Protein AF-A0A835G3R7-F1 (afdb_monomer_lite)

Sequence (628 aa):
VKTSIIYPATEKHIAKFSQQELHIVLETPELYQKLTLPHLEKEQFNLQWVYNILEGKSEQDRVVYDNKCEKDGFVLVPDLKWDGLTKETLYLLAIVRRRGIKSLRDLDDSHLPLLKRVRDEGKKKIFEKYNVPASQLRVYLHYQPSFYHLHIHFTYLRHEAPGIYAEKSHLLDTVIDNIEMKPDYYQKATLPFTIREMDNIFNIYETNGHVQRIKQDKKEKMLIENVFIELRSRLRSCNVFITTGVDFTKNCSLKISIQTNCIVLNYYKDKDDKPKRRDSLSSIESLSDWCSDEEGEVSTVIPVRQFCKIIPNSMSCLKIDKSTISFRLLTEPKNGGNFYKELLSTNNMENSTKRSILKLNVKAGEALQLTCANCCNVVSVDNVKFDRILELPTANLDILTFFVVNNTILSDKTNKFNATRPVYHCNRCLAWLGLKDKDTVKLFNSEIRISHNDTESVIFAHKNEEDIHTDDFIYTIESMTREFNLGFQYTVMCKLVLECTVSAVKKQYLLIWVMDKELQVLRNNMQTILLEDRIELHSTTVTKILFKVEFCMNEEVVSWVSDPGVVTTEISKGMFNNGLAHLEKMSQKVPECFRNTNGYCLMVAHKICSTSCAVELRSWAIPPTMME

Secondary structure (DSSP, 8-state):
------SSPPHHHHHHHS---EEEEEE-HHHIIIIIHHHHHHH----HHHHHHHTTSS-GGG-SEE---TTT-EEEEE-TT--SS-GGG-EEEEEESSSS--SGGG--GGGHHHHHHHHHHHHHHHHHHH---GGGEEEEEESS-SSSS-EEEEEETT---TT-STTTEEEHHHHHHHHHH-TTHHHHS-EEEEEETTSHHHHHHHHTTS-------TTS--SEEEEEEEEEGGGTEEEEEEEESS-TTSSEEEEEEE-SSEEEEEEEE--S---------S----TTS-------SEEEEEE-TTT-EEPTT--EEEEEETTEEEEEEEEE-TT-EETTEE---TT----------PEE---TT-EEEEEETTT--B-BSS-EE-S---PPPTTS---TTEEEEEGGGB-GGG-HHHHHSSEEE-TTT--EEEEEETTEEEEEGGGEEEEETTEEEESEE-SS-S-HHHHHHHHHHHHHHHHHHHH-TT---EEEEEEEE-SSS-EEEEEEEEEEEEEEEEEE-TTGGGS-SB--EEEEEEEEEEEEEESS--HHHHHHHT-TTEEEEE--HHHHHHHHHHHHHHHTTS-GGGTEETTEEEEEES-TT-TT----------------

Radius of gyration: 37.79 Å; chains: 1; bounding box: 88×66×104 Å

pLDDT: mean 77.46, std 19.26, range [23.86, 98.75]

Organism: Spodoptera exigua (NCBI:txid7107)

Structure (mmCIF, N/CA/C/O backbone):
data_AF-A0A835G3R7-F1
#
_entry.id   AF-A0A835G3R7-F1
#
loop_
_atom_site.group_PDB
_atom_site.id
_atom_site.type_symbol
_atom_site.label_atom_id
_atom_site.label_alt_id
_atom_site.label_comp_id
_atom_site.label_asym_id
_atom_site.label_entity_id
_atom_site.label_seq_id
_atom_site.pdbx_PDB_ins_code
_atom_site.Cartn_x
_atom_site.Cartn_y
_atom_site.Cartn_z
_atom_site.occupancy
_atom_site.B_iso_or_equiv
_atom_site.auth_seq_id
_atom_site.auth_comp_id
_atom_site.auth_asym_id
_atom_site.auth_atom_id
_atom_site.pdbx_PDB_model_num
ATOM 1 N N . VAL A 1 1 ? -17.700 -17.237 3.844 1.00 51.78 1 VAL A N 1
ATOM 2 C CA . VAL A 1 1 ? -17.232 -15.847 4.060 1.00 51.78 1 VAL A CA 1
ATOM 3 C C . VAL A 1 1 ? -18.466 -14.971 4.189 1.00 51.78 1 VAL A C 1
ATOM 5 O O . VAL A 1 1 ? -19.303 -15.036 3.299 1.00 51.78 1 VAL A O 1
ATOM 8 N N . LYS A 1 2 ? -18.639 -14.252 5.306 1.00 47.00 2 LYS A N 1
ATOM 9 C CA . LYS A 1 2 ? -19.736 -13.283 5.467 1.00 47.00 2 LYS A CA 1
ATOM 10 C C . LYS A 1 2 ? -19.342 -12.002 4.730 1.00 47.00 2 LYS A C 1
ATOM 12 O O . LYS A 1 2 ? -18.277 -11.462 5.011 1.00 47.00 2 LYS A O 1
ATOM 17 N N . THR A 1 3 ? -20.179 -11.542 3.803 1.00 53.19 3 THR A N 1
ATOM 18 C CA . THR A 1 3 ? -19.872 -10.401 2.928 1.00 53.19 3 THR A CA 1
ATOM 19 C C . THR A 1 3 ? -20.955 -9.337 3.067 1.00 53.19 3 THR A C 1
ATOM 21 O O . THR A 1 3 ? -22.121 -9.612 2.799 1.00 53.19 3 THR A O 1
ATOM 24 N N . SER A 1 4 ? -20.563 -8.126 3.465 1.00 62.62 4 SER A N 1
ATOM 25 C CA . SER A 1 4 ? -21.432 -6.944 3.515 1.00 62.62 4 SER A CA 1
ATOM 26 C C . SER A 1 4 ? -20.976 -5.946 2.453 1.00 62.62 4 SER A C 1
ATOM 28 O O . SER A 1 4 ? -19.794 -5.616 2.402 1.00 62.62 4 SER A O 1
ATOM 30 N N . ILE A 1 5 ? -21.895 -5.464 1.612 1.00 72.06 5 ILE A N 1
ATOM 31 C CA . ILE A 1 5 ? -21.599 -4.531 0.513 1.00 72.06 5 ILE A CA 1
ATOM 32 C C . ILE A 1 5 ? -22.306 -3.202 0.786 1.00 72.06 5 ILE A C 1
ATOM 34 O O . ILE A 1 5 ? -23.502 -3.185 1.067 1.00 72.06 5 ILE A O 1
ATOM 38 N N . ILE A 1 6 ? -21.570 -2.092 0.684 1.00 71.69 6 ILE A N 1
ATOM 39 C CA . ILE A 1 6 ? -22.108 -0.728 0.755 1.00 71.69 6 ILE A CA 1
ATOM 40 C C . ILE A 1 6 ? -21.884 -0.076 -0.609 1.00 71.69 6 ILE A C 1
ATOM 42 O O . ILE A 1 6 ? -20.742 0.148 -1.004 1.00 71.69 6 ILE A O 1
ATOM 46 N N . TYR A 1 7 ? -22.967 0.217 -1.329 1.00 68.62 7 TYR A N 1
ATOM 47 C CA . TYR A 1 7 ? -22.911 0.863 -2.638 1.00 68.62 7 TYR A CA 1
ATOM 48 C C . TYR A 1 7 ? -24.103 1.818 -2.840 1.00 68.62 7 TYR A C 1
ATOM 50 O O . TYR A 1 7 ? -25.241 1.386 -2.643 1.00 68.62 7 TYR A O 1
ATOM 58 N N . PRO A 1 8 ? -23.868 3.081 -3.254 1.00 73.56 8 PRO A N 1
ATOM 59 C CA . PRO A 1 8 ? -22.563 3.739 -3.385 1.00 73.56 8 PRO A CA 1
ATOM 60 C C . PRO A 1 8 ? -21.942 4.052 -2.012 1.00 73.56 8 PRO A C 1
ATOM 62 O O . PRO A 1 8 ? -22.615 4.539 -1.102 1.00 73.56 8 PRO A O 1
ATOM 65 N N . ALA A 1 9 ? -20.643 3.784 -1.854 1.00 72.00 9 ALA A N 1
ATOM 66 C CA . ALA A 1 9 ? -19.915 4.195 -0.657 1.00 72.00 9 ALA A CA 1
ATOM 67 C C . ALA A 1 9 ? -19.720 5.720 -0.674 1.00 72.00 9 ALA A C 1
ATOM 69 O O . ALA A 1 9 ? -19.240 6.285 -1.652 1.00 72.00 9 ALA A O 1
ATOM 70 N N . THR A 1 10 ? -20.100 6.385 0.416 1.00 73.31 10 THR A N 1
ATOM 71 C CA . THR A 1 10 ? -19.891 7.831 0.610 1.00 73.31 10 THR A CA 1
ATOM 72 C C . THR A 1 10 ? -18.615 8.062 1.419 1.00 73.31 10 THR A C 1
ATOM 74 O O . THR A 1 10 ? -18.146 7.143 2.091 1.00 73.31 10 THR A O 1
ATOM 77 N N . GLU A 1 11 ? -18.077 9.284 1.444 1.00 72.50 11 GLU A N 1
ATOM 78 C CA . GLU A 1 11 ? -16.913 9.613 2.290 1.00 72.50 11 GLU A CA 1
ATOM 79 C C . GLU A 1 11 ? -17.147 9.274 3.770 1.00 72.50 11 GLU A C 1
ATOM 81 O O . GLU A 1 11 ? -16.253 8.754 4.429 1.00 72.50 11 GLU A O 1
ATOM 86 N N . LYS A 1 12 ? -18.381 9.449 4.273 1.00 67.56 12 LYS A N 1
ATOM 87 C CA . LYS A 1 12 ? -18.767 9.027 5.631 1.00 67.56 12 LYS A CA 1
ATOM 88 C C . LYS A 1 12 ? -18.616 7.517 5.839 1.00 67.56 12 LYS A C 1
ATOM 90 O O . LYS A 1 12 ? -18.229 7.086 6.922 1.00 67.56 12 LYS A O 1
ATOM 95 N N . HIS A 1 13 ? -18.928 6.708 4.824 1.00 74.31 13 HIS A N 1
ATOM 96 C CA . HIS A 1 13 ? -18.729 5.260 4.889 1.00 74.31 13 HIS A CA 1
ATOM 97 C C . HIS A 1 13 ? -17.240 4.912 4.897 1.00 74.31 13 HIS A C 1
ATOM 99 O O . HIS A 1 13 ? -16.828 4.127 5.743 1.00 74.31 13 HIS A O 1
ATOM 105 N N . ILE A 1 14 ? -16.437 5.524 4.021 1.00 77.44 14 ILE A N 1
ATOM 106 C CA . ILE A 1 14 ? -14.984 5.297 3.970 1.00 77.44 14 ILE A CA 1
ATOM 107 C C . ILE A 1 14 ? -14.358 5.668 5.316 1.00 77.44 14 ILE A C 1
ATOM 109 O O . ILE A 1 14 ? -13.771 4.807 5.963 1.00 77.44 14 ILE A O 1
ATOM 113 N N . ALA A 1 15 ? -14.605 6.888 5.802 1.00 71.31 15 ALA A N 1
ATOM 114 C CA . ALA A 1 15 ? -14.136 7.350 7.103 1.00 71.31 15 ALA A CA 1
ATOM 115 C C . ALA A 1 15 ? -14.553 6.401 8.236 1.00 71.31 15 ALA A C 1
ATOM 117 O O . ALA A 1 15 ? -13.757 6.085 9.104 1.00 71.31 15 ALA A O 1
ATOM 118 N N . LYS A 1 16 ? -15.779 5.871 8.240 1.00 69.88 16 LYS A N 1
ATOM 119 C CA . LYS A 1 16 ? -16.214 4.955 9.304 1.00 69.88 16 LYS A CA 1
ATOM 120 C C . LYS A 1 16 ? -15.410 3.647 9.363 1.00 69.88 16 LYS A C 1
ATOM 122 O O . LYS A 1 16 ? -15.297 3.089 10.455 1.00 69.88 16 LYS A O 1
ATOM 127 N N . PHE A 1 17 ? -14.932 3.145 8.222 1.00 75.19 17 PHE A N 1
ATOM 128 C CA . PHE A 1 17 ? -14.238 1.855 8.113 1.00 75.19 17 PHE A CA 1
ATOM 129 C C . PHE A 1 17 ? -12.714 1.972 7.941 1.00 75.19 17 PHE A C 1
ATOM 131 O O . PHE A 1 17 ? -12.032 0.956 8.042 1.00 75.19 17 PHE A O 1
ATOM 138 N N . SER A 1 18 ? -12.170 3.170 7.712 1.00 75.25 18 SER A N 1
ATOM 139 C CA . SER A 1 18 ? -10.726 3.428 7.732 1.00 75.25 18 SER A CA 1
ATOM 140 C C . SER A 1 18 ? -10.140 3.258 9.140 1.00 75.25 18 SER A C 1
ATOM 142 O O . SER A 1 18 ? -10.787 3.592 10.134 1.00 75.25 18 SER A O 1
ATOM 144 N N . GLN A 1 19 ? -8.895 2.778 9.226 1.00 74.75 19 GLN A N 1
ATOM 145 C CA . GLN A 1 19 ? -8.122 2.783 10.472 1.00 74.75 19 GLN A CA 1
ATOM 146 C C . GLN A 1 19 ? -7.876 4.228 10.921 1.00 74.75 19 GLN A C 1
ATOM 148 O O . GLN A 1 19 ? -7.531 5.079 10.101 1.00 74.75 19 GLN A O 1
ATOM 153 N N . GLN A 1 20 ? -8.102 4.509 12.204 1.00 76.06 20 GLN A N 1
ATOM 154 C CA . GLN A 1 20 ? -8.065 5.858 12.769 1.00 76.06 20 GLN A CA 1
ATOM 155 C C . GLN A 1 20 ? -7.501 5.840 14.180 1.00 76.06 20 GLN A C 1
ATOM 157 O O . GLN A 1 20 ? -7.764 4.903 14.935 1.00 76.06 20 GLN A O 1
ATOM 162 N N . GLU A 1 21 ? -6.810 6.921 14.532 1.00 86.75 21 GLU A N 1
ATOM 163 C CA . GLU A 1 21 ? -6.426 7.195 15.910 1.00 86.75 21 GLU A CA 1
ATOM 164 C C . GLU A 1 21 ? -7.672 7.417 16.776 1.00 86.75 21 GLU A C 1
ATOM 166 O O . GLU A 1 21 ? -8.642 8.080 16.375 1.00 86.75 21 GLU A O 1
ATOM 171 N N . LEU A 1 22 ? -7.641 6.821 17.965 1.00 89.00 22 LEU A N 1
ATOM 172 C CA . LEU A 1 22 ? -8.717 6.840 18.947 1.00 89.00 22 LEU A CA 1
ATOM 173 C C . LEU A 1 22 ? -8.281 7.649 20.160 1.00 89.00 22 LEU A C 1
ATOM 175 O O . LEU A 1 22 ? -7.213 7.430 20.723 1.00 89.00 22 LEU A O 1
ATOM 179 N N . HIS A 1 23 ? -9.162 8.536 20.603 1.00 93.06 23 HIS A N 1
ATOM 180 C CA . HIS A 1 23 ? -8.957 9.364 21.783 1.00 93.06 23 HIS A CA 1
ATOM 181 C C . HIS A 1 23 ? -10.043 9.071 22.805 1.00 93.06 23 HIS A C 1
ATOM 183 O O . HIS A 1 23 ? -11.201 8.859 22.438 1.00 93.06 23 HIS A O 1
ATOM 189 N N . ILE A 1 24 ? -9.686 9.079 24.088 1.00 94.94 24 ILE A N 1
ATOM 190 C CA . ILE A 1 24 ? -10.659 8.995 25.177 1.00 94.94 24 ILE A CA 1
ATOM 191 C C . ILE A 1 24 ? -11.015 10.401 25.661 1.00 94.94 24 ILE A C 1
ATOM 193 O O . ILE A 1 24 ? -10.140 11.216 25.942 1.00 94.94 24 ILE A O 1
ATOM 197 N N . VAL A 1 25 ? -12.310 10.680 25.769 1.00 95.62 25 VAL A N 1
ATOM 198 C CA . VAL A 1 25 ? -12.843 11.933 26.308 1.00 95.62 25 VAL A CA 1
ATOM 199 C C . VAL A 1 25 ? -13.567 11.647 27.608 1.00 95.62 25 VAL A C 1
ATOM 201 O O . VAL A 1 25 ? -14.422 10.768 27.663 1.00 95.62 25 VAL A O 1
ATOM 204 N N . LEU A 1 26 ? -13.257 12.425 28.644 1.00 96.31 26 LEU A N 1
ATOM 205 C CA . LEU A 1 26 ? -13.976 12.426 29.916 1.00 96.31 26 LEU A CA 1
ATOM 206 C C . LEU A 1 26 ? -15.012 13.552 29.901 1.00 96.31 26 LEU A C 1
ATOM 208 O O . LEU A 1 26 ? -14.721 14.692 30.259 1.00 96.31 26 LEU A O 1
ATOM 212 N N . GLU A 1 27 ? -16.224 13.254 29.445 1.00 97.81 27 GLU A N 1
ATOM 213 C CA . GLU A 1 27 ? -17.247 14.281 29.265 1.00 97.81 27 GLU A CA 1
ATOM 214 C C . GLU A 1 27 ? -18.007 14.557 30.563 1.00 97.81 27 GLU A C 1
ATOM 216 O O . GLU A 1 27 ? -18.780 13.727 31.048 1.00 97.81 27 GLU A O 1
ATOM 221 N N . THR A 1 28 ? -17.818 15.755 31.114 1.00 98.06 28 THR A N 1
ATOM 222 C CA . THR A 1 28 ? -18.592 16.255 32.257 1.00 98.06 28 THR A CA 1
ATOM 223 C C . THR A 1 28 ? -19.999 16.700 31.822 1.00 98.06 28 THR A C 1
ATOM 225 O O . THR A 1 28 ? -20.239 16.911 30.627 1.00 98.06 28 THR A O 1
ATOM 228 N N . PRO A 1 29 ? -20.947 16.889 32.758 1.00 97.62 29 PRO A N 1
ATOM 229 C CA . PRO A 1 29 ? -22.264 17.456 32.451 1.00 97.62 29 PRO A CA 1
ATOM 230 C C . PRO A 1 29 ? -22.199 18.775 31.672 1.00 97.62 29 PRO A C 1
ATOM 232 O O . PRO A 1 29 ? -22.965 18.992 30.735 1.00 97.62 29 PRO A O 1
ATOM 235 N N . GLU A 1 30 ? -21.251 19.644 32.019 1.00 97.50 30 GLU A N 1
ATOM 236 C CA . GLU A 1 30 ? -21.056 20.937 31.365 1.00 97.50 30 GLU A CA 1
ATOM 237 C C . GLU A 1 30 ? -20.578 20.766 29.921 1.00 97.50 30 GLU A C 1
ATOM 239 O O . GLU A 1 30 ? -21.045 21.487 29.039 1.00 97.50 30 GLU A O 1
ATOM 244 N N . LEU A 1 31 ? -19.679 19.807 29.663 1.00 97.31 31 LEU A N 1
ATOM 245 C CA . LEU A 1 31 ? -19.213 19.499 28.308 1.00 97.31 31 LEU A CA 1
ATOM 246 C C . LEU A 1 31 ? -20.327 18.900 27.455 1.00 97.31 31 LEU A C 1
ATOM 248 O O . LEU A 1 31 ? -20.471 19.287 26.297 1.00 97.31 31 LEU A O 1
ATOM 252 N N . TYR A 1 32 ? -21.159 18.025 28.027 1.00 97.25 32 TYR A N 1
ATOM 253 C CA . TYR A 1 32 ? -22.328 17.505 27.324 1.00 97.25 32 TYR A CA 1
ATOM 254 C C . TYR A 1 32 ? -23.260 18.640 26.883 1.00 97.25 32 TYR A C 1
ATOM 256 O O . TYR A 1 32 ? -23.619 18.718 25.712 1.00 97.25 32 TYR A O 1
ATOM 264 N N . GLN A 1 33 ? -23.605 19.553 27.796 1.00 96.81 33 GLN A N 1
ATOM 265 C CA . GLN A 1 33 ? -24.512 20.670 27.511 1.00 96.81 33 GLN A CA 1
ATOM 266 C C . GLN A 1 33 ? -23.925 21.681 26.515 1.00 96.81 33 GLN A C 1
ATOM 268 O O . GLN A 1 33 ? -24.651 22.214 25.681 1.00 96.81 33 GLN A O 1
ATOM 273 N N . LYS A 1 34 ? -22.617 21.959 26.590 1.00 96.25 34 LYS A N 1
ATOM 274 C CA . LYS A 1 34 ? -21.966 22.981 25.752 1.00 96.25 34 LYS A CA 1
ATOM 275 C C . LYS A 1 34 ? -21.510 22.473 24.388 1.00 96.25 34 LYS A C 1
ATOM 277 O O . LYS A 1 34 ? -21.502 23.255 23.442 1.00 96.25 34 LYS A O 1
ATOM 282 N N . LEU A 1 35 ? -21.077 21.217 24.295 1.00 95.69 35 LEU A N 1
ATOM 283 C CA . LEU A 1 35 ? -20.392 20.684 23.114 1.00 95.69 35 LEU A CA 1
ATOM 284 C C . LEU A 1 35 ? -21.206 19.577 22.441 1.00 95.69 35 LEU A C 1
ATOM 286 O O . LEU A 1 35 ? -21.561 19.700 21.268 1.00 95.69 35 LEU A O 1
ATOM 290 N N . THR A 1 36 ? -21.532 18.517 23.180 1.00 94.81 36 THR A N 1
ATOM 291 C CA . THR A 1 36 ? -22.154 17.316 22.604 1.00 94.81 36 THR A CA 1
ATOM 292 C C . THR A 1 36 ? -23.603 17.547 22.219 1.00 94.81 36 THR A C 1
ATOM 294 O O . THR A 1 36 ? -23.949 17.355 21.060 1.00 94.81 36 THR A O 1
ATOM 297 N N . LEU A 1 37 ? -24.459 17.988 23.140 1.00 93.19 37 LEU A N 1
ATOM 298 C CA . LEU A 1 37 ? -25.886 18.172 22.879 1.00 93.19 37 LEU A CA 1
ATOM 299 C C . LEU A 1 37 ? -26.149 19.107 21.676 1.00 93.19 37 LEU A C 1
ATOM 301 O O . LEU A 1 37 ? -26.870 18.676 20.771 1.00 93.19 37 LEU A O 1
ATOM 305 N N . PRO A 1 38 ? -25.500 20.287 21.554 1.00 93.69 38 PRO A N 1
ATOM 306 C CA . PRO A 1 38 ? -25.648 21.135 20.368 1.00 93.69 38 PRO A CA 1
ATOM 307 C C . PRO A 1 38 ? -25.192 20.458 19.067 1.00 93.69 38 PRO A C 1
ATOM 309 O O . PRO A 1 38 ? -25.779 20.674 18.005 1.00 93.69 38 PRO A O 1
ATOM 312 N N . HIS A 1 39 ? -24.152 19.620 19.124 1.00 90.56 39 HIS A N 1
ATOM 313 C CA . HIS A 1 39 ? -23.708 18.837 17.971 1.00 90.56 39 HIS A CA 1
ATOM 314 C C . HIS A 1 39 ? -24.759 17.806 17.540 1.00 90.56 39 HIS A C 1
ATOM 316 O O . HIS A 1 39 ? -25.048 17.688 16.348 1.00 90.56 39 HIS A O 1
ATOM 322 N N . LEU A 1 40 ? -25.372 17.105 18.498 1.00 88.75 40 LEU A N 1
ATOM 323 C CA . LEU A 1 40 ? -26.407 16.102 18.234 1.00 88.75 40 LEU A CA 1
ATOM 324 C C . LEU A 1 40 ? -27.658 16.705 17.600 1.00 88.75 40 LEU A C 1
ATOM 326 O O . LEU A 1 40 ? -28.213 16.132 16.663 1.00 88.75 40 LEU A O 1
ATOM 330 N N . GLU A 1 41 ? -28.085 17.868 18.089 1.00 86.56 41 GLU A N 1
ATOM 331 C CA . GLU A 1 41 ? -29.232 18.599 17.543 1.00 86.56 41 GLU A CA 1
ATOM 332 C C . GLU A 1 41 ? -28.981 19.055 16.098 1.00 86.56 41 GLU A C 1
ATOM 334 O O . GLU A 1 41 ? -29.903 19.067 15.278 1.00 86.56 41 GLU A O 1
ATOM 339 N N . LYS A 1 42 ? -27.720 19.356 15.755 1.00 86.50 42 LYS A N 1
ATOM 340 C CA . LYS A 1 42 ? -27.305 19.742 14.401 1.00 86.50 42 LYS A CA 1
ATOM 341 C C . LYS A 1 42 ? -27.199 18.561 13.429 1.00 86.50 42 LYS A C 1
ATOM 343 O O . LYS A 1 42 ? -27.528 18.724 12.258 1.00 86.50 42 LYS A O 1
ATOM 348 N N . GLU A 1 43 ? -26.723 17.396 13.873 1.00 77.50 43 GLU A N 1
ATOM 349 C CA . GLU A 1 43 ? -26.449 16.239 12.997 1.00 77.50 43 GLU A CA 1
ATOM 350 C C . GLU A 1 43 ? -27.710 15.569 12.413 1.00 77.50 43 GLU A C 1
ATOM 352 O O . GLU A 1 43 ? -27.594 14.868 11.408 1.00 77.50 43 GLU A O 1
ATOM 357 N N . GLN A 1 44 ? -28.898 15.783 12.999 1.00 64.75 44 GLN A N 1
ATOM 358 C CA . GLN A 1 44 ? -30.200 15.261 12.535 1.00 64.75 44 GLN A CA 1
ATOM 359 C C . GLN A 1 44 ? -30.155 13.799 12.035 1.00 64.75 44 GLN A C 1
ATOM 361 O O . GLN A 1 44 ? -30.390 13.498 10.862 1.00 64.75 44 GLN A O 1
ATOM 366 N N . PHE A 1 45 ? -29.862 12.857 12.937 1.00 71.56 45 PHE A N 1
ATOM 367 C CA . PHE A 1 45 ? -29.804 11.428 12.609 1.00 71.56 45 PHE A CA 1
ATOM 368 C C . PHE A 1 45 ? -31.136 10.901 12.043 1.00 71.56 45 PHE A C 1
ATOM 370 O O . PHE A 1 45 ? -32.195 11.071 12.646 1.00 71.56 45 PHE A O 1
ATOM 377 N N . ASN A 1 46 ? -31.086 10.186 10.913 1.00 80.94 46 ASN A N 1
ATOM 378 C CA . ASN A 1 46 ? -32.267 9.528 10.352 1.00 80.94 46 ASN A CA 1
ATOM 379 C C . ASN A 1 46 ? -32.639 8.279 11.175 1.00 80.94 46 ASN A C 1
ATOM 381 O O . ASN A 1 46 ? -32.030 7.216 11.034 1.00 80.94 46 ASN A O 1
ATOM 385 N N . LEU A 1 47 ? -33.667 8.410 12.016 1.00 89.19 47 LEU A N 1
ATOM 386 C CA . LEU A 1 47 ? -34.213 7.338 12.858 1.00 89.19 47 LEU A CA 1
ATOM 387 C C . LEU A 1 47 ? -35.401 6.601 12.214 1.00 89.19 47 LEU A C 1
ATOM 389 O O . LEU A 1 47 ? -36.031 5.771 12.867 1.00 89.19 47 LEU A O 1
ATOM 393 N N . GLN A 1 48 ? -35.724 6.861 10.942 1.00 90.38 48 GLN A N 1
ATOM 394 C CA . GLN A 1 48 ? -36.921 6.298 10.308 1.00 90.38 48 GLN A CA 1
ATOM 395 C C . GLN A 1 48 ? -36.916 4.765 10.296 1.00 90.38 48 GLN A C 1
ATOM 397 O O . GLN A 1 48 ? -37.958 4.144 10.485 1.00 90.38 48 GLN A O 1
ATOM 402 N N . TRP A 1 49 ? -35.747 4.144 10.123 1.00 90.00 49 TRP A N 1
ATOM 403 C CA . TRP A 1 49 ? -35.614 2.686 10.168 1.00 90.00 49 TRP A CA 1
ATOM 404 C C . TRP A 1 49 ? -35.975 2.114 11.551 1.00 90.00 49 TRP A C 1
ATOM 406 O O . TRP A 1 49 ? -36.635 1.081 11.626 1.00 90.00 49 TRP A O 1
ATOM 416 N N . VAL A 1 50 ? -35.637 2.822 12.638 1.00 92.38 50 VAL A N 1
ATOM 417 C CA . VAL A 1 50 ? -36.013 2.455 14.013 1.00 92.38 50 VAL A CA 1
ATOM 418 C C . VAL A 1 50 ? -37.532 2.490 14.156 1.00 92.38 50 VAL A C 1
ATOM 420 O O . VAL A 1 50 ? -38.142 1.531 14.628 1.00 92.38 50 VAL A O 1
ATOM 423 N N . TYR A 1 51 ? -38.161 3.577 13.703 1.00 93.38 51 TYR A N 1
ATOM 424 C CA . TYR A 1 51 ? -39.614 3.726 13.780 1.00 93.38 51 TYR A CA 1
ATOM 425 C C . TYR A 1 51 ? -40.347 2.697 12.924 1.00 93.38 51 TYR A C 1
ATOM 427 O O . TYR A 1 51 ? -41.352 2.159 13.373 1.00 93.38 51 TYR A O 1
ATOM 435 N N . ASN A 1 52 ? -39.814 2.341 11.755 1.00 93.75 52 ASN A N 1
ATOM 436 C CA . ASN A 1 52 ? -40.394 1.295 10.919 1.00 93.75 52 ASN A CA 1
ATOM 437 C C . ASN A 1 52 ? -40.424 -0.069 11.633 1.00 93.75 52 ASN A C 1
ATOM 439 O O . ASN A 1 52 ? -41.425 -0.775 11.528 1.00 93.75 52 ASN A O 1
ATOM 443 N N . ILE A 1 53 ? -39.388 -0.424 12.404 1.00 93.38 53 ILE A N 1
ATOM 444 C CA . ILE A 1 53 ? -39.383 -1.656 13.214 1.00 93.38 53 ILE A CA 1
ATOM 445 C C . ILE A 1 53 ? -40.436 -1.570 14.328 1.00 93.38 53 ILE A C 1
ATOM 447 O O . ILE A 1 53 ? -41.248 -2.483 14.488 1.00 93.38 53 ILE A O 1
ATOM 451 N N . LEU A 1 54 ? -40.460 -0.460 15.077 1.00 93.81 54 LEU A N 1
ATOM 452 C CA . LEU A 1 54 ? -41.382 -0.265 16.205 1.00 93.81 54 LEU A CA 1
ATOM 453 C C . LEU A 1 54 ? -42.862 -0.230 15.778 1.00 93.81 54 LEU A C 1
ATOM 455 O O . LEU A 1 54 ? -43.727 -0.701 16.524 1.00 93.81 54 LEU A O 1
ATOM 459 N N . GLU A 1 55 ? -43.152 0.328 14.601 1.00 93.00 55 GLU A N 1
ATOM 460 C CA . GLU A 1 55 ? -44.495 0.486 14.020 1.00 93.00 55 GLU A CA 1
ATOM 461 C C . GLU A 1 55 ? -44.968 -0.741 13.230 1.00 93.00 55 GLU A C 1
ATOM 463 O O . GLU A 1 55 ? -46.084 -0.742 12.715 1.00 93.00 55 GLU A O 1
ATOM 468 N N . GLY A 1 56 ? -44.155 -1.793 13.124 1.00 91.44 56 GLY A N 1
ATOM 469 C CA . GLY A 1 56 ? -44.565 -3.017 12.438 1.00 91.44 56 GLY A CA 1
ATOM 470 C C . GLY A 1 56 ? -44.354 -3.016 10.919 1.00 91.44 56 GLY A C 1
ATOM 471 O O . GLY A 1 56 ? -44.890 -3.879 10.231 1.00 91.44 56 GLY A O 1
ATOM 472 N N . LYS A 1 57 ? -43.614 -2.045 10.373 1.00 91.31 57 LYS A N 1
ATOM 473 C CA . LYS A 1 57 ? -43.445 -1.832 8.923 1.00 91.31 57 LYS A CA 1
ATOM 474 C C . LYS A 1 57 ? -42.261 -2.594 8.320 1.00 91.31 57 LYS A C 1
ATOM 476 O O . LYS A 1 57 ? -42.276 -2.864 7.124 1.00 91.31 57 LYS A O 1
ATOM 481 N N . SER A 1 58 ? -41.233 -2.920 9.106 1.00 88.19 58 SER A N 1
ATOM 482 C CA . SER A 1 58 ? -40.021 -3.612 8.630 1.00 88.19 58 SER A CA 1
ATOM 483 C C . SER A 1 58 ? -39.493 -4.641 9.631 1.00 88.19 58 SER A C 1
ATOM 485 O O . SER A 1 58 ? -39.710 -4.494 10.830 1.00 88.19 58 SER A O 1
ATOM 487 N N . GLU A 1 59 ? -38.776 -5.659 9.141 1.00 86.50 59 GLU A N 1
ATOM 488 C CA . GLU A 1 59 ? -38.082 -6.702 9.933 1.00 86.50 59 GLU A CA 1
ATOM 489 C C . GLU A 1 59 ? -38.966 -7.513 10.900 1.00 86.50 59 GLU A C 1
ATOM 491 O O . GLU A 1 59 ? -38.481 -8.083 11.878 1.00 86.50 59 GLU A O 1
ATOM 496 N N . GLN A 1 60 ? -40.275 -7.580 10.640 1.00 91.31 60 GLN A N 1
ATOM 497 C CA . GLN A 1 60 ? -41.238 -8.240 11.531 1.00 91.31 60 GLN A CA 1
ATOM 498 C C . GLN A 1 60 ? -41.039 -9.755 11.624 1.00 91.31 60 GLN A C 1
ATOM 500 O O . GLN A 1 60 ? -41.282 -10.351 12.669 1.00 91.31 60 GLN A O 1
ATOM 505 N N . ASP A 1 61 ? -40.542 -10.367 10.555 1.00 91.06 61 ASP A N 1
ATOM 506 C CA . ASP A 1 61 ? -40.176 -11.779 10.475 1.00 91.06 61 ASP A CA 1
ATOM 507 C C . ASP A 1 61 ? -39.013 -12.148 11.412 1.00 91.06 61 ASP A C 1
ATOM 509 O O . ASP A 1 61 ? -38.903 -13.291 11.859 1.00 91.06 61 ASP A O 1
ATOM 513 N N . ARG A 1 62 ? -38.165 -11.172 11.759 1.00 91.12 62 ARG A N 1
ATOM 514 C CA . ARG A 1 62 ? -36.983 -11.376 12.607 1.00 91.12 62 ARG A CA 1
ATOM 515 C C . ARG A 1 62 ? -37.240 -11.102 14.086 1.00 91.12 62 ARG A C 1
ATOM 517 O O . ARG A 1 62 ? -36.404 -11.466 14.916 1.00 91.12 62 ARG A O 1
ATOM 524 N N . VAL A 1 63 ? -38.368 -10.488 14.441 1.00 95.38 63 VAL A N 1
ATOM 525 C CA . VAL A 1 63 ? -38.685 -10.105 15.824 1.00 95.38 63 VAL A CA 1
ATOM 526 C C . VAL A 1 63 ? -38.678 -11.331 16.747 1.00 95.38 63 VAL A C 1
ATOM 528 O O . VAL A 1 63 ? -39.291 -12.365 16.482 1.00 95.38 63 VAL A O 1
ATOM 531 N N . VAL A 1 64 ? -37.946 -11.230 17.858 1.00 95.56 64 VAL A N 1
ATOM 532 C CA . VAL A 1 64 ? -37.887 -12.267 18.901 1.00 95.56 64 VAL A CA 1
ATOM 533 C C . VAL A 1 64 ? -38.975 -12.052 19.937 1.00 95.56 64 VAL A C 1
ATOM 535 O O . VAL A 1 64 ? -39.597 -13.008 20.393 1.00 95.56 64 VAL A O 1
ATOM 538 N N . TYR A 1 65 ? -39.179 -10.799 20.324 1.00 97.38 65 TYR A N 1
ATOM 539 C CA . TYR A 1 65 ? -40.168 -10.417 21.311 1.00 97.38 65 TYR A CA 1
ATOM 540 C C . TYR A 1 65 ? -40.613 -8.980 21.071 1.00 97.38 65 TYR A C 1
ATOM 542 O O . TYR A 1 65 ? -39.802 -8.132 20.706 1.00 97.38 65 TYR A O 1
ATOM 550 N N . ASP A 1 66 ? -41.894 -8.711 21.290 1.00 96.25 66 ASP A N 1
ATOM 551 C CA . ASP A 1 66 ? -42.466 -7.381 21.144 1.00 96.25 66 ASP A CA 1
ATOM 552 C C . ASP A 1 66 ? -43.423 -7.091 22.301 1.00 96.25 66 ASP A C 1
ATOM 554 O O . ASP A 1 66 ? -44.546 -7.602 22.349 1.00 96.25 66 ASP A O 1
ATOM 558 N N . ASN A 1 67 ? -42.967 -6.261 23.237 1.00 96.06 67 ASN A N 1
ATOM 559 C CA . ASN A 1 67 ? -43.816 -5.703 24.274 1.00 96.06 67 ASN A CA 1
ATOM 560 C C . ASN A 1 67 ? -44.456 -4.411 23.751 1.00 96.06 67 ASN A C 1
ATOM 562 O O . ASN A 1 67 ? -43.775 -3.404 23.548 1.00 96.06 67 ASN A O 1
ATOM 566 N N . LYS A 1 68 ? -45.779 -4.436 23.563 1.00 93.69 68 LYS A N 1
ATOM 567 C CA . LYS A 1 68 ? -46.561 -3.346 22.956 1.00 93.69 68 LYS A CA 1
ATOM 568 C C . LYS A 1 68 ? -46.828 -2.148 23.879 1.00 93.69 68 LYS A C 1
ATOM 570 O O . LYS A 1 68 ? -47.459 -1.195 23.438 1.00 93.69 68 LYS A O 1
ATOM 575 N N . CYS A 1 69 ? -46.372 -2.161 25.134 1.00 94.31 69 CYS A N 1
ATOM 576 C CA . CYS A 1 69 ? -46.553 -1.029 26.048 1.00 94.31 69 CYS A CA 1
ATOM 577 C C . CYS A 1 69 ? -45.878 0.242 25.494 1.00 94.31 69 CYS A C 1
ATOM 579 O O . CYS A 1 69 ? -44.689 0.236 25.190 1.00 94.31 69 CYS A O 1
ATOM 581 N N . GLU A 1 70 ? -46.611 1.350 25.376 1.00 90.62 70 GLU A N 1
ATOM 582 C CA . GLU A 1 70 ? -46.064 2.585 24.788 1.00 90.62 70 GLU A CA 1
ATOM 583 C C . GLU A 1 70 ? -44.975 3.230 25.655 1.00 90.62 70 GLU A C 1
ATOM 585 O O . GLU A 1 70 ? -43.980 3.735 25.134 1.00 90.62 70 GLU A O 1
ATOM 590 N N . LYS A 1 71 ? -45.150 3.190 26.983 1.00 93.00 71 LYS A N 1
ATOM 591 C CA . LYS A 1 71 ? -44.251 3.844 27.943 1.00 93.00 71 LYS A CA 1
ATOM 592 C C . LYS A 1 71 ? -43.044 2.980 28.312 1.00 93.00 71 LYS A C 1
ATOM 594 O O . LYS A 1 71 ? -41.918 3.466 28.284 1.00 93.00 71 LYS A O 1
ATOM 599 N N . ASP A 1 72 ? -43.292 1.709 28.621 1.00 94.81 72 ASP A N 1
ATOM 600 C CA . ASP A 1 72 ? -42.293 0.792 29.188 1.00 94.81 72 ASP A CA 1
ATOM 601 C C . ASP A 1 72 ? -42.049 -0.445 28.302 1.00 94.81 72 ASP A C 1
ATOM 603 O O . ASP A 1 72 ? -41.485 -1.438 28.757 1.00 94.81 72 ASP A O 1
ATOM 607 N N . GLY A 1 73 ? -42.524 -0.438 27.053 1.00 96.25 73 GLY A N 1
ATOM 608 C CA . GLY A 1 73 ? -42.342 -1.538 26.103 1.00 96.25 73 GLY A CA 1
ATOM 609 C C . GLY A 1 73 ? -41.120 -1.373 25.201 1.00 96.25 73 GLY A C 1
ATOM 610 O O . GLY A 1 73 ? -40.515 -0.302 25.097 1.00 96.25 73 GLY A O 1
ATOM 611 N N . PHE A 1 74 ? -40.763 -2.460 24.522 1.00 98.25 74 PHE A N 1
ATOM 612 C CA . PHE A 1 74 ? -39.613 -2.553 23.628 1.00 98.25 74 PHE A CA 1
ATOM 613 C C . PHE A 1 74 ? -39.806 -3.686 22.613 1.00 98.25 74 PHE A C 1
ATOM 615 O O . PHE A 1 74 ? -40.605 -4.599 22.828 1.00 98.25 74 PHE A O 1
ATOM 622 N N . VAL A 1 75 ? -39.040 -3.637 21.526 1.00 98.06 75 VAL A N 1
ATOM 623 C CA . VAL A 1 75 ? -38.945 -4.711 20.531 1.00 98.06 75 VAL A CA 1
ATOM 624 C C . VAL A 1 75 ? -37.542 -5.305 20.592 1.00 98.06 75 VAL A C 1
ATOM 626 O O . VAL A 1 75 ? -36.557 -4.572 20.517 1.00 98.06 75 VAL A O 1
ATOM 629 N N . LEU A 1 76 ? -37.446 -6.624 20.742 1.00 98.00 76 LEU A N 1
ATOM 630 C CA . LEU A 1 76 ? -36.200 -7.384 20.718 1.00 98.00 76 LEU A CA 1
ATOM 631 C C . LEU A 1 76 ? -36.006 -8.005 19.333 1.00 98.00 76 LEU A C 1
ATOM 633 O O . LEU A 1 76 ? -36.791 -8.862 18.919 1.00 98.00 76 LEU A O 1
ATOM 637 N N . VAL A 1 77 ? -34.944 -7.604 18.640 1.00 96.44 77 VAL A N 1
ATOM 638 C CA . VAL A 1 77 ? -34.620 -8.049 17.276 1.00 96.44 77 VAL A CA 1
ATOM 639 C C . VAL A 1 77 ? -33.160 -8.500 17.169 1.00 96.44 77 VAL A C 1
ATOM 641 O O . VAL A 1 77 ? -32.313 -7.992 17.900 1.00 96.44 77 VAL A O 1
ATOM 644 N N . PRO A 1 78 ? -32.821 -9.453 16.286 1.00 94.50 78 PRO A N 1
ATOM 645 C CA . PRO A 1 78 ? -31.435 -9.781 15.959 1.00 94.50 78 PRO A CA 1
ATOM 646 C C . PRO A 1 78 ? -30.711 -8.582 15.337 1.00 94.50 78 PRO A C 1
ATOM 648 O O . PRO A 1 78 ? -31.243 -7.936 14.436 1.00 94.50 78 PRO A O 1
ATOM 651 N N . ASP A 1 79 ? -29.488 -8.303 15.789 1.00 91.94 79 ASP A N 1
ATOM 652 C CA . ASP A 1 79 ? -28.666 -7.234 15.213 1.00 91.94 79 ASP A CA 1
ATOM 653 C C . ASP A 1 79 ? -28.201 -7.612 13.796 1.00 91.94 79 ASP A C 1
ATOM 655 O O . ASP A 1 79 ? -28.040 -8.788 13.462 1.00 91.94 79 ASP A O 1
ATOM 659 N N . LEU A 1 80 ? -27.951 -6.614 12.947 1.00 85.44 80 LEU A N 1
ATOM 660 C CA . LEU A 1 80 ? -27.426 -6.805 11.587 1.00 85.44 80 LEU A CA 1
ATOM 661 C C . LEU A 1 80 ? -26.068 -7.540 11.568 1.00 85.44 80 LEU A C 1
ATOM 663 O O . LEU A 1 80 ? -25.707 -8.195 10.586 1.00 85.44 80 LEU A O 1
ATOM 667 N N . LYS A 1 81 ? -25.296 -7.452 12.655 1.00 83.81 81 LYS A N 1
ATOM 668 C CA . LYS A 1 81 ? -23.998 -8.119 12.809 1.00 83.81 81 LYS A CA 1
ATOM 669 C C . LYS A 1 81 ? -24.119 -9.619 13.047 1.00 83.81 81 LYS A C 1
ATOM 671 O O . LYS A 1 81 ? -23.142 -10.320 12.783 1.00 83.81 81 LYS A O 1
ATOM 676 N N . TRP A 1 82 ? -25.280 -10.134 13.443 1.00 88.25 82 TRP A N 1
ATOM 677 C CA . TRP A 1 82 ? -25.485 -11.563 13.671 1.00 88.25 82 TRP A CA 1
ATOM 678 C C . TRP A 1 82 ? -26.204 -12.226 12.494 1.00 88.25 82 TRP A C 1
ATOM 680 O O . TRP A 1 82 ? -27.130 -11.667 11.917 1.00 88.25 82 TRP A O 1
ATOM 690 N N . ASP A 1 83 ? -25.734 -13.409 12.097 1.00 80.62 83 ASP A N 1
ATOM 691 C CA . ASP A 1 83 ? -26.329 -14.200 11.012 1.00 80.62 83 ASP A CA 1
ATOM 692 C C . ASP A 1 83 ? -27.533 -15.043 11.464 1.00 80.62 83 ASP A C 1
ATOM 694 O O . ASP A 1 83 ? -28.234 -15.603 10.625 1.00 80.62 83 ASP A O 1
ATOM 698 N N . GLY A 1 84 ? -27.785 -15.126 12.775 1.00 82.44 84 GLY A N 1
ATOM 699 C CA . GLY A 1 84 ? -28.856 -15.942 13.345 1.00 82.44 84 GLY A CA 1
ATOM 700 C C . GLY A 1 84 ? -28.560 -17.444 13.365 1.00 82.44 84 GLY A C 1
ATOM 701 O O . GLY A 1 84 ? -29.438 -18.213 13.744 1.00 82.44 84 GLY A O 1
ATOM 702 N N . LEU A 1 85 ? -27.356 -17.873 12.964 1.00 81.62 85 LEU A N 1
ATOM 703 C CA . LEU A 1 85 ? -27.002 -19.287 12.817 1.00 81.62 85 LEU A CA 1
ATOM 704 C C . LEU A 1 85 ? -26.329 -19.840 14.070 1.00 81.62 85 LEU A C 1
ATOM 706 O O . LEU A 1 85 ? -26.726 -20.882 14.587 1.00 81.62 85 LEU A O 1
ATOM 710 N N . THR A 1 86 ? -25.290 -19.154 14.553 1.00 83.69 86 THR A N 1
ATOM 711 C CA . THR A 1 86 ? -24.452 -19.656 15.653 1.00 83.69 86 THR A CA 1
ATOM 712 C C . THR A 1 86 ? -24.779 -18.957 16.964 1.00 83.69 86 THR A C 1
ATOM 714 O O . THR A 1 86 ? -24.811 -17.727 17.047 1.00 83.69 86 THR A O 1
ATOM 717 N N . LYS A 1 87 ? -24.996 -19.747 18.020 1.00 84.44 87 LYS A N 1
ATOM 718 C CA . LYS A 1 87 ? -25.272 -19.239 19.371 1.00 84.44 87 LYS A CA 1
ATOM 719 C C . LYS A 1 87 ? -24.074 -18.474 19.939 1.00 84.44 87 LYS A C 1
ATOM 721 O O . LYS A 1 87 ? -24.250 -17.504 20.668 1.00 84.44 87 LYS A O 1
ATOM 726 N N . GLU A 1 88 ? -22.859 -18.875 19.576 1.00 86.06 88 GLU A N 1
ATOM 727 C CA . GLU A 1 88 ? -21.603 -18.290 20.052 1.00 86.06 88 GLU A CA 1
ATOM 728 C C . GLU A 1 88 ? -21.393 -16.849 19.574 1.00 86.06 88 GLU A C 1
ATOM 730 O O . GLU A 1 88 ? -20.606 -16.123 20.177 1.00 86.06 88 GLU A O 1
ATOM 735 N N . THR A 1 89 ? -22.100 -16.431 18.521 1.00 90.69 89 THR A N 1
ATOM 736 C CA . THR A 1 89 ? -22.069 -15.061 17.986 1.00 90.69 89 THR A CA 1
ATOM 737 C C . THR A 1 89 ? -23.385 -14.314 18.203 1.00 90.69 89 THR A C 1
ATOM 739 O O . THR A 1 89 ? -23.599 -13.264 17.598 1.00 90.69 89 THR A O 1
ATOM 742 N N . LEU A 1 90 ? -24.264 -14.835 19.074 1.00 94.81 90 LEU A N 1
ATOM 743 C CA . LEU A 1 90 ? -25.570 -14.245 19.357 1.00 94.81 90 LEU A CA 1
ATOM 744 C C . LEU A 1 90 ? -25.439 -12.765 19.716 1.00 94.81 90 LEU A C 1
ATOM 746 O O . LEU A 1 90 ? -24.718 -12.391 20.647 1.00 94.81 90 LEU A O 1
ATOM 750 N N . TYR A 1 91 ? -26.180 -11.950 18.967 1.00 96.56 91 TYR A N 1
ATOM 751 C CA . TYR A 1 91 ? -26.251 -10.505 19.115 1.00 96.56 91 TYR A CA 1
ATOM 752 C C . TYR A 1 91 ? -27.682 -10.049 18.823 1.00 96.56 91 TYR A C 1
ATOM 754 O O . TYR A 1 91 ? -28.182 -10.168 17.702 1.00 96.56 91 TYR A O 1
ATOM 762 N N . LEU A 1 92 ? -28.348 -9.519 19.842 1.00 97.25 92 LEU A N 1
ATOM 763 C CA . LEU A 1 92 ? -29.692 -8.960 19.757 1.00 97.25 92 LEU A CA 1
ATOM 764 C C . LEU A 1 92 ? -29.690 -7.515 20.252 1.00 97.25 92 LEU A C 1
ATOM 766 O O . LEU A 1 92 ? -28.838 -7.101 21.039 1.00 97.25 92 LEU A O 1
ATOM 770 N N . LEU A 1 93 ? -30.695 -6.775 19.812 1.00 97.31 93 LEU A N 1
ATOM 771 C CA . LEU A 1 93 ? -30.919 -5.381 20.128 1.00 97.31 93 LEU A CA 1
ATOM 772 C C . LEU A 1 93 ? -32.343 -5.214 20.661 1.00 97.31 93 LEU A C 1
ATOM 774 O O . LEU A 1 93 ? -33.308 -5.600 20.002 1.00 97.31 93 LEU A O 1
ATOM 778 N N . ALA A 1 94 ? -32.482 -4.644 21.854 1.00 98.25 94 ALA A N 1
ATOM 779 C CA . ALA A 1 94 ? -33.760 -4.197 22.390 1.00 98.25 94 ALA A CA 1
ATOM 780 C C . ALA A 1 94 ? -33.931 -2.704 22.095 1.00 98.25 94 ALA A C 1
ATOM 782 O O . ALA A 1 94 ? -33.187 -1.882 22.626 1.00 98.25 94 ALA A O 1
ATOM 783 N N . ILE A 1 95 ? -34.906 -2.359 21.256 1.00 97.81 95 ILE A N 1
ATOM 784 C CA . ILE A 1 95 ? -35.244 -0.982 20.882 1.00 97.81 95 ILE A CA 1
ATOM 785 C C . ILE A 1 95 ? -36.485 -0.568 21.673 1.00 97.81 95 ILE A C 1
ATOM 787 O O . ILE A 1 95 ? -37.542 -1.189 21.537 1.00 97.81 95 ILE A O 1
ATOM 791 N N . VAL A 1 96 ? -36.380 0.469 22.505 1.00 97.94 96 VAL A N 1
ATOM 792 C CA . VAL A 1 96 ? -37.506 0.896 23.355 1.00 97.94 96 VAL A CA 1
ATOM 793 C C . VAL A 1 96 ? -38.597 1.591 22.538 1.00 97.94 96 VAL A C 1
ATOM 795 O O . VAL A 1 96 ? -38.309 2.225 21.526 1.00 97.94 96 VAL A O 1
ATOM 798 N N . ARG A 1 97 ? -39.861 1.496 22.959 1.00 96.00 97 ARG A N 1
ATOM 799 C CA . ARG A 1 97 ? -40.984 2.158 22.265 1.00 96.00 97 ARG A CA 1
ATOM 800 C C . ARG A 1 97 ? -41.071 3.648 22.574 1.00 96.00 97 ARG A C 1
ATOM 802 O O . ARG A 1 97 ? -41.382 4.441 21.683 1.00 96.00 97 ARG A O 1
ATOM 809 N N . ARG A 1 98 ? -40.770 4.026 23.819 1.00 95.38 98 ARG A N 1
ATOM 810 C CA . ARG A 1 98 ? -40.790 5.418 24.277 1.00 95.38 98 ARG A CA 1
ATOM 811 C C . ARG A 1 98 ? -39.810 6.256 23.456 1.00 95.38 98 ARG A C 1
ATOM 813 O O . ARG A 1 98 ? -38.617 5.969 23.404 1.00 95.38 98 ARG A O 1
ATOM 820 N N . ARG A 1 99 ? -40.326 7.293 22.796 1.00 93.19 99 ARG A N 1
ATOM 821 C CA . ARG A 1 99 ? -39.527 8.228 21.992 1.00 93.19 99 ARG A CA 1
ATOM 822 C C . ARG A 1 99 ? -38.877 9.289 22.884 1.00 93.19 99 ARG A C 1
ATOM 824 O O . ARG A 1 99 ? -39.332 9.536 23.997 1.00 93.19 99 ARG A O 1
ATOM 831 N N . GLY A 1 100 ? -37.836 9.936 22.365 1.00 90.38 100 GLY A N 1
ATOM 832 C CA . GLY A 1 100 ? -37.193 11.090 23.004 1.00 90.38 100 GLY A CA 1
ATOM 833 C C . GLY A 1 100 ? -36.060 10.762 23.978 1.00 90.38 100 GLY A C 1
ATOM 834 O O . GLY A 1 100 ? -35.375 11.686 24.400 1.00 90.38 100 GLY A O 1
ATOM 835 N N . ILE A 1 101 ? -35.817 9.480 24.278 1.00 95.88 101 ILE A N 1
ATOM 836 C CA . ILE A 1 101 ? -34.667 9.045 25.080 1.00 95.88 101 ILE A CA 1
ATOM 837 C C . ILE A 1 101 ? -33.493 8.782 24.133 1.00 95.88 101 ILE A C 1
ATOM 839 O O . ILE A 1 101 ? -33.490 7.785 23.406 1.00 95.88 101 ILE A O 1
ATOM 843 N N . LYS A 1 102 ? -32.517 9.689 24.100 1.00 94.12 102 LYS A N 1
ATOM 844 C CA . LYS A 1 102 ? -31.438 9.682 23.101 1.00 94.12 102 LYS A CA 1
ATOM 845 C C . LYS A 1 102 ? -30.267 8.787 23.498 1.00 94.12 102 LYS A C 1
ATOM 847 O O . LYS A 1 102 ? -29.712 8.092 22.651 1.00 94.12 102 LYS A O 1
ATOM 852 N N . SER A 1 103 ? -29.865 8.831 24.766 1.00 96.25 103 SER A N 1
ATOM 853 C CA . SER A 1 103 ? -28.684 8.137 25.296 1.00 96.25 103 SER A CA 1
ATOM 854 C C . SER A 1 103 ? -28.776 7.985 26.822 1.00 96.25 103 SER A C 1
ATOM 856 O O . SER A 1 103 ? -29.806 8.303 27.416 1.00 96.25 103 SER A O 1
ATOM 858 N N . LEU A 1 104 ? -27.687 7.538 27.466 1.00 97.88 104 LEU A N 1
ATOM 859 C CA . LEU A 1 104 ? -27.578 7.480 28.929 1.00 97.88 104 LEU A CA 1
ATOM 860 C C . LEU A 1 104 ? -27.897 8.817 29.612 1.00 97.88 104 LEU A C 1
ATOM 862 O O . LEU A 1 104 ? -28.481 8.809 30.687 1.00 97.88 104 LEU A O 1
ATOM 866 N N . ARG A 1 105 ? -27.569 9.957 28.986 1.00 98.00 105 ARG A N 1
ATOM 867 C CA . ARG A 1 105 ? -27.782 11.304 29.552 1.00 98.00 105 ARG A CA 1
ATOM 868 C C . ARG A 1 105 ? -29.251 11.651 29.809 1.00 98.00 105 ARG A C 1
ATOM 870 O O . ARG A 1 105 ? -29.522 12.507 30.643 1.00 98.00 105 ARG A O 1
ATOM 877 N N . ASP A 1 106 ? -30.173 10.985 29.117 1.00 97.50 106 ASP A N 1
ATOM 878 C CA . ASP A 1 106 ? -31.616 11.197 29.263 1.00 97.50 106 ASP A CA 1
ATOM 879 C C . ASP A 1 106 ? -32.251 10.233 30.294 1.00 97.50 106 ASP A C 1
ATOM 881 O O . ASP A 1 106 ? -33.447 10.329 30.555 1.00 97.50 106 ASP A O 1
ATOM 885 N N . LEU A 1 107 ? -31.489 9.289 30.869 1.00 98.31 107 LEU A N 1
ATOM 886 C CA . LEU A 1 107 ? -32.012 8.309 31.828 1.00 98.31 107 LEU A CA 1
ATOM 887 C C . LEU A 1 107 ? -32.096 8.879 33.246 1.00 98.31 107 LEU A C 1
ATOM 889 O O . LEU A 1 107 ? -31.140 9.463 33.747 1.00 98.31 107 LEU A O 1
ATOM 893 N N . ASP A 1 108 ? -33.226 8.627 33.898 1.00 97.69 108 ASP A N 1
ATOM 894 C CA . ASP A 1 108 ? -33.540 9.000 35.280 1.00 97.69 108 ASP A CA 1
ATOM 895 C C . ASP A 1 108 ? -34.395 7.903 35.950 1.00 97.69 108 ASP A C 1
ATOM 897 O O . ASP A 1 108 ? -34.690 6.862 35.345 1.00 97.69 108 ASP A O 1
ATOM 901 N N . ASP A 1 109 ? -34.813 8.128 37.194 1.00 97.69 109 ASP A N 1
ATOM 902 C CA . ASP A 1 109 ? -35.650 7.208 37.974 1.00 97.69 109 ASP A CA 1
ATOM 903 C C . ASP A 1 109 ? -36.986 6.853 37.298 1.00 97.69 109 ASP A C 1
ATOM 905 O O . ASP A 1 109 ? -37.451 5.712 37.403 1.00 97.69 109 ASP A O 1
ATOM 909 N N . SER A 1 110 ? -37.567 7.769 36.519 1.00 97.50 110 SER A N 1
ATOM 910 C CA . SER A 1 110 ? -38.802 7.534 35.762 1.00 97.50 110 SER A CA 1
ATOM 911 C C . SER A 1 110 ? -38.658 6.433 34.703 1.00 97.50 110 SER A C 1
ATOM 913 O O . SER A 1 110 ? -39.664 5.886 34.238 1.00 97.50 110 SER A O 1
ATOM 915 N N . HIS A 1 111 ? -37.422 6.093 34.322 1.00 98.06 111 HIS A N 1
ATOM 916 C CA . HIS A 1 111 ? -37.099 5.067 33.332 1.00 98.06 111 HIS A CA 1
ATOM 917 C C . HIS A 1 111 ? -36.785 3.695 33.950 1.00 98.06 111 HIS A C 1
ATOM 919 O O . HIS A 1 111 ? -36.701 2.709 33.213 1.00 98.06 111 HIS A O 1
ATOM 925 N N . LEU A 1 112 ? -36.661 3.579 35.278 1.00 98.06 112 LEU A N 1
ATOM 926 C CA . LEU A 1 112 ? -36.365 2.305 35.949 1.00 98.06 112 LEU A CA 1
ATOM 927 C C . LEU A 1 112 ? -37.340 1.166 35.589 1.00 98.06 112 LEU A C 1
ATOM 929 O O . LEU A 1 112 ? -36.857 0.058 35.333 1.00 98.06 112 LEU A O 1
ATOM 933 N N . PRO A 1 113 ? -38.675 1.378 35.509 1.00 98.12 113 PRO A N 1
ATOM 934 C CA . PRO A 1 113 ? -39.602 0.318 35.108 1.00 98.12 113 PRO A CA 1
ATOM 935 C C . PRO A 1 113 ? -39.308 -0.237 33.709 1.00 98.12 113 PRO A C 1
ATOM 937 O O . PRO A 1 113 ? -39.309 -1.453 33.523 1.00 98.12 113 PRO A O 1
ATOM 940 N N . LEU A 1 114 ? -39.000 0.639 32.747 1.00 98.31 114 LEU A N 1
ATOM 941 C CA . LEU A 1 114 ? -38.604 0.268 31.387 1.00 98.31 114 LEU A CA 1
ATOM 942 C C . LEU A 1 114 ? -37.289 -0.527 31.389 1.00 98.31 114 LEU A C 1
ATOM 944 O O . LEU A 1 114 ? -37.227 -1.602 30.796 1.00 98.31 114 LEU A O 1
ATOM 948 N N . LEU A 1 115 ? -36.250 -0.038 32.076 1.00 98.62 115 LEU A N 1
ATOM 949 C CA . LEU A 1 115 ? -34.926 -0.677 32.104 1.00 98.62 115 LEU A CA 1
ATOM 950 C C . LEU A 1 115 ? -34.967 -2.073 32.744 1.00 98.62 115 LEU A C 1
ATOM 952 O O . LEU A 1 115 ? -34.441 -3.032 32.172 1.00 98.62 115 LEU A O 1
ATOM 956 N N . LYS A 1 116 ? -35.645 -2.211 33.892 1.00 98.50 116 LYS A N 1
ATOM 957 C CA . LYS A 1 116 ? -35.850 -3.506 34.562 1.00 98.50 116 LYS A CA 1
ATOM 958 C C . LYS A 1 116 ? -36.647 -4.465 33.685 1.00 98.50 116 LYS A C 1
ATOM 960 O O . LYS A 1 116 ? -36.287 -5.633 33.568 1.00 98.50 116 LYS A O 1
ATOM 965 N N . ARG A 1 117 ? -37.683 -3.969 33.001 1.00 98.12 117 ARG A N 1
ATOM 966 C CA . ARG A 1 117 ? -38.482 -4.792 32.089 1.00 98.12 117 ARG A CA 1
ATOM 967 C C . ARG A 1 117 ? -37.662 -5.300 30.908 1.00 98.12 117 ARG A C 1
ATOM 969 O O . ARG A 1 117 ? -37.699 -6.494 30.633 1.00 98.12 117 ARG A O 1
ATOM 976 N N . VAL A 1 118 ? -36.879 -4.434 30.258 1.00 98.44 118 VAL A N 1
ATOM 977 C CA . VAL A 1 118 ? -35.962 -4.839 29.179 1.00 98.44 118 VAL A CA 1
ATOM 978 C C . VAL A 1 118 ? -34.995 -5.915 29.671 1.00 98.44 118 VAL A C 1
ATOM 980 O O . VAL A 1 118 ? -34.820 -6.929 28.996 1.00 98.44 118 VAL A O 1
ATOM 983 N N . ARG A 1 119 ? -34.400 -5.732 30.857 1.00 98.44 119 ARG A N 1
ATOM 984 C CA . ARG A 1 119 ? -33.497 -6.716 31.466 1.00 98.44 119 ARG A CA 1
ATOM 985 C C . ARG A 1 119 ? -34.183 -8.069 31.659 1.00 98.44 119 ARG A C 1
ATOM 987 O O . ARG A 1 119 ? -33.660 -9.084 31.201 1.00 98.44 119 ARG A O 1
ATOM 994 N N . ASP A 1 120 ? -35.321 -8.079 32.345 1.00 98.19 120 ASP A N 1
ATOM 995 C CA . ASP A 1 120 ? -35.952 -9.302 32.843 1.00 98.19 120 ASP A CA 1
ATOM 996 C C . ASP A 1 120 ? -36.694 -10.047 31.725 1.00 98.19 120 ASP A C 1
ATOM 998 O O . ASP A 1 120 ? -36.465 -11.240 31.506 1.00 98.19 120 ASP A O 1
ATOM 1002 N N . GLU A 1 121 ? -37.520 -9.341 30.947 1.00 98.38 121 GLU A N 1
ATOM 1003 C CA . GLU A 1 121 ? -38.231 -9.928 29.806 1.00 98.38 121 GLU A CA 1
ATOM 1004 C C . GLU A 1 121 ? -37.265 -10.291 28.675 1.00 98.38 121 GLU A C 1
ATOM 1006 O O . GLU A 1 121 ? -37.407 -11.356 28.073 1.00 98.38 121 GLU A O 1
ATOM 1011 N N . GLY A 1 122 ? -36.246 -9.463 28.419 1.00 98.12 122 GLY A N 1
ATOM 1012 C CA . GLY A 1 122 ? -35.220 -9.738 27.414 1.00 98.12 122 GLY A CA 1
ATOM 1013 C C . GLY A 1 122 ? -34.442 -11.018 27.723 1.00 98.12 122 GLY A C 1
ATOM 1014 O O . GLY A 1 122 ? -34.425 -11.934 26.901 1.00 98.12 122 GLY A O 1
ATOM 1015 N N . LYS A 1 123 ? -33.870 -11.138 28.934 1.00 98.25 123 LYS A N 1
ATOM 1016 C CA . LYS A 1 123 ? -33.151 -12.352 29.375 1.00 98.25 123 LYS A CA 1
ATOM 1017 C C . LYS A 1 123 ? -34.054 -13.593 29.293 1.00 98.25 123 LYS A C 1
ATOM 1019 O O . LYS A 1 123 ? -33.629 -14.622 28.766 1.00 98.25 123 LYS A O 1
ATOM 1024 N N . LYS A 1 124 ? -35.313 -13.488 29.739 1.00 98.31 124 LYS A N 1
ATOM 1025 C CA . LYS A 1 124 ? -36.295 -14.584 29.672 1.00 98.31 124 LYS A CA 1
ATOM 1026 C C . LYS A 1 124 ? -36.569 -15.034 28.234 1.00 98.31 124 LYS A C 1
ATOM 1028 O O . LYS A 1 124 ? -36.496 -16.224 27.942 1.00 98.31 124 LYS A O 1
ATOM 1033 N N . LYS A 1 125 ? -36.852 -14.100 27.324 1.00 98.06 125 LYS A N 1
ATOM 1034 C CA . LYS A 1 125 ? -37.202 -14.415 25.927 1.00 98.06 125 LYS A CA 1
ATOM 1035 C C . LYS A 1 125 ? -36.025 -14.979 25.138 1.00 98.06 125 LYS A C 1
ATOM 1037 O O . LYS A 1 125 ? -36.213 -15.848 24.289 1.00 98.06 125 LYS A O 1
ATOM 1042 N N . ILE A 1 126 ? -34.810 -14.538 25.454 1.00 97.44 126 ILE A N 1
ATOM 1043 C CA . ILE A 1 126 ? -33.582 -15.098 24.882 1.00 97.44 126 ILE A CA 1
ATOM 1044 C C . ILE A 1 126 ? -33.371 -16.539 25.346 1.00 97.44 126 ILE A C 1
ATOM 1046 O O . ILE A 1 126 ? -33.039 -17.397 24.527 1.00 97.44 126 ILE A O 1
ATOM 1050 N N . PHE A 1 127 ? -33.606 -16.822 26.628 1.00 97.50 127 PHE A N 1
ATOM 1051 C CA . PHE A 1 127 ? -33.544 -18.184 27.148 1.00 97.50 127 PHE A CA 1
ATOM 1052 C C . PHE A 1 127 ? -34.586 -19.092 26.478 1.00 97.50 127 PHE A C 1
ATOM 1054 O O . PHE A 1 127 ? -34.224 -20.151 25.976 1.00 97.50 127 PHE A O 1
ATOM 1061 N N . GLU A 1 128 ? -35.844 -18.650 26.383 1.00 97.50 128 GLU A N 1
ATOM 1062 C CA . GLU A 1 128 ? -36.927 -19.411 25.740 1.00 97.50 128 GLU A CA 1
ATOM 1063 C C . GLU A 1 128 ? -36.633 -19.741 24.265 1.00 97.50 128 GLU A C 1
ATOM 1065 O O . GLU A 1 128 ? -36.898 -20.858 23.827 1.00 97.50 128 GLU A O 1
ATOM 1070 N N . LYS A 1 129 ? -36.081 -18.792 23.492 1.00 95.12 129 LYS A N 1
ATOM 1071 C CA . LYS A 1 129 ? -35.860 -18.971 22.044 1.00 95.12 129 LYS A CA 1
ATOM 1072 C C . LYS A 1 129 ? -34.536 -19.654 21.695 1.00 95.12 129 LYS A C 1
ATOM 1074 O O . LYS A 1 129 ? -34.490 -20.434 20.749 1.00 95.12 129 LYS A O 1
ATOM 1079 N N . TYR A 1 130 ? -33.460 -19.346 22.418 1.00 94.88 130 TYR A N 1
ATOM 1080 C CA . TYR A 1 130 ? -32.093 -19.747 22.050 1.00 94.88 130 TYR A CA 1
ATOM 1081 C C . TYR A 1 130 ? -31.400 -20.620 23.104 1.00 94.88 130 TYR A C 1
ATOM 1083 O O . TYR A 1 130 ? -30.237 -20.992 22.928 1.00 94.88 130 TYR A O 1
ATOM 1091 N N . ASN A 1 131 ? -32.081 -20.941 24.209 1.00 95.31 131 ASN A N 1
ATOM 1092 C CA . ASN A 1 131 ? -31.540 -21.718 25.323 1.00 95.31 131 ASN A CA 1
ATOM 1093 C C . ASN A 1 131 ? -30.202 -21.148 25.841 1.00 95.31 131 ASN A C 1
ATOM 1095 O O . ASN A 1 131 ? -29.225 -21.874 26.047 1.00 95.31 131 ASN A O 1
ATOM 1099 N N . VAL A 1 132 ? -30.111 -19.817 25.962 1.00 95.69 132 VAL A N 1
ATOM 1100 C CA . VAL A 1 132 ? -28.942 -19.110 26.513 1.00 95.69 132 VAL A CA 1
ATOM 1101 C C . VAL A 1 132 ? -29.288 -18.600 27.912 1.00 95.69 132 VAL A C 1
ATOM 1103 O O . VAL A 1 132 ? -30.141 -17.719 28.032 1.00 95.69 132 VAL A O 1
ATOM 1106 N N . PRO A 1 133 ? -28.668 -19.139 28.977 1.00 96.69 133 PRO A N 1
ATOM 1107 C CA . PRO A 1 133 ? -28.873 -18.663 30.339 1.00 96.69 133 PRO A CA 1
ATOM 1108 C C . PRO A 1 133 ? -28.491 -17.191 30.506 1.00 96.69 133 PRO A C 1
ATOM 1110 O O . PRO A 1 133 ? -27.530 -16.715 29.904 1.00 96.69 133 PRO A O 1
ATOM 1113 N N . ALA A 1 134 ? -29.187 -16.495 31.405 1.00 96.50 134 ALA A N 1
ATOM 1114 C CA . ALA A 1 134 ? -28.922 -15.091 31.722 1.00 96.50 134 ALA A CA 1
ATOM 1115 C C . ALA A 1 134 ? -27.466 -14.816 32.145 1.00 96.50 134 ALA A C 1
ATOM 1117 O O . ALA A 1 134 ? -26.921 -13.774 31.797 1.00 96.50 134 ALA A O 1
ATOM 1118 N N . SER A 1 135 ? -26.822 -15.754 32.849 1.00 96.81 135 SER A N 1
ATOM 1119 C CA . SER A 1 135 ? -25.415 -15.661 33.273 1.00 96.81 135 SER A CA 1
ATOM 1120 C C . SER A 1 135 ? -24.409 -15.738 32.119 1.00 96.81 135 SER A C 1
ATOM 1122 O O . SER A 1 135 ? -23.241 -15.411 32.302 1.00 96.81 135 SER A O 1
ATOM 1124 N N . GLN A 1 136 ? -24.848 -16.156 30.929 1.00 97.06 136 GLN A N 1
ATOM 1125 C CA . GLN A 1 136 ? -24.041 -16.192 29.710 1.00 97.06 136 GLN A CA 1
ATOM 1126 C C . GLN A 1 136 ? -24.343 -15.017 28.768 1.00 97.06 136 GLN A C 1
ATOM 1128 O O . GLN A 1 136 ? -23.914 -15.039 27.614 1.00 97.06 136 GLN A O 1
ATOM 1133 N N . LEU A 1 137 ? -25.077 -14.000 29.230 1.00 97.25 137 LEU A N 1
ATOM 1134 C CA . LEU A 1 137 ? -25.394 -12.806 28.452 1.00 97.25 137 LEU A CA 1
ATOM 1135 C C . LEU A 1 137 ? -24.665 -11.584 29.006 1.00 97.25 137 LEU A C 1
ATOM 1137 O O . LEU A 1 137 ? -24.741 -11.280 30.195 1.00 97.25 137 LEU A O 1
ATOM 1141 N N . ARG A 1 138 ? -24.022 -10.834 28.112 1.00 97.75 138 ARG A N 1
ATOM 1142 C CA . ARG A 1 138 ? -23.572 -9.465 28.362 1.00 97.75 138 ARG A CA 1
ATOM 1143 C C . ARG A 1 138 ? -24.680 -8.523 27.887 1.00 97.75 138 ARG A C 1
ATOM 1145 O O . ARG A 1 138 ? -24.997 -8.500 26.698 1.00 97.75 138 ARG A O 1
ATOM 1152 N N . VAL A 1 139 ? -25.279 -7.770 28.811 1.00 98.38 139 VAL A N 1
ATOM 1153 C CA . VAL A 1 139 ? -26.384 -6.836 28.525 1.00 98.38 139 VAL A CA 1
ATOM 1154 C C . VAL A 1 139 ? -25.944 -5.412 28.836 1.00 98.38 139 VAL A C 1
ATOM 1156 O O . VAL A 1 139 ? -25.588 -5.123 29.978 1.00 98.38 139 VAL A O 1
ATOM 1159 N N . TYR A 1 140 ? -25.921 -4.533 27.834 1.00 98.44 140 TYR A N 1
ATOM 1160 C CA . TYR A 1 140 ? -25.242 -3.239 27.951 1.00 98.44 140 TYR A CA 1
ATOM 1161 C C . TYR A 1 140 ? -25.773 -2.165 26.996 1.00 98.44 140 TYR A C 1
ATOM 1163 O O . TYR A 1 140 ? -26.451 -2.452 26.012 1.00 98.44 140 TYR A O 1
ATOM 1171 N N . LEU A 1 141 ? -25.438 -0.910 27.287 1.00 98.38 141 LEU A N 1
ATOM 1172 C CA . LEU A 1 141 ? -25.710 0.268 26.465 1.00 98.38 141 LEU A CA 1
ATOM 1173 C C . LEU A 1 141 ? -24.396 0.869 25.966 1.00 98.38 141 LEU A C 1
ATOM 1175 O O . LEU A 1 141 ? -23.366 0.722 26.618 1.00 98.38 141 LEU A O 1
ATOM 1179 N N . HIS A 1 142 ? -24.429 1.560 24.828 1.00 97.50 142 HIS A N 1
ATOM 1180 C CA . HIS A 1 142 ? -23.272 2.302 24.323 1.00 97.50 142 HIS A CA 1
ATOM 1181 C C . HIS A 1 142 ? -23.322 3.779 24.728 1.00 97.50 142 HIS A C 1
ATOM 1183 O O . HIS A 1 142 ? -24.376 4.411 24.634 1.00 97.50 142 HIS A O 1
ATOM 1189 N N . TYR A 1 143 ? -22.158 4.344 25.048 1.00 96.56 143 TYR A N 1
ATOM 1190 C CA . TYR A 1 143 ? -21.923 5.782 25.127 1.00 96.56 143 TYR A CA 1
ATOM 1191 C C . TYR A 1 143 ? -20.621 6.146 24.387 1.00 96.56 143 TYR A C 1
ATOM 1193 O O . TYR A 1 143 ? -19.562 5.639 24.725 1.00 96.56 143 TYR A O 1
ATOM 1201 N N . GLN A 1 144 ? -20.627 6.960 23.329 1.00 93.19 144 GLN A N 1
ATOM 1202 C CA . GLN A 1 144 ? -21.794 7.445 22.582 1.00 93.19 144 GLN A CA 1
ATOM 1203 C C . GLN A 1 144 ? -22.488 6.305 21.794 1.00 93.19 144 GLN A C 1
ATOM 1205 O O . GLN A 1 144 ? -21.819 5.380 21.308 1.00 93.19 144 GLN A O 1
ATOM 1210 N N . PRO A 1 145 ? -23.827 6.335 21.647 1.00 93.31 145 PRO A N 1
ATOM 1211 C CA . PRO A 1 145 ? -24.558 5.347 20.859 1.00 93.31 145 PRO A CA 1
ATOM 1212 C C . PRO A 1 145 ? -24.351 5.548 19.349 1.00 93.31 145 PRO A C 1
ATOM 1214 O O . PRO A 1 145 ? -24.000 6.625 18.884 1.00 93.31 145 PRO A O 1
ATOM 1217 N N . SER A 1 146 ? -24.596 4.504 18.546 1.00 87.06 146 SER A N 1
ATOM 1218 C CA . SER A 1 146 ? -24.505 4.612 17.074 1.00 87.06 146 SER A CA 1
ATOM 1219 C C . SER A 1 146 ? -25.693 5.338 16.431 1.00 87.06 146 SER A C 1
ATOM 1221 O O . SER A 1 146 ? -25.602 5.757 15.282 1.00 87.06 146 SER A O 1
ATOM 1223 N N . PHE A 1 147 ? -26.806 5.449 17.152 1.00 90.62 147 PHE A N 1
ATOM 1224 C CA . PHE A 1 147 ? -27.983 6.232 16.791 1.00 90.62 147 PHE A CA 1
ATOM 1225 C C . PHE A 1 147 ? -28.689 6.667 18.079 1.00 90.62 147 PHE A C 1
ATOM 1227 O O . PHE A 1 147 ? -28.706 5.921 19.060 1.00 90.62 147 PHE A O 1
ATOM 1234 N N . TYR A 1 148 ? -29.268 7.866 18.079 1.00 93.50 148 TYR A N 1
ATOM 1235 C CA . TYR A 1 148 ? -29.789 8.522 19.284 1.00 93.50 148 TYR A CA 1
ATOM 1236 C C . TYR A 1 148 ? -31.263 8.197 19.550 1.00 93.50 148 TYR A C 1
ATOM 1238 O O . TYR A 1 148 ? -32.127 9.069 19.611 1.00 93.50 148 TYR A O 1
ATOM 1246 N N . HIS A 1 149 ? -31.532 6.905 19.706 1.00 95.25 149 HIS A N 1
ATOM 1247 C CA . HIS A 1 149 ? -32.768 6.354 20.256 1.00 95.25 149 HIS A CA 1
ATOM 1248 C C . HIS A 1 149 ? -32.371 5.192 21.161 1.00 95.25 149 HIS A C 1
ATOM 1250 O O . HIS A 1 149 ? -31.645 4.303 20.709 1.00 95.25 149 HIS A O 1
ATOM 1256 N N . LEU A 1 150 ? -32.801 5.211 22.424 1.00 97.62 150 LEU A N 1
ATOM 1257 C CA . LEU A 1 150 ? -32.338 4.272 23.442 1.00 97.62 150 LEU A CA 1
ATOM 1258 C C . LEU A 1 150 ? -32.491 2.818 22.977 1.00 97.62 150 LEU A C 1
ATOM 1260 O O . LEU A 1 150 ? -33.571 2.356 22.598 1.00 97.62 150 LEU A O 1
ATOM 1264 N N . HIS A 1 151 ? -31.382 2.094 23.036 1.00 97.88 151 HIS A N 1
ATOM 1265 C CA . HIS A 1 151 ? -31.321 0.691 22.682 1.00 97.88 151 HIS A CA 1
ATOM 1266 C C . HIS A 1 151 ? -30.330 -0.042 23.585 1.00 97.88 151 HIS A C 1
ATOM 1268 O O . HIS A 1 151 ? -29.316 0.520 24.006 1.00 97.88 151 HIS A O 1
ATOM 1274 N N . ILE A 1 152 ? -30.640 -1.300 23.881 1.00 98.50 152 ILE A N 1
ATOM 1275 C CA . ILE A 1 152 ? -29.849 -2.162 24.757 1.00 98.50 152 ILE A CA 1
ATOM 1276 C C . ILE A 1 152 ? -29.352 -3.355 23.942 1.00 98.50 152 ILE A C 1
ATOM 1278 O O . ILE A 1 152 ? -30.129 -4.027 23.265 1.00 98.50 152 ILE A O 1
ATOM 1282 N N . HIS A 1 153 ? -28.056 -3.630 24.029 1.00 98.31 153 HIS A N 1
ATOM 1283 C CA . HIS A 1 153 ? -27.394 -4.753 23.377 1.00 98.31 153 HIS A CA 1
ATOM 1284 C C . HIS A 1 153 ? -27.449 -5.986 24.274 1.00 98.31 153 HIS A C 1
ATOM 1286 O O . HIS A 1 153 ? -27.170 -5.899 25.469 1.00 98.31 153 HIS A O 1
ATOM 1292 N N . PHE A 1 154 ? -27.767 -7.135 23.686 1.00 98.25 154 PHE A N 1
ATOM 1293 C CA . PHE A 1 154 ? -27.689 -8.449 24.317 1.00 98.25 154 PHE A CA 1
ATOM 1294 C C . PHE A 1 154 ? -26.739 -9.312 23.495 1.00 98.25 154 PHE A C 1
ATOM 1296 O O . PHE A 1 154 ? -27.070 -9.702 22.375 1.00 98.25 154 PHE A O 1
ATOM 1303 N N . THR A 1 155 ? -25.567 -9.624 24.041 1.00 97.38 155 THR A N 1
ATOM 1304 C CA . THR A 1 155 ? -24.581 -10.472 23.363 1.00 97.38 155 THR A CA 1
ATOM 1305 C C . THR A 1 155 ? -24.242 -11.698 24.190 1.00 97.38 155 THR A C 1
ATOM 1307 O O . THR A 1 155 ? -24.297 -11.675 25.421 1.00 97.38 155 THR A O 1
ATOM 1310 N N . TYR A 1 156 ? -23.894 -12.795 23.519 1.00 96.00 156 TYR A N 1
ATOM 1311 C CA . TYR A 1 156 ? -23.322 -13.945 24.212 1.00 96.00 156 TYR A CA 1
ATOM 1312 C C . TYR A 1 156 ? -21.997 -13.546 24.873 1.00 96.00 156 TYR A C 1
ATOM 1314 O O . TYR A 1 156 ? -21.173 -12.873 24.260 1.00 96.00 156 TYR A O 1
ATOM 1322 N N . LEU A 1 157 ? -21.763 -13.964 26.117 1.00 94.44 157 LEU A N 1
ATOM 1323 C CA . LEU A 1 157 ? -20.632 -13.483 26.916 1.00 94.44 157 LEU A CA 1
ATOM 1324 C C . LEU A 1 157 ? -19.268 -13.779 26.267 1.00 94.44 157 LEU A C 1
ATOM 1326 O O . LEU A 1 157 ? -18.357 -12.953 26.336 1.00 94.44 157 LEU A O 1
ATOM 1330 N N . ARG A 1 158 ? -19.146 -14.934 25.596 1.00 90.25 158 ARG A N 1
ATOM 1331 C CA . ARG A 1 158 ? -17.935 -15.343 24.862 1.00 90.25 158 ARG A CA 1
ATOM 1332 C C . ARG A 1 158 ? -17.747 -14.581 23.545 1.00 90.25 158 ARG A C 1
ATOM 1334 O O . ARG A 1 158 ? -16.661 -14.614 22.981 1.00 90.25 158 ARG A O 1
ATOM 1341 N N . HIS A 1 159 ? -18.788 -13.928 23.034 1.00 90.44 159 HIS A N 1
ATOM 1342 C CA . HIS A 1 159 ? -18.688 -13.169 21.799 1.00 90.44 159 HIS A CA 1
ATOM 1343 C C . HIS A 1 159 ? -17.899 -11.874 22.039 1.00 90.44 159 HIS A C 1
ATOM 1345 O O . HIS A 1 159 ? -18.302 -11.014 22.831 1.00 90.44 159 HIS A O 1
ATOM 1351 N N . GLU A 1 160 ? -16.788 -11.723 21.320 1.00 87.94 160 GLU A N 1
ATOM 1352 C CA . GLU A 1 160 ? -16.002 -10.487 21.247 1.00 87.94 160 GLU A CA 1
ATOM 1353 C C . GLU A 1 160 ? -16.651 -9.506 20.260 1.00 87.94 160 GLU A C 1
ATOM 1355 O O . GLU A 1 160 ? -16.141 -9.202 19.184 1.00 87.94 160 GLU A O 1
ATOM 1360 N N . ALA A 1 161 ? -17.856 -9.059 20.608 1.00 87.31 161 ALA A N 1
ATOM 1361 C CA . ALA A 1 161 ? -18.609 -8.097 19.818 1.00 87.31 161 ALA A CA 1
ATOM 1362 C C . ALA A 1 161 ? -17.892 -6.730 19.765 1.00 87.31 161 ALA A C 1
ATOM 1364 O O . ALA A 1 161 ? -17.421 -6.244 20.793 1.00 87.31 161 ALA A O 1
ATOM 1365 N N . PRO A 1 162 ? -17.895 -6.020 18.622 1.00 86.19 162 PRO A N 1
ATOM 1366 C CA . PRO A 1 162 ? -17.393 -4.650 18.572 1.00 86.19 162 PRO A CA 1
ATOM 1367 C C . PRO A 1 162 ? -18.172 -3.731 19.524 1.00 86.19 162 PRO A C 1
ATOM 1369 O O . PRO A 1 162 ? -19.403 -3.650 19.438 1.00 86.19 162 PRO A O 1
ATOM 1372 N N . GLY A 1 163 ? -17.450 -3.005 20.384 1.00 88.06 163 GLY A N 1
ATOM 1373 C CA . GLY A 1 163 ? -18.015 -2.029 21.324 1.00 88.06 163 GLY A CA 1
ATOM 1374 C C . GLY A 1 163 ? -18.342 -2.555 22.726 1.00 88.06 163 GLY A C 1
ATOM 1375 O O . GLY A 1 163 ? -19.015 -1.852 23.469 1.00 88.06 163 GLY A O 1
ATOM 1376 N N . ILE A 1 164 ? -17.876 -3.754 23.098 1.00 93.00 164 ILE A N 1
ATOM 1377 C CA . ILE A 1 164 ? -18.056 -4.343 24.446 1.00 93.00 164 ILE A CA 1
ATOM 1378 C C . ILE A 1 164 ? -17.063 -3.838 25.502 1.00 93.00 164 ILE A C 1
ATOM 1380 O O . ILE A 1 164 ? -17.087 -4.306 26.638 1.00 93.00 164 ILE A O 1
ATOM 1384 N N . TYR A 1 165 ? -16.135 -2.971 25.117 1.00 93.75 165 TYR A N 1
ATOM 1385 C CA . TYR A 1 165 ? -15.062 -2.515 25.990 1.00 93.75 165 TYR A CA 1
ATOM 1386 C C . TYR A 1 165 ? -15.557 -1.451 26.984 1.00 93.75 165 TYR A C 1
ATOM 1388 O O . TYR A 1 165 ? -16.637 -0.872 26.811 1.00 93.75 165 TYR A O 1
ATOM 1396 N N . ALA A 1 166 ? -14.798 -1.227 28.057 1.00 94.00 166 ALA A N 1
ATOM 1397 C CA . ALA A 1 166 ? -15.215 -0.404 29.195 1.00 94.00 166 ALA A CA 1
ATOM 1398 C C . ALA A 1 166 ? -15.377 1.085 28.841 1.00 94.00 166 ALA A C 1
ATOM 1400 O O . ALA A 1 166 ? -16.199 1.780 29.426 1.00 94.00 166 ALA A O 1
ATOM 1401 N N . GLU A 1 167 ? -14.636 1.565 27.846 1.00 92.81 167 GLU A N 1
ATOM 1402 C CA . GLU A 1 167 ? -14.663 2.939 27.344 1.00 92.81 167 GLU A CA 1
ATOM 1403 C C . GLU A 1 167 ? -15.855 3.245 26.424 1.00 92.81 167 GLU A C 1
ATOM 1405 O O . GLU A 1 167 ? -15.916 4.316 25.822 1.00 92.81 167 GLU A O 1
ATOM 1410 N N . LYS A 1 168 ? -16.788 2.298 26.273 1.00 94.88 168 LYS A N 1
ATOM 1411 C CA . LYS A 1 168 ? -17.991 2.467 25.450 1.00 94.88 168 LYS A CA 1
ATOM 1412 C C . LYS A 1 168 ? -19.224 1.782 26.022 1.00 94.88 168 LYS A C 1
ATOM 1414 O O . LYS A 1 168 ? -20.328 2.306 25.883 1.00 94.88 168 LYS A O 1
ATOM 1419 N N . SER A 1 169 ? -19.067 0.587 26.584 1.00 96.69 169 SER A N 1
ATOM 1420 C CA . SER A 1 169 ? -20.181 -0.214 27.083 1.00 96.69 169 SER A CA 1
ATOM 1421 C C . SER A 1 169 ? -20.463 0.043 28.561 1.00 96.69 169 SER A C 1
ATOM 1423 O O . SER A 1 169 ? -19.567 0.032 29.400 1.00 96.69 169 SER A O 1
ATOM 1425 N N . HIS A 1 170 ? -21.741 0.212 28.887 1.00 98.12 170 HIS A N 1
ATOM 1426 C CA . HIS A 1 170 ? -22.235 0.332 30.255 1.00 98.12 170 HIS A CA 1
ATOM 1427 C C . HIS A 1 170 ? -23.218 -0.803 30.526 1.00 98.12 170 HIS A C 1
ATOM 1429 O O . HIS A 1 170 ? -24.251 -0.894 29.859 1.00 98.12 170 HIS A O 1
ATOM 1435 N N . LEU A 1 171 ? -22.897 -1.685 31.475 1.00 98.38 171 LEU A N 1
ATOM 1436 C CA . LEU A 1 171 ? -23.763 -2.812 31.828 1.00 98.38 171 LEU A CA 1
ATOM 1437 C C . LEU A 1 171 ? -25.129 -2.310 32.308 1.00 98.38 171 LEU A C 1
ATOM 1439 O O . LEU A 1 171 ? -25.203 -1.412 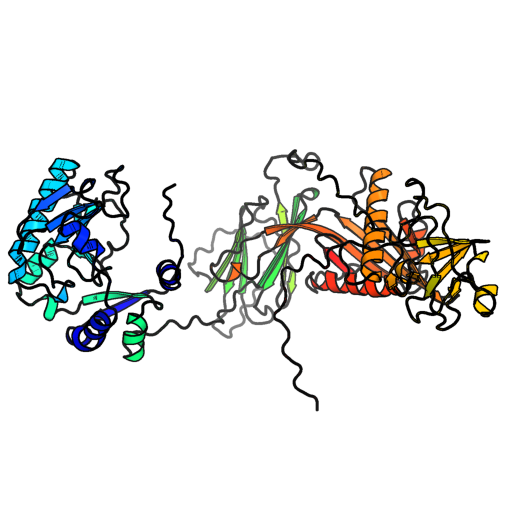33.144 1.00 98.38 171 LEU A O 1
ATOM 1443 N N . LEU A 1 172 ? -26.209 -2.910 31.796 1.00 98.62 172 LEU A N 1
ATOM 1444 C CA . LEU A 1 172 ? -27.577 -2.490 32.117 1.00 98.62 172 LEU A CA 1
ATOM 1445 C C . LEU A 1 172 ? -27.874 -2.601 33.618 1.00 98.62 172 LEU A C 1
ATOM 1447 O O . LEU A 1 172 ? -28.522 -1.721 34.171 1.00 98.62 172 LEU A O 1
ATOM 1451 N N . ASP A 1 173 ? -27.387 -3.659 34.268 1.00 98.19 173 ASP A N 1
ATOM 1452 C CA . ASP A 1 173 ? -27.557 -3.853 35.710 1.00 98.19 173 ASP A CA 1
ATOM 1453 C C . ASP A 1 173 ? -26.892 -2.706 36.500 1.00 98.19 173 ASP A C 1
ATOM 1455 O O . ASP A 1 173 ? -27.552 -2.053 37.299 1.00 98.19 173 ASP A O 1
ATOM 1459 N N . THR A 1 174 ? -25.654 -2.330 36.161 1.00 98.31 174 THR A N 1
ATOM 1460 C CA . THR A 1 174 ? -24.974 -1.169 36.768 1.00 98.31 174 THR A CA 1
ATOM 1461 C C . THR A 1 174 ? -25.686 0.154 36.476 1.00 98.31 174 THR A C 1
ATOM 1463 O O . THR A 1 174 ? -25.706 1.046 37.318 1.00 98.31 174 THR A O 1
ATOM 1466 N N . VAL A 1 175 ? -26.280 0.306 35.289 1.00 98.62 175 VAL A N 1
ATOM 1467 C CA . VAL A 1 175 ? -27.052 1.506 34.929 1.00 98.62 175 VAL A CA 1
ATOM 1468 C C . VAL A 1 175 ? -28.298 1.646 35.796 1.00 98.62 175 VAL A C 1
ATOM 1470 O O . VAL A 1 175 ? -28.591 2.745 36.261 1.00 98.62 175 VAL A O 1
ATOM 1473 N N . ILE A 1 176 ? -29.004 0.540 36.039 1.00 98.75 176 ILE A N 1
ATOM 1474 C CA . ILE A 1 176 ? -30.154 0.493 36.946 1.00 98.75 176 ILE A CA 1
ATOM 1475 C C . ILE A 1 176 ? -29.706 0.854 38.366 1.00 98.75 176 ILE A C 1
ATOM 1477 O O . ILE A 1 176 ? -30.270 1.778 38.948 1.00 98.75 176 ILE A O 1
ATOM 1481 N N . ASP A 1 177 ? -28.659 0.201 38.875 1.00 98.62 177 ASP A N 1
ATOM 1482 C CA . ASP A 1 177 ? -28.143 0.428 40.230 1.00 98.62 177 ASP A CA 1
ATOM 1483 C C . ASP A 1 177 ? -27.735 1.896 40.447 1.00 98.62 177 ASP A C 1
ATOM 1485 O O . ASP A 1 177 ? -28.082 2.507 41.457 1.00 98.62 177 ASP A O 1
ATOM 1489 N N . ASN A 1 178 ? -27.054 2.503 39.469 1.00 98.56 178 ASN A N 1
ATOM 1490 C CA . ASN A 1 178 ? -26.649 3.908 39.528 1.00 98.56 178 ASN A CA 1
ATOM 1491 C C . ASN A 1 178 ? -27.847 4.859 39.683 1.00 98.56 178 ASN A C 1
ATOM 1493 O O . ASN A 1 178 ? -27.779 5.805 40.468 1.00 98.56 178 ASN A O 1
ATOM 1497 N N . ILE A 1 179 ? -28.935 4.613 38.946 1.00 98.62 179 ILE A N 1
ATOM 1498 C CA . ILE A 1 179 ? -30.149 5.441 38.987 1.00 98.62 179 ILE A CA 1
ATOM 1499 C C . ILE A 1 179 ? -30.918 5.216 40.295 1.00 98.62 179 ILE A C 1
ATOM 1501 O O . ILE A 1 179 ? -31.437 6.169 40.873 1.00 98.62 179 ILE A O 1
ATOM 1505 N N . GLU A 1 180 ? -30.965 3.980 40.799 1.00 98.38 180 GLU A N 1
ATOM 1506 C CA . GLU A 1 180 ? -31.573 3.674 42.100 1.00 98.38 180 GLU A CA 1
ATOM 1507 C C . GLU A 1 180 ? -30.841 4.360 43.257 1.00 98.38 180 GLU A C 1
ATOM 1509 O O . GLU A 1 180 ? -31.479 4.860 44.182 1.00 98.38 180 GLU A O 1
ATOM 1514 N N . MET A 1 181 ? -29.507 4.424 43.194 1.00 98.12 181 MET A N 1
ATOM 1515 C CA . MET A 1 181 ? -28.701 5.149 44.178 1.00 98.12 181 MET A CA 1
ATOM 1516 C C . MET A 1 181 ? -28.850 6.667 44.042 1.00 98.12 181 MET A C 1
ATOM 1518 O O . MET A 1 181 ? -28.804 7.388 45.041 1.00 98.12 181 MET A O 1
ATOM 1522 N N . LYS A 1 182 ? -28.991 7.169 42.811 1.00 97.81 182 LYS A N 1
ATOM 1523 C CA . LYS A 1 182 ? -29.108 8.596 42.521 1.00 97.81 182 LYS A CA 1
ATOM 1524 C C . LYS A 1 182 ? -29.996 8.826 41.287 1.00 97.81 182 LYS A C 1
ATOM 1526 O O . LYS A 1 182 ? -29.525 8.614 40.170 1.00 97.81 182 LYS A O 1
ATOM 1531 N N . PRO A 1 183 ? -31.226 9.351 41.462 1.00 97.81 183 PRO A N 1
ATOM 1532 C CA . PRO A 1 183 ? -32.200 9.512 40.377 1.00 97.81 183 PRO A CA 1
ATOM 1533 C C . PRO A 1 183 ? -31.692 10.267 39.145 1.00 97.81 183 PRO A C 1
ATOM 1535 O O . PRO A 1 183 ? -32.096 9.955 38.033 1.00 97.81 183 PRO A O 1
ATOM 1538 N N . ASP A 1 184 ? -30.788 11.231 39.336 1.00 97.25 184 ASP A N 1
ATOM 1539 C CA . ASP A 1 184 ? -30.199 12.061 38.281 1.00 97.25 184 ASP A CA 1
ATOM 1540 C C . ASP A 1 184 ? -28.709 11.756 38.025 1.00 97.25 184 ASP A C 1
ATOM 1542 O O . ASP A 1 184 ? -27.912 12.639 37.677 1.00 97.25 184 ASP A O 1
ATOM 1546 N N . TYR A 1 185 ? -28.295 10.504 38.258 1.00 98.44 185 TYR A N 1
ATOM 1547 C CA . TYR A 1 185 ? -26.898 10.081 38.158 1.00 98.44 185 TYR A CA 1
ATOM 1548 C C . TYR A 1 185 ? -26.276 10.464 36.813 1.00 98.44 185 TYR A C 1
ATOM 1550 O O . TYR A 1 185 ? -25.225 11.104 36.781 1.00 98.44 185 TYR A O 1
ATOM 1558 N N . TYR A 1 186 ? -26.924 10.113 35.701 1.00 98.31 186 TYR A N 1
ATOM 1559 C CA . TYR A 1 186 ? -26.349 10.276 34.364 1.00 98.31 186 TYR A CA 1
ATOM 1560 C C . TYR A 1 186 ? -26.337 11.724 33.870 1.00 98.31 186 TYR A C 1
ATOM 1562 O O . TYR A 1 186 ? -25.519 12.076 33.019 1.00 98.31 186 TYR A O 1
ATOM 1570 N N . GLN A 1 187 ? -27.158 12.591 34.453 1.00 98.19 187 GLN A N 1
ATOM 1571 C CA . GLN A 1 187 ? -27.115 14.031 34.223 1.00 98.19 187 GLN A CA 1
ATOM 1572 C C . GLN A 1 187 ? -25.923 14.676 34.939 1.00 98.19 187 GLN A C 1
ATOM 1574 O O . GLN A 1 187 ? -25.467 15.730 34.512 1.00 98.19 187 GLN A O 1
ATOM 1579 N N . LYS A 1 188 ? -25.400 14.050 36.004 1.00 97.69 188 LYS A N 1
ATOM 1580 C CA . LYS A 1 188 ? -24.317 14.594 36.844 1.00 97.69 188 LYS A CA 1
ATOM 1581 C C . LYS A 1 188 ? -22.974 13.872 36.707 1.00 97.69 188 LYS A C 1
ATOM 1583 O O . LYS A 1 188 ? -21.950 14.438 37.074 1.00 97.69 188 LYS A O 1
ATOM 1588 N N . ALA A 1 189 ? -22.958 12.636 36.222 1.00 97.25 189 ALA A N 1
ATOM 1589 C CA . ALA A 1 189 ? -21.741 11.845 36.098 1.00 97.25 189 ALA A CA 1
ATOM 1590 C C . ALA A 1 189 ? -20.837 12.353 34.963 1.00 97.25 189 ALA A C 1
ATOM 1592 O O . ALA A 1 189 ? -21.317 12.807 33.923 1.00 97.25 189 ALA A O 1
ATOM 1593 N N . THR A 1 190 ? -19.524 12.213 35.132 1.00 97.94 190 THR A N 1
ATOM 1594 C CA . THR A 1 190 ? -18.573 12.319 34.019 1.00 97.94 190 THR A CA 1
ATOM 1595 C C . THR A 1 190 ? -18.545 10.982 33.291 1.00 97.94 190 THR A C 1
ATOM 1597 O O . THR A 1 190 ? -18.298 9.953 33.918 1.00 97.94 190 THR A O 1
ATOM 1600 N N . LEU A 1 191 ? -18.820 10.983 31.987 1.00 97.44 191 LEU A N 1
ATOM 1601 C CA . LEU A 1 191 ? -18.920 9.763 31.190 1.00 97.44 191 LEU A CA 1
ATOM 1602 C C . LEU A 1 191 ? -17.731 9.666 30.224 1.00 97.44 191 LEU A C 1
ATOM 1604 O O . LEU A 1 191 ? -17.579 10.548 29.374 1.00 97.44 191 LEU A O 1
ATOM 1608 N N . PRO A 1 192 ? -16.882 8.626 30.341 1.00 95.38 192 PRO A N 1
ATOM 1609 C CA . PRO A 1 192 ? -15.844 8.373 29.359 1.00 95.38 192 PRO A CA 1
ATOM 1610 C C . PRO A 1 192 ? -16.466 7.870 28.053 1.00 95.38 192 PRO A C 1
ATOM 1612 O O . PRO A 1 192 ? -17.382 7.049 28.079 1.00 95.38 192 PRO A O 1
ATOM 1615 N N . PHE A 1 193 ? -15.954 8.329 26.915 1.00 95.06 193 PHE A N 1
ATOM 1616 C CA . PHE A 1 193 ? -16.210 7.689 25.627 1.00 95.06 193 PHE A CA 1
ATOM 1617 C C . PHE A 1 193 ? -15.032 7.845 24.671 1.00 95.06 193 PHE A C 1
ATOM 1619 O O . PHE A 1 193 ? -14.183 8.721 24.842 1.00 95.06 193 PHE A O 1
ATOM 1626 N N . THR A 1 194 ? -14.992 6.995 23.649 1.00 93.50 194 THR A N 1
ATOM 1627 C CA . THR A 1 194 ? -14.006 7.085 22.568 1.00 93.50 194 THR A CA 1
ATOM 1628 C C . THR A 1 194 ? -14.504 7.923 21.401 1.00 93.50 194 THR A C 1
ATOM 1630 O O . THR A 1 194 ? -15.655 7.799 20.973 1.00 93.50 194 THR A O 1
ATOM 1633 N N . ILE A 1 195 ? -13.610 8.741 20.849 1.00 91.44 195 ILE A N 1
ATOM 1634 C CA . ILE A 1 195 ? -13.816 9.499 19.612 1.00 91.44 195 ILE A CA 1
ATOM 1635 C C . ILE A 1 195 ? -12.687 9.222 18.629 1.00 91.44 195 ILE A C 1
ATOM 1637 O O . ILE A 1 195 ? -11.541 9.030 19.032 1.00 91.44 195 ILE A O 1
ATOM 1641 N N . ARG A 1 196 ? -13.007 9.207 17.335 1.00 89.88 196 ARG A N 1
ATOM 1642 C CA . ARG A 1 196 ? -12.010 9.074 16.265 1.00 89.88 196 ARG A CA 1
ATOM 1643 C C . ARG A 1 196 ? -11.751 10.419 15.611 1.00 89.88 196 ARG A C 1
ATOM 1645 O O . ARG A 1 196 ? -12.664 11.231 15.508 1.00 89.88 196 ARG A O 1
ATOM 1652 N N . GLU A 1 197 ? -10.548 10.630 15.088 1.00 89.25 197 GLU A N 1
ATOM 1653 C CA . GLU A 1 197 ? -10.147 11.928 14.514 1.00 89.25 197 GLU A CA 1
ATOM 1654 C C . GLU A 1 197 ? -10.956 12.386 13.286 1.00 89.25 197 GLU A C 1
ATOM 1656 O O . GLU A 1 197 ? -10.969 13.575 12.959 1.00 89.25 197 GLU A O 1
ATOM 1661 N N . MET A 1 198 ? -11.625 11.459 12.591 1.00 83.31 198 MET A N 1
ATOM 1662 C CA . MET A 1 198 ? -12.516 11.781 11.467 1.00 83.31 198 MET A CA 1
ATOM 1663 C C . MET A 1 198 ? -13.989 11.912 11.877 1.00 83.31 198 MET A C 1
ATOM 1665 O O . MET A 1 198 ? -14.820 12.255 11.035 1.00 83.31 198 MET A O 1
ATOM 1669 N N . ASP A 1 199 ? -14.342 11.631 13.135 1.00 83.88 199 ASP A N 1
ATOM 1670 C CA . ASP A 1 199 ? -15.703 11.855 13.617 1.00 83.88 199 ASP A CA 1
ATOM 1671 C C . ASP A 1 199 ? -15.954 13.369 13.733 1.00 83.88 199 ASP A C 1
ATOM 1673 O O . ASP A 1 199 ? -15.123 14.117 14.243 1.00 83.88 199 ASP A O 1
ATOM 1677 N N . ASN A 1 200 ? -17.123 13.849 13.301 1.00 84.50 200 ASN A N 1
ATOM 1678 C CA . ASN A 1 200 ? -17.423 15.289 13.287 1.00 84.50 200 ASN A CA 1
ATOM 1679 C C . ASN A 1 200 ? -17.331 15.939 14.679 1.00 84.50 200 ASN A C 1
ATOM 1681 O O . ASN A 1 200 ? -16.945 17.104 14.800 1.00 84.50 200 ASN A O 1
ATOM 1685 N N . ILE A 1 201 ? -17.656 15.177 15.727 1.00 89.38 201 ILE A N 1
ATOM 1686 C CA . ILE A 1 201 ? -17.573 15.620 17.119 1.00 89.38 201 ILE A CA 1
ATOM 1687 C C . ILE A 1 201 ? -16.121 15.840 17.579 1.00 89.38 201 ILE A C 1
ATOM 1689 O O . ILE A 1 201 ? -15.888 16.644 18.478 1.00 89.38 201 ILE A O 1
ATOM 1693 N N . PHE A 1 202 ? -15.133 15.195 16.944 1.00 92.38 202 PHE A N 1
ATOM 1694 C CA . PHE A 1 202 ? -13.723 15.334 17.311 1.00 92.38 202 PHE A CA 1
ATOM 1695 C C . PHE A 1 202 ? -13.245 16.775 17.193 1.00 92.38 202 PHE A C 1
ATOM 1697 O O . PHE A 1 202 ? -12.691 17.314 18.146 1.00 92.38 202 PHE A O 1
ATOM 1704 N N . ASN A 1 203 ? -13.551 17.438 16.075 1.00 90.88 203 ASN A N 1
ATOM 1705 C CA . ASN A 1 203 ? -13.161 18.831 15.847 1.00 90.88 203 ASN A CA 1
ATOM 1706 C C . ASN A 1 203 ? -13.730 19.779 16.918 1.00 90.88 203 ASN A C 1
ATOM 1708 O O . ASN A 1 203 ? -13.114 20.795 17.237 1.00 90.88 203 ASN A O 1
ATOM 1712 N N . ILE A 1 204 ? -14.896 19.455 17.489 1.00 92.06 204 ILE A N 1
ATOM 1713 C CA . ILE A 1 204 ? -15.523 20.251 18.553 1.00 92.06 204 ILE A CA 1
ATOM 1714 C C . ILE A 1 204 ? -14.696 20.144 19.833 1.00 92.06 204 ILE A C 1
ATOM 1716 O O . ILE A 1 204 ? -14.355 21.168 20.424 1.00 92.06 204 ILE A O 1
ATOM 1720 N N . TYR A 1 205 ? -14.329 18.929 20.239 1.00 94.38 205 TYR A N 1
ATOM 1721 C CA . TYR A 1 205 ? -13.475 18.721 21.409 1.00 94.38 205 TYR A CA 1
ATOM 1722 C C . TYR A 1 205 ? -12.039 19.213 21.184 1.00 94.38 205 TYR A C 1
ATOM 1724 O O . TYR A 1 205 ? -11.439 19.747 22.114 1.00 94.38 205 TYR A O 1
ATOM 1732 N N . GLU A 1 206 ? -11.515 19.104 19.960 1.00 94.0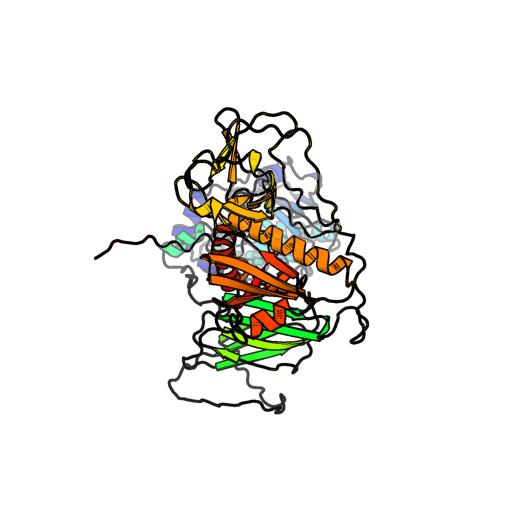6 206 GLU A N 1
ATOM 1733 C CA . GLU A 1 206 ? -10.192 19.611 19.579 1.00 94.06 206 GLU A CA 1
ATOM 1734 C C . GLU A 1 206 ? -10.131 21.138 19.697 1.00 94.06 206 GLU A C 1
ATOM 1736 O O . GLU A 1 206 ? -9.270 21.683 20.383 1.00 94.06 206 GLU A O 1
ATOM 1741 N N . THR A 1 207 ? -11.098 21.845 19.105 1.00 91.44 207 THR A N 1
ATOM 1742 C CA . THR A 1 207 ? -11.136 23.319 19.122 1.00 91.44 207 THR A CA 1
ATOM 1743 C C . THR A 1 207 ? -11.339 23.881 20.535 1.00 91.44 207 THR A C 1
ATOM 1745 O O . THR A 1 207 ? -10.927 25.003 20.818 1.00 91.44 207 THR A O 1
ATOM 1748 N N . ASN A 1 208 ? -11.943 23.101 21.438 1.00 91.88 208 ASN A N 1
ATOM 1749 C CA . ASN A 1 208 ? -12.119 23.463 22.847 1.00 91.88 208 ASN A CA 1
ATOM 1750 C C . ASN A 1 208 ? -10.985 22.943 23.757 1.00 91.88 208 ASN A C 1
ATOM 1752 O O . ASN A 1 208 ? -11.072 23.084 24.974 1.00 91.88 208 ASN A O 1
ATOM 1756 N N . GLY A 1 209 ? -9.916 22.364 23.194 1.00 90.88 209 GLY A N 1
ATOM 1757 C CA . GLY A 1 209 ? -8.710 21.976 23.933 1.00 90.88 209 GLY A CA 1
ATOM 1758 C C . GLY A 1 209 ? -8.844 20.720 24.800 1.00 90.88 209 GLY A C 1
ATOM 1759 O O . GLY A 1 209 ? -8.048 20.526 25.714 1.00 90.88 209 GLY A O 1
ATOM 1760 N N . HIS A 1 210 ? -9.843 19.870 24.545 1.00 91.19 210 HIS A N 1
ATOM 1761 C CA . HIS A 1 210 ? -10.070 18.632 25.303 1.00 91.19 210 HIS A CA 1
ATOM 1762 C C . HIS A 1 210 ? -9.392 17.406 24.695 1.00 91.19 210 HIS A C 1
ATOM 1764 O O . HIS A 1 210 ? -9.140 16.435 25.403 1.00 91.19 210 HIS A O 1
ATOM 1770 N N . VAL A 1 211 ? -9.109 17.450 23.396 1.00 91.81 211 VAL A N 1
ATOM 1771 C CA . VAL A 1 211 ? -8.302 16.455 22.688 1.00 91.81 211 VAL A CA 1
ATOM 1772 C C . VAL A 1 211 ? -7.350 17.169 21.748 1.00 91.81 211 VAL A C 1
ATOM 1774 O O . VAL A 1 211 ? -7.585 18.311 21.359 1.00 91.81 211 VAL A O 1
ATOM 1777 N N . GLN A 1 212 ? -6.278 16.492 21.370 1.00 89.00 212 GLN A N 1
ATOM 1778 C CA . GLN A 1 212 ? -5.324 17.004 20.405 1.00 89.00 212 GLN A CA 1
ATOM 1779 C C . GLN A 1 212 ? -5.172 15.963 19.313 1.00 89.00 212 GLN A C 1
ATOM 1781 O O . GLN A 1 212 ? -4.868 14.810 19.609 1.00 89.00 212 GLN A O 1
ATOM 1786 N N . ARG A 1 213 ? -5.359 16.365 18.054 1.00 86.94 213 ARG A N 1
ATOM 1787 C CA . ARG A 1 213 ? -5.057 15.478 16.936 1.00 86.94 213 ARG A CA 1
ATOM 1788 C C . ARG A 1 213 ? -3.604 15.069 17.006 1.00 86.94 213 ARG A C 1
ATOM 1790 O O . ARG A 1 213 ? -2.716 15.925 17.123 1.00 86.94 213 ARG A O 1
ATOM 1797 N N . ILE A 1 214 ? -3.374 13.768 16.913 1.00 80.62 214 ILE A N 1
ATOM 1798 C CA . ILE A 1 214 ? -2.032 13.250 16.756 1.00 80.62 214 ILE A CA 1
ATOM 1799 C C . ILE A 1 214 ? -1.615 13.705 15.370 1.00 80.62 214 ILE A C 1
ATOM 1801 O O . ILE A 1 214 ? -2.064 13.197 14.342 1.00 80.62 214 ILE A O 1
ATOM 1805 N N . LYS A 1 215 ? -0.784 14.749 15.329 1.00 60.19 215 LYS A N 1
ATOM 1806 C CA . LYS A 1 215 ? -0.057 15.063 14.111 1.00 60.19 215 LYS A CA 1
ATOM 1807 C C . LYS A 1 215 ? 0.769 13.821 13.849 1.00 60.19 215 LYS A C 1
ATOM 1809 O O . LYS A 1 215 ? 1.737 13.581 14.560 1.00 60.19 215 LYS A O 1
ATOM 1814 N N . GLN A 1 216 ? 0.369 13.031 12.856 1.00 48.62 216 GLN A N 1
ATOM 1815 C CA . GLN A 1 216 ? 1.308 12.130 12.223 1.00 48.62 216 GLN A CA 1
ATOM 1816 C C . GLN A 1 216 ? 2.474 13.021 11.831 1.00 48.62 216 GLN A C 1
ATOM 1818 O O . GLN A 1 216 ? 2.339 13.878 10.947 1.00 48.62 216 GLN A O 1
ATOM 1823 N N . ASP A 1 217 ? 3.593 12.883 12.535 1.00 40.09 217 ASP A N 1
ATOM 1824 C CA . ASP A 1 217 ? 4.845 13.368 12.016 1.00 40.09 217 ASP A CA 1
ATOM 1825 C C . ASP A 1 217 ? 4.961 12.702 10.654 1.00 40.09 217 ASP A C 1
ATOM 1827 O O . ASP A 1 217 ? 5.268 11.518 10.532 1.00 40.09 217 ASP A O 1
ATOM 1831 N N . LYS A 1 218 ? 4.710 13.469 9.591 1.00 38.69 218 LYS A N 1
ATOM 1832 C CA . LYS A 1 218 ? 4.977 13.086 8.199 1.00 38.69 218 LYS A CA 1
ATOM 1833 C C . LYS A 1 218 ? 6.491 12.894 7.962 1.00 38.69 218 LYS A C 1
ATOM 1835 O O . LYS A 1 218 ? 6.990 13.156 6.871 1.00 38.69 218 LYS A O 1
ATOM 1840 N N . LYS A 1 219 ? 7.248 12.525 9.003 1.00 39.53 219 LYS A N 1
ATOM 1841 C CA . LYS A 1 219 ? 8.701 12.514 9.081 1.00 39.53 219 LYS A CA 1
ATOM 1842 C C . LYS A 1 219 ? 9.297 11.731 10.264 1.00 39.53 219 LYS A C 1
ATOM 1844 O O . LYS A 1 219 ? 10.464 11.969 10.564 1.00 39.53 219 LYS A O 1
ATOM 1849 N N . GLU A 1 220 ? 8.638 10.718 10.829 1.00 43.09 220 GLU A N 1
ATOM 1850 C CA . GLU A 1 220 ? 9.433 9.527 11.178 1.00 43.09 220 GLU A CA 1
ATOM 1851 C C . GLU A 1 220 ? 9.685 8.772 9.880 1.00 43.09 220 GLU A C 1
ATOM 1853 O O . GLU A 1 220 ? 8.908 7.959 9.394 1.00 43.09 220 GLU A O 1
ATOM 1858 N N . LYS A 1 221 ? 10.750 9.234 9.223 1.00 45.59 221 LYS A N 1
ATOM 1859 C CA . LYS A 1 221 ? 11.248 8.765 7.942 1.00 45.59 221 LYS A CA 1
ATOM 1860 C C . LYS A 1 221 ? 11.336 7.245 8.011 1.00 45.59 221 LYS A C 1
ATOM 1862 O O . LYS A 1 221 ? 12.179 6.720 8.737 1.00 45.59 221 LYS A O 1
ATOM 1867 N N . MET A 1 222 ? 10.454 6.566 7.282 1.00 52.53 222 MET A N 1
ATOM 1868 C CA . MET A 1 222 ? 10.520 5.121 7.149 1.00 52.53 222 MET A CA 1
ATOM 1869 C C . MET A 1 222 ? 11.947 4.712 6.826 1.00 52.53 222 MET A C 1
ATOM 1871 O O . MET A 1 222 ? 12.587 5.289 5.941 1.00 52.53 222 MET A O 1
ATOM 1875 N N . LEU A 1 223 ? 12.454 3.753 7.603 1.00 63.25 223 LEU A N 1
ATOM 1876 C CA . LEU A 1 223 ? 13.849 3.347 7.534 1.00 63.25 223 LEU A CA 1
ATOM 1877 C C . LEU A 1 223 ? 14.208 2.916 6.114 1.00 63.25 223 LEU A C 1
ATOM 1879 O O . LEU A 1 223 ? 15.292 3.228 5.644 1.00 63.25 223 LEU A O 1
ATOM 1883 N N . ILE A 1 224 ? 13.294 2.229 5.431 1.00 72.44 224 ILE A N 1
ATOM 1884 C CA . ILE A 1 224 ? 13.522 1.615 4.129 1.00 72.44 224 ILE A CA 1
ATOM 1885 C C . ILE A 1 224 ? 12.670 2.314 3.077 1.00 72.44 224 ILE A C 1
ATOM 1887 O O . ILE A 1 224 ? 11.444 2.287 3.129 1.00 72.44 224 ILE A O 1
ATOM 1891 N N . GLU A 1 225 ? 13.340 2.909 2.097 1.00 75.62 225 GLU A N 1
ATOM 1892 C CA . GLU A 1 225 ? 12.707 3.531 0.939 1.00 75.62 225 GLU A CA 1
ATOM 1893 C C . GLU A 1 225 ? 12.467 2.475 -0.147 1.00 75.62 225 GLU A C 1
ATOM 1895 O O . GLU A 1 225 ? 11.369 2.350 -0.680 1.00 75.62 225 GLU A O 1
ATOM 1900 N N . ASN A 1 226 ? 13.472 1.651 -0.454 1.00 79.31 226 ASN A N 1
ATOM 1901 C CA . ASN A 1 226 ? 13.392 0.688 -1.550 1.00 79.31 226 ASN A CA 1
ATOM 1902 C C . ASN A 1 226 ? 14.048 -0.643 -1.180 1.00 79.31 226 ASN A C 1
ATOM 1904 O O . ASN A 1 226 ? 15.114 -0.674 -0.566 1.00 79.31 226 ASN A O 1
ATOM 1908 N N . VAL A 1 227 ? 13.434 -1.744 -1.600 1.00 84.00 227 VAL A N 1
ATOM 1909 C CA . VAL A 1 227 ? 13.970 -3.100 -1.489 1.00 84.00 227 VAL A CA 1
ATOM 1910 C C . VAL A 1 227 ? 13.984 -3.719 -2.876 1.00 84.00 227 VAL A C 1
ATOM 1912 O O . VAL A 1 227 ? 12.955 -3.831 -3.538 1.00 84.00 227 VAL A O 1
ATOM 1915 N N . PHE A 1 228 ? 15.156 -4.179 -3.296 1.00 85.25 228 PHE A N 1
ATOM 1916 C CA . PHE A 1 228 ? 15.355 -4.909 -4.536 1.00 85.25 228 PHE A CA 1
ATOM 1917 C C . PHE A 1 228 ? 16.064 -6.228 -4.230 1.00 85.25 228 PHE A C 1
ATOM 1919 O O . PHE A 1 228 ? 17.169 -6.237 -3.693 1.00 85.25 228 PHE A O 1
ATOM 1926 N N . ILE A 1 229 ? 15.436 -7.357 -4.559 1.00 86.50 229 ILE A N 1
ATOM 1927 C CA . ILE A 1 229 ? 16.025 -8.687 -4.362 1.00 86.50 229 ILE A CA 1
ATOM 1928 C C . ILE A 1 229 ? 16.161 -9.376 -5.713 1.00 86.50 229 ILE A C 1
ATOM 1930 O O . ILE A 1 229 ? 15.177 -9.577 -6.414 1.00 86.50 229 ILE A O 1
ATOM 1934 N N . GLU A 1 230 ? 17.379 -9.768 -6.061 1.00 85.88 230 GLU A N 1
ATOM 1935 C CA . GLU A 1 230 ? 17.699 -10.599 -7.218 1.00 85.88 230 GLU A CA 1
ATOM 1936 C C . GLU A 1 230 ? 17.666 -12.072 -6.798 1.00 85.88 230 GLU A C 1
ATOM 1938 O O . GLU A 1 230 ? 18.567 -12.522 -6.085 1.00 85.88 230 GLU A O 1
ATOM 1943 N N . LEU A 1 231 ? 16.662 -12.836 -7.236 1.00 83.81 231 LEU A N 1
ATOM 1944 C CA . LEU A 1 231 ? 16.581 -14.273 -6.972 1.00 83.81 231 LEU A CA 1
ATOM 1945 C C . LEU A 1 231 ? 17.354 -15.047 -8.043 1.00 83.81 231 LEU A C 1
ATOM 1947 O O . LEU A 1 231 ? 17.083 -14.930 -9.234 1.00 83.81 231 LEU A O 1
ATOM 1951 N N . ARG A 1 232 ? 18.315 -15.873 -7.616 1.00 78.69 232 ARG A N 1
ATOM 1952 C CA . ARG A 1 232 ? 19.130 -16.717 -8.496 1.00 78.69 232 ARG A CA 1
ATOM 1953 C C . ARG A 1 232 ? 18.897 -18.186 -8.177 1.00 78.69 232 ARG A C 1
ATOM 1955 O O . ARG A 1 232 ? 19.746 -18.832 -7.561 1.00 78.69 232 ARG A O 1
ATOM 1962 N N . SER A 1 233 ? 17.760 -18.719 -8.619 1.00 72.50 233 SER A N 1
ATOM 1963 C CA . SER A 1 233 ? 17.328 -20.094 -8.320 1.00 72.50 233 SER A CA 1
ATOM 1964 C C . SER A 1 233 ? 18.403 -21.137 -8.650 1.00 72.50 233 SER A C 1
ATOM 1966 O O . SER A 1 233 ? 18.735 -21.969 -7.806 1.00 72.50 233 SER A O 1
ATOM 1968 N N . ARG A 1 234 ? 19.062 -21.009 -9.813 1.00 71.25 234 ARG A N 1
ATOM 1969 C CA . ARG A 1 234 ? 20.162 -21.898 -10.239 1.00 71.25 234 ARG A CA 1
ATOM 1970 C C . ARG A 1 234 ? 21.378 -21.867 -9.312 1.00 71.25 234 ARG A C 1
ATOM 1972 O O . ARG A 1 234 ? 21.996 -22.896 -9.080 1.00 71.25 234 ARG A O 1
ATOM 1979 N N . LEU A 1 235 ? 21.722 -20.693 -8.779 1.00 75.94 235 LEU A N 1
ATOM 1980 C CA . LEU A 1 235 ? 22.854 -20.524 -7.860 1.00 75.94 235 LEU A CA 1
ATOM 1981 C C . LEU A 1 235 ? 22.452 -20.689 -6.392 1.00 75.94 235 LEU A C 1
ATOM 1983 O O . LEU A 1 235 ? 23.287 -20.434 -5.524 1.00 75.94 235 LEU A O 1
ATOM 1987 N N . ARG A 1 236 ? 21.189 -21.044 -6.106 1.00 82.00 236 ARG A N 1
ATOM 1988 C CA . ARG A 1 236 ? 20.646 -21.173 -4.743 1.00 82.00 236 ARG A CA 1
ATOM 1989 C C . ARG A 1 236 ? 21.005 -19.989 -3.858 1.00 82.00 236 ARG A C 1
ATOM 1991 O O . ARG A 1 236 ? 21.437 -20.138 -2.717 1.00 82.00 236 ARG A O 1
ATOM 1998 N N . SER A 1 237 ? 20.905 -18.799 -4.431 1.00 86.81 237 SER A N 1
ATOM 1999 C CA . SER A 1 237 ? 21.232 -17.569 -3.733 1.00 86.81 237 SER A CA 1
ATOM 2000 C C . SER A 1 237 ? 20.304 -16.448 -4.149 1.00 86.81 237 SER A C 1
ATOM 2002 O O . SER A 1 237 ? 19.663 -16.491 -5.199 1.00 86.81 237 SER A O 1
ATOM 2004 N N . CYS A 1 238 ? 20.239 -15.423 -3.315 1.00 87.88 238 CYS A N 1
ATOM 2005 C CA . CYS A 1 238 ? 19.666 -14.149 -3.686 1.00 87.88 238 CYS A CA 1
ATOM 2006 C C . CYS A 1 238 ? 20.614 -13.019 -3.296 1.00 87.88 238 CYS A C 1
ATOM 2008 O O . CYS A 1 238 ? 21.310 -13.102 -2.283 1.00 87.88 238 CYS A O 1
ATOM 2010 N N . ASN A 1 239 ? 20.668 -11.976 -4.121 1.00 87.69 239 ASN A N 1
ATOM 2011 C CA . ASN A 1 239 ? 21.319 -10.728 -3.734 1.00 87.69 239 ASN A CA 1
ATOM 2012 C C . ASN A 1 239 ? 20.236 -9.765 -3.273 1.00 87.69 239 ASN A C 1
ATOM 2014 O O . ASN A 1 239 ? 19.247 -9.562 -3.974 1.00 87.69 239 ASN A O 1
ATOM 2018 N N . VAL A 1 240 ? 20.427 -9.195 -2.097 1.00 87.38 240 VAL A N 1
ATOM 2019 C CA . VAL A 1 240 ? 19.496 -8.273 -1.462 1.00 87.38 240 VAL A CA 1
ATOM 2020 C C . VAL A 1 240 ? 20.117 -6.888 -1.502 1.00 87.38 240 VAL A C 1
ATOM 2022 O O . VAL A 1 240 ? 21.284 -6.726 -1.149 1.00 87.38 240 VAL A O 1
ATOM 2025 N N . PHE A 1 241 ? 19.332 -5.907 -1.927 1.00 86.31 241 PHE A N 1
ATOM 2026 C CA . PHE A 1 241 ? 19.702 -4.503 -2.011 1.00 86.31 241 PHE A CA 1
ATOM 2027 C C . PHE A 1 241 ? 18.614 -3.675 -1.333 1.00 86.31 241 PHE A C 1
ATOM 2029 O O . PHE A 1 241 ? 17.432 -3.824 -1.643 1.00 86.31 241 PHE A O 1
ATOM 2036 N N . ILE A 1 242 ? 19.006 -2.825 -0.392 1.00 84.69 242 ILE A N 1
ATOM 2037 C CA . ILE A 1 242 ? 18.087 -2.054 0.443 1.00 84.69 242 ILE A CA 1
ATOM 2038 C C . ILE A 1 242 ? 18.563 -0.610 0.440 1.00 84.69 242 ILE A C 1
ATOM 2040 O O . ILE A 1 242 ? 19.706 -0.335 0.798 1.00 84.69 242 ILE A O 1
ATOM 2044 N N . THR A 1 243 ? 17.693 0.302 0.028 1.00 81.94 243 THR A N 1
ATOM 2045 C CA . THR A 1 243 ? 17.907 1.746 0.124 1.00 81.94 243 THR A CA 1
ATOM 2046 C C . THR A 1 243 ? 17.130 2.263 1.317 1.00 81.94 243 THR A C 1
ATOM 2048 O O . THR A 1 243 ? 15.937 1.984 1.453 1.00 81.94 243 THR A O 1
ATOM 2051 N N . THR A 1 244 ? 17.809 3.003 2.182 1.00 77.56 244 THR A N 1
ATOM 2052 C CA . THR A 1 244 ? 17.258 3.522 3.426 1.00 77.56 244 THR A CA 1
ATOM 2053 C C . THR A 1 244 ? 17.176 5.040 3.405 1.00 77.56 244 THR A C 1
ATOM 2055 O O . THR A 1 244 ? 17.960 5.718 2.747 1.00 77.56 244 THR A O 1
ATOM 2058 N N . GLY A 1 245 ? 16.252 5.598 4.187 1.00 73.25 245 GLY A N 1
ATOM 2059 C CA . GLY A 1 245 ? 16.206 7.039 4.441 1.00 73.25 245 GLY A CA 1
ATOM 2060 C C . GLY A 1 245 ? 17.276 7.511 5.434 1.00 73.25 245 GLY A C 1
ATOM 2061 O O . GLY A 1 245 ? 17.350 8.704 5.745 1.00 73.25 245 GLY A O 1
ATOM 2062 N N . VAL A 1 246 ? 18.085 6.592 5.960 1.00 71.56 246 VAL A N 1
ATOM 2063 C CA . VAL A 1 246 ? 19.079 6.834 7.008 1.00 71.56 246 VAL A CA 1
ATOM 2064 C C . VAL A 1 246 ? 20.461 7.011 6.394 1.00 71.56 246 VAL A C 1
ATOM 2066 O O . VAL A 1 246 ? 20.841 6.285 5.482 1.00 71.56 246 VAL A O 1
ATOM 2069 N N . ASP A 1 247 ? 21.213 7.971 6.927 1.00 73.00 247 ASP A N 1
ATOM 2070 C CA . ASP A 1 247 ? 22.617 8.172 6.587 1.00 73.00 247 ASP A CA 1
ATOM 2071 C C . ASP A 1 247 ? 23.513 7.394 7.564 1.00 73.00 247 ASP A C 1
ATOM 2073 O O . ASP A 1 247 ? 23.719 7.823 8.702 1.00 73.00 247 ASP A O 1
ATOM 2077 N N . PHE A 1 248 ? 24.041 6.255 7.116 1.00 71.75 248 PHE A N 1
ATOM 2078 C CA . PHE A 1 248 ? 24.928 5.375 7.879 1.00 71.75 248 PHE A CA 1
ATOM 2079 C C . PHE A 1 248 ? 26.324 5.966 8.124 1.00 71.75 248 PHE A C 1
ATOM 2081 O O . PHE A 1 248 ? 27.119 5.365 8.841 1.00 71.75 248 PHE A O 1
ATOM 2088 N N . THR A 1 249 ? 26.648 7.138 7.562 1.00 68.88 249 THR A N 1
ATOM 2089 C CA . THR A 1 249 ? 27.897 7.852 7.891 1.00 68.88 249 THR A CA 1
ATOM 2090 C C . THR A 1 249 ? 27.823 8.605 9.225 1.00 68.88 249 THR A C 1
ATOM 2092 O O . THR A 1 249 ? 28.843 9.091 9.712 1.00 68.88 249 THR A O 1
ATOM 2095 N N . LYS A 1 250 ? 26.635 8.695 9.838 1.00 69.62 250 LYS A N 1
ATOM 2096 C CA . LYS A 1 250 ? 26.411 9.276 11.172 1.00 69.62 250 LYS A CA 1
ATOM 2097 C C . LYS A 1 250 ? 26.405 8.185 12.253 1.00 69.62 250 LYS A C 1
ATOM 2099 O O . LYS A 1 250 ? 26.207 7.016 11.935 1.00 69.62 250 LYS A O 1
ATOM 2104 N N . ASN A 1 251 ? 26.573 8.568 13.525 1.00 60.66 251 ASN A N 1
ATOM 2105 C CA . ASN A 1 251 ? 26.498 7.648 14.672 1.00 60.66 251 ASN A CA 1
ATOM 2106 C C . ASN A 1 251 ? 25.143 6.928 14.698 1.00 60.66 251 ASN A C 1
ATOM 2108 O O . ASN A 1 251 ? 24.120 7.506 15.066 1.00 60.66 251 ASN A O 1
ATOM 2112 N N . CYS A 1 252 ? 25.132 5.674 14.259 1.00 65.25 252 CYS A N 1
ATOM 2113 C CA . CYS A 1 252 ? 23.961 4.823 14.291 1.00 65.25 252 CYS A CA 1
ATOM 2114 C C . CYS A 1 252 ? 24.364 3.353 14.367 1.00 65.25 252 CYS A C 1
ATOM 2116 O O . CYS A 1 252 ? 25.409 2.956 13.847 1.00 65.25 252 CYS A O 1
ATOM 2118 N N . SER A 1 253 ? 23.510 2.546 14.994 1.00 72.12 253 SER A N 1
ATOM 2119 C CA . SER A 1 253 ? 23.705 1.103 15.097 1.00 72.12 253 SER A CA 1
ATOM 2120 C C . SER A 1 253 ? 22.617 0.378 14.303 1.00 72.12 253 SER A C 1
ATOM 2122 O O . SER A 1 253 ? 21.423 0.604 14.501 1.00 72.12 253 SER A O 1
ATOM 2124 N N . LEU A 1 254 ? 23.033 -0.492 13.379 1.00 77.19 254 LEU A N 1
ATOM 2125 C CA . LEU A 1 254 ? 22.153 -1.306 12.538 1.00 77.19 254 LEU A CA 1
ATOM 2126 C C . LEU A 1 254 ? 22.375 -2.789 12.842 1.00 77.19 254 LEU A C 1
ATOM 2128 O O . LEU A 1 254 ? 23.484 -3.298 12.687 1.00 77.19 254 LEU A O 1
ATOM 2132 N N . LYS A 1 255 ? 21.305 -3.505 13.192 1.00 81.50 255 LYS A N 1
ATOM 2133 C CA . LYS A 1 255 ? 21.315 -4.963 13.360 1.00 81.50 255 LYS A CA 1
ATOM 2134 C C . LYS A 1 255 ? 20.471 -5.619 12.269 1.00 81.50 255 LYS A C 1
ATOM 2136 O O . LYS A 1 255 ? 19.264 -5.402 12.193 1.00 81.50 255 LYS A O 1
ATOM 2141 N N . ILE A 1 256 ? 21.107 -6.454 11.447 1.00 84.19 256 ILE A N 1
ATOM 2142 C CA . ILE A 1 256 ? 20.452 -7.243 10.394 1.00 84.19 256 ILE A CA 1
ATOM 2143 C C . ILE A 1 256 ? 20.268 -8.673 10.905 1.00 84.19 256 ILE A C 1
ATOM 2145 O O . ILE A 1 256 ? 21.247 -9.370 11.160 1.00 84.19 256 ILE A O 1
ATOM 2149 N N . SER A 1 257 ? 19.023 -9.124 11.045 1.00 82.44 257 SER A N 1
ATOM 2150 C CA . SER A 1 257 ? 18.700 -10.491 11.467 1.00 82.44 257 SER A CA 1
ATOM 2151 C C . SER A 1 257 ? 18.089 -11.270 10.305 1.00 82.44 257 SER A C 1
ATOM 2153 O O . SER A 1 257 ? 17.030 -10.913 9.786 1.00 82.44 257 SER A O 1
ATOM 2155 N N . ILE A 1 258 ? 18.758 -12.349 9.893 1.00 84.19 258 ILE A N 1
ATOM 2156 C CA . ILE A 1 258 ? 18.305 -13.212 8.798 1.00 84.19 258 ILE A CA 1
ATOM 2157 C C . ILE A 1 258 ? 17.557 -14.407 9.374 1.00 84.19 258 ILE A C 1
ATOM 2159 O O . ILE A 1 258 ? 18.150 -15.269 10.023 1.00 84.19 258 ILE A O 1
ATOM 2163 N N . GLN A 1 259 ? 16.259 -14.478 9.102 1.00 82.12 259 GLN A N 1
ATOM 2164 C CA . GLN A 1 259 ? 15.413 -15.597 9.492 1.00 82.12 259 GLN A CA 1
ATOM 2165 C C . GLN A 1 259 ? 15.009 -16.408 8.258 1.00 82.12 259 GLN A C 1
ATOM 2167 O O . GLN A 1 259 ? 15.073 -15.941 7.122 1.00 82.12 259 GLN A O 1
ATOM 2172 N N . THR A 1 260 ? 14.526 -17.631 8.472 1.00 74.81 260 THR A N 1
ATOM 2173 C CA . THR A 1 260 ? 14.166 -18.567 7.391 1.00 74.81 260 THR A CA 1
ATOM 2174 C C . THR A 1 260 ? 13.111 -18.011 6.418 1.00 74.81 260 THR A C 1
ATOM 2176 O O . THR A 1 260 ? 13.035 -18.431 5.263 1.00 74.81 260 THR A O 1
ATOM 2179 N N . ASN A 1 261 ? 12.290 -17.062 6.883 1.00 79.31 261 ASN A N 1
ATOM 2180 C CA . ASN A 1 261 ? 11.105 -16.555 6.186 1.00 79.31 261 ASN A CA 1
ATOM 2181 C C . ASN A 1 261 ? 11.104 -15.035 5.946 1.00 79.31 261 ASN A C 1
ATOM 2183 O O . ASN A 1 261 ? 10.260 -14.545 5.187 1.00 79.31 261 ASN A O 1
ATOM 2187 N N . CYS A 1 262 ? 11.997 -14.293 6.599 1.00 84.06 262 CYS A N 1
ATOM 2188 C CA . CYS A 1 262 ? 12.049 -12.837 6.545 1.00 84.06 262 CYS A CA 1
ATOM 2189 C C . CYS A 1 262 ? 13.454 -12.307 6.842 1.00 84.06 262 CYS A C 1
ATOM 2191 O O . CYS A 1 262 ? 14.285 -12.976 7.459 1.00 84.06 262 CYS A O 1
ATOM 2193 N N . ILE A 1 263 ? 13.693 -11.080 6.397 1.00 85.19 263 ILE A N 1
ATOM 2194 C CA . ILE A 1 263 ? 14.855 -10.276 6.769 1.00 85.19 263 ILE A CA 1
ATOM 2195 C C . ILE A 1 263 ? 14.344 -9.205 7.729 1.00 85.19 263 ILE A C 1
ATOM 2197 O O . ILE A 1 263 ? 13.379 -8.518 7.405 1.00 85.19 263 ILE A O 1
ATOM 2201 N N . VAL A 1 264 ? 14.960 -9.084 8.903 1.00 82.19 264 VAL A N 1
ATOM 2202 C CA . VAL A 1 264 ? 14.578 -8.100 9.923 1.00 82.19 264 VAL A CA 1
ATOM 2203 C C . VAL A 1 264 ? 15.710 -7.098 10.097 1.00 82.19 264 VAL A C 1
ATOM 2205 O O . VAL A 1 264 ? 16.866 -7.487 10.277 1.00 82.19 264 VAL A O 1
ATOM 2208 N N . LEU A 1 265 ? 15.377 -5.814 10.034 1.00 80.62 265 LEU A N 1
ATOM 2209 C CA . LEU A 1 265 ? 16.304 -4.702 10.209 1.00 80.62 265 LEU A CA 1
ATOM 2210 C C . LEU A 1 265 ? 15.906 -3.932 11.460 1.00 80.62 265 LEU A C 1
ATOM 2212 O O . LEU A 1 265 ? 14.817 -3.370 11.504 1.00 80.62 265 LEU A O 1
ATOM 2216 N N . ASN A 1 266 ? 16.792 -3.913 12.453 1.00 75.94 266 ASN A N 1
ATOM 2217 C CA . ASN A 1 266 ? 16.607 -3.143 13.678 1.00 75.94 266 ASN A CA 1
ATOM 2218 C C . ASN A 1 266 ? 17.585 -1.976 13.690 1.00 75.94 266 ASN A C 1
ATOM 2220 O O . ASN A 1 266 ? 18.791 -2.164 13.488 1.00 75.94 266 ASN A O 1
ATOM 2224 N N . TYR A 1 267 ? 17.053 -0.788 13.935 1.00 71.81 267 TYR A N 1
ATOM 2225 C CA . TYR A 1 267 ? 17.815 0.446 13.981 1.00 71.81 267 TYR A CA 1
ATOM 2226 C C . TYR A 1 267 ? 17.796 1.047 15.382 1.00 71.81 267 TYR A C 1
ATOM 2228 O O . TYR A 1 267 ? 16.749 1.111 16.025 1.00 71.81 267 TYR A O 1
ATOM 2236 N N . TYR A 1 268 ? 18.961 1.517 15.822 1.00 69.56 268 TYR A N 1
ATOM 2237 C CA . TYR A 1 268 ? 19.152 2.163 17.113 1.00 69.56 268 TYR A CA 1
ATOM 2238 C C . TYR A 1 268 ? 19.808 3.532 16.885 1.00 69.56 268 TYR A C 1
ATOM 2240 O O . TYR A 1 268 ? 20.908 3.614 16.319 1.00 69.56 268 TYR A O 1
ATOM 2248 N N . LYS A 1 269 ? 19.136 4.612 17.304 1.00 59.34 269 LYS A N 1
ATOM 2249 C CA . LYS A 1 269 ? 19.755 5.940 17.404 1.00 59.34 269 LYS A CA 1
ATOM 2250 C C . LYS A 1 269 ? 20.513 6.000 18.722 1.00 59.34 269 LYS A C 1
ATOM 2252 O O . LYS A 1 269 ? 19.906 5.874 19.783 1.00 59.34 269 LYS A O 1
ATOM 2257 N N . ASP A 1 270 ? 21.823 6.217 18.667 1.00 57.38 270 ASP A N 1
ATOM 2258 C CA . ASP A 1 270 ? 22.574 6.519 19.884 1.00 57.38 270 ASP A CA 1
ATOM 2259 C C . ASP A 1 270 ? 22.101 7.880 20.416 1.00 57.38 270 ASP A C 1
ATOM 2261 O O . ASP A 1 270 ? 22.274 8.911 19.765 1.00 57.38 270 ASP A O 1
ATOM 2265 N N . LYS A 1 271 ? 21.461 7.875 21.591 1.00 49.12 271 LYS A N 1
ATOM 2266 C CA . LYS A 1 271 ? 21.008 9.095 22.284 1.00 49.12 271 LYS A CA 1
ATOM 2267 C C . LYS A 1 271 ? 22.142 9.849 22.982 1.00 49.12 271 LYS A C 1
ATOM 2269 O O . LYS A 1 271 ? 21.923 10.976 23.413 1.00 49.12 271 LYS A O 1
ATOM 2274 N N . ASP A 1 272 ? 23.344 9.276 23.032 1.00 44.72 272 ASP A N 1
ATOM 2275 C CA . ASP A 1 272 ? 24.506 9.863 23.691 1.00 44.72 272 ASP A CA 1
ATOM 2276 C C . ASP A 1 272 ? 25.705 9.963 22.744 1.00 44.72 272 ASP A C 1
ATOM 2278 O O . ASP A 1 272 ? 26.087 9.003 22.077 1.00 44.72 272 ASP A O 1
ATOM 2282 N N . ASP A 1 273 ? 26.353 11.127 22.759 1.00 41.91 273 ASP A N 1
ATOM 2283 C CA . ASP A 1 273 ? 27.532 11.511 21.971 1.00 41.91 273 ASP A CA 1
ATOM 2284 C C . ASP A 1 273 ? 28.828 10.797 22.439 1.00 41.91 273 ASP A C 1
ATOM 2286 O O . ASP A 1 273 ? 29.905 11.386 22.555 1.00 41.91 273 ASP A O 1
ATOM 2290 N N . LYS A 1 274 ? 28.736 9.503 22.778 1.00 34.81 274 LYS A N 1
ATOM 2291 C CA . LYS A 1 274 ? 29.876 8.660 23.158 1.00 34.81 274 LYS A CA 1
ATOM 2292 C C . LYS A 1 274 ? 30.153 7.631 22.064 1.00 34.81 274 LYS A C 1
ATOM 2294 O O . LYS A 1 274 ? 29.292 6.806 21.769 1.00 34.81 274 LYS A O 1
ATOM 2299 N N . PRO A 1 275 ? 31.374 7.589 21.503 1.00 33.41 275 PRO A N 1
ATOM 2300 C CA . PRO A 1 275 ? 31.700 6.649 20.448 1.00 33.41 275 PRO A CA 1
ATOM 2301 C C . PRO A 1 275 ? 31.833 5.245 21.046 1.00 33.41 275 PRO A C 1
ATOM 2303 O O . PRO A 1 275 ? 32.856 4.902 21.636 1.00 33.41 275 PRO A O 1
ATOM 2306 N N . LYS A 1 276 ? 30.822 4.392 20.867 1.00 38.50 276 LYS A N 1
ATOM 2307 C CA . LYS A 1 276 ? 30.997 2.934 20.948 1.00 38.50 276 LYS A CA 1
ATOM 2308 C C . LYS A 1 276 ? 31.012 2.353 19.542 1.00 38.50 276 LYS A C 1
ATOM 2310 O O . LYS A 1 276 ? 30.166 1.556 19.157 1.00 38.50 276 LYS A O 1
ATOM 2315 N N . ARG A 1 277 ? 32.037 2.720 18.775 1.00 35.41 277 ARG A N 1
ATOM 2316 C CA . ARG A 1 277 ? 32.372 2.004 17.547 1.00 35.41 277 ARG A CA 1
ATOM 2317 C C . ARG A 1 277 ? 32.943 0.638 17.940 1.00 35.41 277 ARG A C 1
ATOM 2319 O O . ARG A 1 277 ? 34.125 0.524 18.250 1.00 35.41 277 ARG A O 1
ATOM 2326 N N . ARG A 1 278 ? 32.106 -0.400 17.986 1.00 35.97 278 ARG A N 1
ATOM 2327 C CA . ARG A 1 278 ? 32.592 -1.781 17.882 1.00 35.97 278 ARG A CA 1
ATOM 2328 C C . ARG A 1 278 ? 32.575 -2.147 16.409 1.00 35.97 278 ARG A C 1
ATOM 2330 O O . ARG A 1 278 ? 31.560 -2.608 15.894 1.00 35.97 278 ARG A O 1
ATOM 2337 N N . ASP A 1 279 ? 33.714 -1.951 15.751 1.00 35.22 279 ASP A N 1
ATOM 2338 C CA . ASP A 1 279 ? 34.019 -2.610 14.483 1.00 35.22 279 ASP A CA 1
ATOM 2339 C C . ASP A 1 279 ? 34.102 -4.127 14.752 1.00 35.22 279 ASP A C 1
ATOM 2341 O O . ASP A 1 279 ? 35.176 -4.696 14.916 1.00 35.22 279 ASP A O 1
ATOM 2345 N N . SER A 1 280 ? 32.952 -4.795 14.872 1.00 34.06 280 SER A N 1
ATOM 2346 C CA . SER A 1 280 ? 32.877 -6.258 14.852 1.00 34.06 280 SER A CA 1
ATOM 2347 C C . SER A 1 280 ? 32.657 -6.692 13.410 1.00 34.06 280 SER A C 1
ATOM 2349 O O . SER A 1 280 ? 31.559 -6.981 12.942 1.00 34.06 280 SER A O 1
ATOM 2351 N N . LEU A 1 281 ? 33.770 -6.662 12.681 1.00 35.59 281 LEU A N 1
ATOM 2352 C CA . LEU A 1 281 ? 33.966 -7.447 11.477 1.00 35.59 281 LEU A CA 1
ATOM 2353 C C . LEU A 1 281 ? 33.752 -8.920 11.837 1.00 35.59 281 LEU A C 1
ATOM 2355 O O . LEU A 1 281 ? 34.462 -9.443 12.685 1.00 35.59 281 LEU A O 1
ATOM 2359 N N . SER A 1 282 ? 32.788 -9.563 11.179 1.00 38.72 282 SER A N 1
ATOM 2360 C CA . SER A 1 282 ? 32.730 -11.016 10.973 1.00 38.72 282 SER A CA 1
ATOM 2361 C C . SER A 1 282 ? 33.244 -11.892 12.127 1.00 38.72 282 SER A C 1
ATOM 2363 O O . SER A 1 282 ? 34.377 -12.372 12.093 1.00 38.72 282 SER A O 1
ATOM 2365 N N . SER A 1 283 ? 32.382 -12.230 13.075 1.00 28.33 283 SER A N 1
ATOM 2366 C CA . SER A 1 283 ? 32.595 -13.427 13.884 1.00 28.33 283 SER A CA 1
ATOM 2367 C C . SER A 1 283 ? 31.270 -14.135 14.117 1.00 28.33 283 SER A C 1
ATOM 2369 O O . SER A 1 283 ? 30.313 -13.588 14.658 1.00 28.33 283 SER A O 1
ATOM 2371 N N . ILE A 1 284 ? 31.236 -15.384 13.651 1.00 37.50 284 ILE A N 1
ATOM 2372 C CA . ILE A 1 284 ? 30.465 -16.466 14.252 1.00 37.50 284 ILE A CA 1
ATOM 2373 C C . ILE A 1 284 ? 30.829 -16.464 15.741 1.00 37.50 284 ILE A C 1
ATOM 2375 O O . ILE A 1 284 ? 31.832 -17.044 16.135 1.00 37.50 284 ILE A O 1
ATOM 2379 N N . GLU A 1 285 ? 30.063 -15.759 16.560 1.00 28.12 285 GLU A N 1
ATOM 2380 C CA . GLU A 1 285 ? 30.079 -15.923 18.008 1.00 28.12 285 GLU A CA 1
ATOM 2381 C C . GLU A 1 285 ? 28.637 -16.079 18.481 1.00 28.12 285 GLU A C 1
ATOM 2383 O O . GLU A 1 285 ? 27.725 -15.373 18.053 1.00 28.12 285 GLU A O 1
ATOM 2388 N N . SER A 1 286 ? 28.460 -17.121 19.286 1.00 29.00 286 SER A N 1
ATOM 2389 C CA . SER A 1 286 ? 27.219 -17.668 19.820 1.00 29.00 286 SER A CA 1
ATOM 2390 C C . SER A 1 286 ? 26.117 -16.633 20.077 1.00 29.00 286 SER A C 1
ATOM 2392 O O . SER A 1 286 ? 26.188 -15.837 21.012 1.00 29.00 286 SER A O 1
ATOM 2394 N N . LEU A 1 287 ? 25.038 -16.709 19.294 1.00 32.47 287 LEU A N 1
ATOM 2395 C CA . LEU A 1 287 ? 23.754 -16.048 19.561 1.00 32.47 287 LEU A CA 1
ATOM 2396 C C . LEU A 1 287 ? 22.994 -16.756 20.703 1.00 32.47 287 LEU A C 1
ATOM 2398 O O . LEU A 1 287 ? 21.853 -17.175 20.516 1.00 32.47 287 LEU A O 1
ATOM 2402 N N . SER A 1 288 ? 23.617 -16.923 21.872 1.00 30.34 288 SER A N 1
ATOM 2403 C CA . SER A 1 288 ? 22.941 -17.463 23.063 1.00 30.34 288 SER A CA 1
ATOM 2404 C C . SER A 1 288 ? 22.867 -16.499 24.249 1.00 30.34 288 SER A C 1
ATOM 2406 O O . SER A 1 288 ? 21.990 -16.681 25.084 1.00 30.34 288 SER A O 1
ATOM 2408 N N . ASP A 1 289 ? 23.687 -15.443 24.319 1.00 28.69 289 ASP A N 1
ATOM 2409 C CA . ASP A 1 289 ? 23.924 -14.772 25.614 1.00 28.69 289 ASP A CA 1
ATOM 2410 C C . ASP A 1 289 ? 23.659 -13.254 25.623 1.00 28.69 289 ASP A C 1
ATOM 2412 O O . ASP A 1 289 ? 24.287 -12.514 26.373 1.00 28.69 289 ASP A O 1
ATOM 2416 N N . TRP A 1 290 ? 22.721 -12.757 24.810 1.00 28.88 290 TRP A N 1
ATOM 2417 C CA . TRP A 1 290 ? 22.234 -11.370 24.925 1.00 28.88 290 TRP A CA 1
ATOM 2418 C C . TRP A 1 290 ? 20.705 -11.352 25.012 1.00 28.88 290 TRP A C 1
ATOM 2420 O O . TRP A 1 290 ? 20.010 -10.863 24.123 1.00 28.88 290 TRP A O 1
ATOM 2430 N N . CYS A 1 291 ? 20.190 -11.920 26.106 1.00 30.19 291 CYS A N 1
ATOM 2431 C CA . CYS A 1 291 ? 18.907 -11.517 26.675 1.00 30.19 291 CYS A CA 1
ATOM 2432 C C . CYS A 1 291 ? 19.116 -10.192 27.415 1.00 30.19 291 CYS A C 1
ATOM 2434 O O . CYS A 1 291 ? 19.439 -10.172 28.601 1.00 30.19 291 CYS A O 1
ATOM 2436 N N . SER A 1 292 ? 18.946 -9.087 26.704 1.00 34.16 292 SER A N 1
ATOM 2437 C CA . SER A 1 292 ? 18.552 -7.825 27.316 1.00 34.16 292 SER A CA 1
ATOM 2438 C C . SER A 1 292 ? 17.520 -7.187 26.402 1.00 34.16 292 SER A C 1
ATOM 2440 O O . SER A 1 292 ? 17.785 -6.982 25.215 1.00 34.16 292 SER A O 1
ATOM 2442 N N . ASP A 1 293 ? 16.349 -6.941 26.974 1.00 33.94 293 ASP A N 1
ATOM 2443 C CA . ASP A 1 293 ? 15.137 -6.375 26.388 1.00 33.94 293 ASP A CA 1
ATOM 2444 C C . ASP A 1 293 ? 15.324 -4.918 25.914 1.00 33.94 293 ASP A C 1
ATOM 2446 O O . ASP A 1 293 ? 14.639 -4.007 26.366 1.00 33.94 293 ASP A O 1
ATOM 2450 N N . GLU A 1 294 ? 16.272 -4.666 25.010 1.00 40.50 294 GLU A N 1
ATOM 2451 C CA . GLU A 1 294 ? 16.360 -3.395 24.287 1.00 40.50 294 GLU A CA 1
ATOM 2452 C C . GLU A 1 294 ? 15.646 -3.552 22.939 1.00 40.50 294 GLU A C 1
ATOM 2454 O O . GLU A 1 294 ? 16.241 -3.895 21.909 1.00 40.50 294 GLU A O 1
ATOM 2459 N N . GLU A 1 295 ? 14.325 -3.352 22.972 1.00 42.16 295 GLU A N 1
ATOM 2460 C CA . GLU A 1 295 ? 13.508 -3.130 21.779 1.00 42.16 295 GLU A CA 1
ATOM 2461 C C . GLU A 1 295 ? 14.156 -2.008 20.953 1.00 42.16 295 GLU A C 1
ATOM 2463 O O . GLU A 1 295 ? 14.349 -0.891 21.433 1.00 42.16 295 GLU A O 1
ATOM 2468 N N . GLY A 1 296 ? 14.574 -2.315 19.721 1.00 43.34 296 GLY A N 1
ATOM 2469 C CA . GLY A 1 296 ? 15.094 -1.288 18.819 1.00 43.34 296 GLY A CA 1
ATOM 2470 C C . GLY A 1 296 ? 14.021 -0.241 18.547 1.00 43.34 296 GLY A C 1
ATOM 2471 O O . GLY A 1 296 ? 12.860 -0.601 18.376 1.00 43.34 296 GLY A O 1
ATOM 2472 N N . GLU A 1 297 ? 14.406 1.038 18.482 1.00 53.09 297 GLU A N 1
ATOM 2473 C CA . GLU A 1 297 ? 13.451 2.144 18.294 1.00 53.09 297 GLU A CA 1
ATOM 2474 C C . GLU A 1 297 ? 12.603 1.973 17.025 1.00 53.09 297 GLU A C 1
ATOM 2476 O O . GLU A 1 297 ? 11.455 2.400 16.998 1.00 53.09 297 GLU A O 1
ATOM 2481 N N . VAL A 1 298 ? 13.160 1.344 15.981 1.00 60.88 298 VAL A N 1
ATOM 2482 C CA . VAL A 1 298 ? 12.437 0.999 14.750 1.00 60.88 298 VAL A CA 1
ATOM 2483 C C . VAL A 1 298 ? 12.865 -0.391 14.271 1.00 60.88 298 VAL A C 1
ATOM 2485 O O . VAL A 1 298 ? 14.056 -0.641 14.048 1.00 60.88 298 VAL A O 1
ATOM 2488 N N . SER A 1 299 ? 11.894 -1.288 14.074 1.00 69.50 299 SER A N 1
ATOM 2489 C CA . SER A 1 299 ? 12.088 -2.621 13.491 1.00 69.50 299 SER A CA 1
ATOM 2490 C C . SER A 1 299 ? 11.308 -2.736 12.186 1.00 69.50 299 SER A C 1
ATOM 2492 O O . SER A 1 299 ? 10.113 -2.473 12.157 1.00 69.50 299 SER A O 1
ATOM 2494 N N . THR A 1 300 ? 11.961 -3.142 11.096 1.00 76.88 300 THR A N 1
ATOM 2495 C CA . THR A 1 300 ? 11.292 -3.370 9.806 1.00 76.88 300 THR A CA 1
ATOM 2496 C C . THR A 1 300 ? 11.475 -4.809 9.348 1.00 76.88 300 THR A C 1
ATOM 2498 O O . THR A 1 300 ? 12.588 -5.344 9.350 1.00 76.88 300 THR A O 1
ATOM 2501 N N . VAL A 1 301 ? 10.382 -5.438 8.909 1.00 81.25 301 VAL A N 1
ATOM 2502 C CA . VAL A 1 301 ? 10.356 -6.838 8.473 1.00 81.25 301 VAL A CA 1
ATOM 2503 C C . VAL A 1 301 ? 10.097 -6.929 6.970 1.00 81.25 301 VAL A C 1
ATOM 2505 O O . VAL A 1 301 ? 9.084 -6.455 6.462 1.00 81.25 301 VAL A O 1
ATOM 2508 N N . ILE A 1 302 ? 10.987 -7.615 6.254 1.00 85.44 302 ILE A N 1
ATOM 2509 C CA . ILE A 1 302 ? 10.855 -7.925 4.826 1.00 85.44 302 ILE A CA 1
ATOM 2510 C C . ILE A 1 302 ? 10.494 -9.415 4.680 1.00 85.44 302 ILE A C 1
ATOM 2512 O O . ILE A 1 302 ? 11.385 -10.275 4.700 1.00 85.44 302 ILE A O 1
ATOM 2516 N N . PRO A 1 303 ? 9.201 -9.771 4.577 1.00 83.56 303 PRO A N 1
ATOM 2517 C CA . PRO A 1 303 ? 8.764 -11.138 4.317 1.00 83.56 303 PRO A CA 1
ATOM 2518 C C . PRO A 1 303 ? 9.143 -11.609 2.907 1.00 83.56 303 PRO A C 1
ATOM 2520 O O . PRO A 1 303 ? 8.830 -10.982 1.902 1.00 83.56 303 PRO A O 1
ATOM 2523 N N . VAL A 1 304 ? 9.761 -12.786 2.827 1.00 81.50 304 VAL A N 1
ATOM 2524 C CA . VAL A 1 304 ? 10.244 -13.400 1.570 1.00 81.50 304 VAL A CA 1
ATOM 2525 C C . VAL A 1 304 ? 9.774 -14.843 1.393 1.00 81.50 304 VAL A C 1
ATOM 2527 O O . VAL A 1 304 ? 9.911 -15.413 0.311 1.00 81.50 304 VAL A O 1
ATOM 2530 N N . ARG A 1 305 ? 9.108 -15.406 2.414 1.00 79.50 305 ARG A N 1
ATOM 2531 C CA . ARG A 1 305 ? 8.526 -16.762 2.427 1.00 79.50 305 ARG A CA 1
ATOM 2532 C C . ARG A 1 305 ? 7.642 -17.074 1.220 1.00 79.50 305 ARG A C 1
ATOM 2534 O O . ARG A 1 305 ? 7.510 -18.236 0.837 1.00 79.50 305 ARG A O 1
ATOM 2541 N N . GLN A 1 306 ? 6.987 -16.076 0.631 1.00 76.56 306 GLN A N 1
ATOM 2542 C CA . GLN A 1 306 ? 6.145 -16.287 -0.546 1.00 76.56 306 GLN A CA 1
ATOM 2543 C C . GLN A 1 306 ? 6.964 -16.700 -1.781 1.00 76.56 306 GLN A C 1
ATOM 2545 O O . GLN A 1 306 ? 6.463 -17.481 -2.588 1.00 76.56 306 GLN A O 1
ATOM 2550 N N . PHE A 1 307 ? 8.240 -16.316 -1.862 1.00 80.06 307 PHE A N 1
ATOM 2551 C CA . PHE A 1 307 ? 9.079 -16.503 -3.048 1.00 80.06 307 PHE A CA 1
ATOM 2552 C C . PHE A 1 307 ? 10.127 -17.603 -2.870 1.00 80.06 307 PHE A C 1
ATOM 2554 O O . PHE A 1 307 ? 10.216 -18.506 -3.696 1.00 80.06 307 PHE A O 1
ATOM 2561 N N . CYS A 1 308 ? 10.876 -17.588 -1.768 1.00 78.56 308 CYS A N 1
ATOM 2562 C CA . CYS A 1 308 ? 11.919 -18.575 -1.491 1.00 78.56 308 CYS A CA 1
ATOM 2563 C C . CYS A 1 308 ? 12.077 -18.819 0.012 1.00 78.56 308 CYS A C 1
ATOM 2565 O O . CYS A 1 308 ? 11.631 -18.018 0.835 1.00 78.56 308 CYS A O 1
ATOM 2567 N N . LYS A 1 309 ? 12.739 -19.921 0.373 1.00 83.31 309 LYS A N 1
ATOM 2568 C CA . LYS A 1 309 ? 13.171 -20.171 1.749 1.00 83.31 309 LYS A CA 1
ATOM 2569 C C . LYS A 1 309 ? 14.619 -19.712 1.889 1.00 83.31 309 LYS A C 1
ATOM 2571 O O . LYS A 1 309 ? 15.463 -20.125 1.100 1.00 83.31 309 LYS A O 1
ATOM 2576 N N . ILE A 1 310 ? 14.901 -18.841 2.851 1.00 85.25 310 ILE A N 1
ATOM 2577 C CA . ILE A 1 310 ? 16.261 -18.359 3.111 1.00 85.25 310 ILE A CA 1
ATOM 2578 C C . ILE A 1 310 ? 16.934 -19.298 4.103 1.00 85.25 310 ILE A C 1
ATOM 2580 O O . ILE A 1 310 ? 16.295 -19.766 5.044 1.00 85.25 310 ILE A O 1
ATOM 2584 N N . ILE A 1 311 ? 18.224 -19.559 3.910 1.00 83.69 311 ILE A N 1
ATOM 2585 C CA . ILE A 1 311 ? 19.041 -20.267 4.894 1.00 83.69 311 ILE A CA 1
ATOM 2586 C C . ILE A 1 311 ? 19.517 -19.242 5.937 1.00 83.69 311 ILE A C 1
ATOM 2588 O O . ILE A 1 311 ? 20.232 -18.302 5.569 1.00 83.69 311 ILE A O 1
ATOM 2592 N N . PRO A 1 312 ? 19.143 -19.365 7.224 1.00 83.12 312 PRO A N 1
ATOM 2593 C CA . PRO A 1 312 ? 19.663 -18.492 8.276 1.00 83.12 312 PRO A CA 1
ATOM 2594 C C . PRO A 1 312 ? 21.195 -18.539 8.339 1.00 83.12 312 PRO A C 1
ATOM 2596 O O . PRO A 1 312 ? 21.800 -19.547 7.981 1.00 83.12 312 PRO A O 1
ATOM 2599 N N . ASN A 1 313 ? 21.829 -17.456 8.794 1.00 80.25 313 ASN A N 1
ATOM 2600 C CA . ASN A 1 313 ? 23.294 -17.344 8.917 1.00 80.25 313 ASN A CA 1
ATOM 2601 C C . ASN A 1 313 ? 24.085 -17.542 7.605 1.00 80.25 313 ASN A C 1
ATOM 2603 O O . ASN A 1 313 ? 25.289 -17.770 7.638 1.00 80.25 313 ASN A O 1
ATOM 2607 N N . SER A 1 314 ? 23.434 -17.426 6.444 1.00 83.19 314 SER A N 1
ATOM 2608 C CA . SER A 1 314 ? 24.076 -17.560 5.126 1.00 83.19 314 SER A CA 1
ATOM 2609 C C . SER A 1 314 ? 24.539 -16.233 4.512 1.00 83.19 314 SER A C 1
ATOM 2611 O O . SER A 1 314 ? 24.855 -16.174 3.323 1.00 83.19 314 SER A O 1
ATOM 2613 N N . MET A 1 315 ? 24.539 -15.156 5.302 1.00 86.19 315 MET A N 1
ATOM 2614 C CA . MET A 1 315 ? 24.860 -13.819 4.821 1.00 86.19 315 MET A CA 1
ATOM 2615 C C . MET A 1 315 ? 26.330 -13.702 4.429 1.00 86.19 315 MET A C 1
ATOM 2617 O O . MET A 1 315 ? 27.225 -13.937 5.236 1.00 86.19 315 MET A O 1
ATOM 2621 N N . SER A 1 316 ? 26.573 -13.273 3.195 1.00 84.62 316 SER A N 1
ATOM 2622 C CA . SER A 1 316 ? 27.908 -13.010 2.666 1.00 84.62 316 SER A CA 1
ATOM 2623 C C . SER A 1 316 ? 27.945 -11.692 1.895 1.00 84.62 316 SER A C 1
ATOM 2625 O O . SER A 1 316 ? 26.911 -11.169 1.482 1.00 84.62 316 SER A O 1
ATOM 2627 N N . CYS A 1 317 ? 29.148 -11.174 1.633 1.00 82.25 317 CYS A N 1
ATOM 2628 C CA . CYS A 1 317 ? 29.358 -9.975 0.809 1.00 82.25 317 CYS A CA 1
ATOM 2629 C C . CYS A 1 317 ? 28.585 -8.732 1.295 1.00 82.25 317 CYS A C 1
ATOM 2631 O O . CYS A 1 317 ? 28.129 -7.947 0.465 1.00 82.25 317 CYS A O 1
ATOM 2633 N N . LEU A 1 318 ? 28.424 -8.567 2.614 1.00 85.38 318 LEU A N 1
ATOM 2634 C CA . LEU A 1 318 ? 27.782 -7.386 3.186 1.00 85.38 318 LEU A CA 1
ATOM 2635 C C . LEU A 1 318 ? 28.573 -6.126 2.812 1.00 85.38 318 LEU A C 1
ATOM 2637 O O . LEU A 1 318 ? 29.764 -6.024 3.101 1.00 85.38 318 LEU A O 1
ATOM 2641 N N . LYS A 1 319 ? 27.898 -5.172 2.178 1.00 81.31 319 LYS A N 1
ATOM 2642 C CA . LYS A 1 319 ? 28.391 -3.821 1.916 1.00 81.31 319 LYS A CA 1
ATOM 2643 C C . LYS A 1 319 ? 27.358 -2.823 2.406 1.00 81.31 319 LYS A C 1
ATOM 2645 O O . LYS A 1 319 ? 26.183 -2.943 2.061 1.00 81.31 319 LYS A O 1
ATOM 2650 N N . ILE A 1 320 ? 27.817 -1.851 3.181 1.00 80.00 320 ILE A N 1
ATOM 2651 C CA . ILE A 1 320 ? 27.020 -0.728 3.661 1.00 80.00 320 ILE A CA 1
ATOM 2652 C C . ILE A 1 320 ? 27.692 0.536 3.132 1.00 80.00 320 ILE A C 1
ATOM 2654 O O . ILE A 1 320 ? 28.895 0.720 3.307 1.00 80.00 320 ILE A O 1
ATOM 2658 N N . ASP A 1 321 ? 26.913 1.359 2.451 1.00 77.94 321 ASP A N 1
ATOM 2659 C CA . ASP A 1 321 ? 27.280 2.684 1.958 1.00 77.94 321 ASP A CA 1
ATOM 2660 C C . ASP A 1 321 ? 26.289 3.709 2.534 1.00 77.94 321 ASP A C 1
ATOM 2662 O O . ASP A 1 321 ? 25.329 3.313 3.193 1.00 77.94 321 ASP A O 1
ATOM 2666 N N . LYS A 1 322 ? 26.485 5.009 2.284 1.00 79.00 322 LYS A N 1
ATOM 2667 C CA . LYS A 1 322 ? 25.766 6.139 2.902 1.00 79.00 322 LYS A CA 1
ATOM 2668 C C . LYS A 1 322 ? 24.296 5.866 3.230 1.00 79.00 322 LYS A C 1
ATOM 2670 O O . LYS A 1 322 ? 23.889 6.074 4.362 1.00 79.00 322 LYS A O 1
ATOM 2675 N N . SER A 1 323 ? 23.513 5.386 2.270 1.00 79.44 323 SER A N 1
ATOM 2676 C CA . SER A 1 323 ? 22.094 5.050 2.456 1.00 79.44 323 SER A CA 1
ATOM 2677 C C . SER A 1 323 ? 21.709 3.704 1.843 1.00 79.44 323 SER A C 1
ATOM 2679 O O . SER A 1 323 ? 20.537 3.444 1.574 1.00 79.44 323 SER A O 1
ATOM 2681 N N . THR A 1 324 ? 22.687 2.843 1.549 1.00 81.88 324 THR A N 1
ATOM 2682 C CA . THR A 1 324 ? 22.413 1.562 0.888 1.00 81.88 324 THR A CA 1
ATOM 2683 C C . THR A 1 324 ? 23.088 0.406 1.595 1.00 81.88 324 THR A C 1
ATOM 2685 O O . THR A 1 324 ? 24.225 0.497 2.048 1.00 81.88 324 THR A O 1
ATOM 2688 N N . ILE A 1 325 ? 22.369 -0.706 1.677 1.00 84.94 325 ILE A N 1
ATOM 2689 C CA . ILE A 1 325 ? 22.844 -1.964 2.233 1.00 84.94 325 ILE A CA 1
ATOM 2690 C C . ILE A 1 325 ? 22.709 -3.018 1.144 1.00 84.94 325 ILE A C 1
ATOM 2692 O O . ILE A 1 325 ? 21.675 -3.114 0.479 1.00 84.94 325 ILE A O 1
ATOM 2696 N N . SER A 1 326 ? 23.732 -3.847 0.981 1.00 85.00 326 SER A N 1
ATOM 2697 C CA . SER A 1 326 ? 23.645 -5.030 0.134 1.00 85.00 326 SER A CA 1
ATOM 2698 C C . SER A 1 326 ? 24.343 -6.218 0.743 1.00 85.00 326 SER A C 1
ATOM 2700 O O . SER A 1 326 ? 25.357 -6.072 1.414 1.00 85.00 326 SER A O 1
ATOM 2702 N N . PHE A 1 327 ? 23.804 -7.399 0.495 1.00 87.25 327 PHE A N 1
ATOM 2703 C CA . PHE A 1 327 ? 24.400 -8.660 0.904 1.00 87.25 327 PHE A CA 1
ATOM 2704 C C . PHE A 1 327 ? 23.814 -9.789 0.062 1.00 87.25 327 PHE A C 1
ATOM 2706 O O . PHE A 1 327 ? 22.803 -9.638 -0.625 1.00 87.25 327 PHE A O 1
ATOM 2713 N N . ARG A 1 328 ? 24.460 -10.947 0.112 1.00 87.75 328 ARG A N 1
ATOM 2714 C CA . ARG A 1 328 ? 23.984 -12.179 -0.505 1.00 87.75 328 ARG A CA 1
ATOM 2715 C C . ARG A 1 328 ? 23.510 -13.140 0.570 1.00 87.75 328 ARG A C 1
ATOM 2717 O O . ARG A 1 328 ? 24.149 -13.248 1.609 1.00 87.75 328 ARG A O 1
ATOM 2724 N N . LEU A 1 329 ? 22.428 -13.854 0.282 1.00 88.50 329 LEU A N 1
ATOM 2725 C CA . LEU A 1 329 ? 21.924 -14.959 1.091 1.00 88.50 329 LEU A CA 1
ATOM 2726 C C . LEU A 1 329 ? 21.857 -16.233 0.251 1.00 88.50 329 LEU A C 1
ATOM 2728 O O . LEU A 1 329 ? 21.694 -16.171 -0.970 1.00 88.50 329 LEU A O 1
ATOM 2732 N N . LEU A 1 330 ? 21.940 -17.386 0.906 1.00 87.69 330 LEU A N 1
ATOM 2733 C CA . LEU A 1 330 ? 21.644 -18.676 0.291 1.00 87.69 330 LEU A CA 1
ATOM 2734 C C . LEU A 1 330 ? 20.151 -18.997 0.416 1.00 87.69 330 LEU A C 1
ATOM 2736 O O . LEU A 1 330 ? 19.505 -18.672 1.416 1.00 87.69 330 LEU A O 1
ATOM 2740 N N . THR A 1 331 ? 19.604 -19.646 -0.608 1.00 85.75 331 THR A N 1
ATOM 2741 C CA . THR A 1 331 ? 18.184 -19.989 -0.712 1.00 85.75 331 THR A CA 1
ATOM 2742 C C . THR A 1 331 ? 17.977 -21.483 -0.948 1.00 85.75 331 THR A C 1
ATOM 2744 O O . THR A 1 331 ? 18.772 -22.154 -1.605 1.00 85.75 331 THR A O 1
ATOM 2747 N N . GLU A 1 332 ? 16.875 -22.013 -0.425 1.00 78.06 332 GLU A N 1
ATOM 2748 C CA . GLU A 1 332 ? 16.391 -23.363 -0.711 1.00 78.06 332 GLU A CA 1
ATOM 2749 C C . GLU A 1 332 ? 15.155 -23.305 -1.626 1.00 78.06 332 GLU A C 1
ATOM 2751 O O . GLU A 1 332 ? 14.268 -22.463 -1.418 1.00 78.06 332 GLU A O 1
ATOM 2756 N N . PRO A 1 333 ? 15.057 -24.197 -2.632 1.00 65.44 333 PRO A N 1
ATOM 2757 C CA . PRO A 1 333 ? 13.886 -24.275 -3.496 1.00 65.44 333 PRO A CA 1
ATOM 2758 C C . PRO A 1 333 ? 12.663 -24.762 -2.709 1.00 65.44 333 PRO A C 1
ATOM 2760 O O . PRO A 1 333 ? 12.752 -25.700 -1.918 1.00 65.44 333 PRO A O 1
ATOM 2763 N N . LYS A 1 334 ? 11.492 -24.166 -2.967 1.00 60.16 334 LYS A N 1
ATOM 2764 C CA . LYS A 1 334 ? 10.231 -24.543 -2.300 1.00 60.16 334 LYS A CA 1
ATOM 2765 C C . LYS A 1 334 ? 9.765 -25.967 -2.610 1.00 60.16 334 LYS A C 1
ATOM 2767 O O . LYS A 1 334 ? 9.228 -26.625 -1.728 1.00 60.16 334 LYS A O 1
ATOM 2772 N N . ASN A 1 335 ? 9.967 -26.428 -3.844 1.00 58.25 335 ASN A N 1
ATOM 2773 C CA . ASN A 1 335 ? 9.381 -27.676 -4.352 1.00 58.25 335 ASN A CA 1
ATOM 2774 C C . ASN A 1 335 ? 10.349 -28.872 -4.322 1.00 58.25 335 ASN A C 1
ATOM 2776 O O . ASN A 1 335 ? 10.071 -29.903 -4.929 1.00 58.25 335 ASN A O 1
ATOM 2780 N N . GLY A 1 336 ? 11.485 -28.748 -3.626 1.00 51.50 336 GLY A N 1
ATOM 2781 C CA . GLY A 1 336 ? 12.539 -29.761 -3.654 1.00 51.50 336 GLY A CA 1
ATOM 2782 C C . GLY A 1 336 ? 13.279 -29.828 -5.000 1.00 51.50 336 GLY A C 1
ATOM 2783 O O . GLY A 1 336 ? 12.818 -29.342 -6.030 1.00 51.50 336 GLY A O 1
ATOM 2784 N N . GLY A 1 337 ? 14.489 -30.386 -4.964 1.00 51.72 337 GLY A N 1
ATOM 2785 C CA . GLY A 1 337 ? 15.407 -30.453 -6.105 1.00 51.72 337 GLY A CA 1
ATOM 2786 C C . GLY A 1 337 ? 16.869 -30.418 -5.659 1.00 51.72 337 GLY A C 1
ATOM 2787 O O . GLY A 1 337 ? 17.177 -29.875 -4.594 1.00 51.72 337 GLY A O 1
ATOM 2788 N N . ASN A 1 338 ? 17.788 -30.988 -6.443 1.00 53.91 338 ASN A N 1
ATOM 2789 C CA . ASN A 1 338 ? 19.242 -30.852 -6.235 1.00 53.91 338 ASN A CA 1
ATOM 2790 C C . ASN A 1 338 ? 19.797 -29.720 -7.132 1.00 53.91 338 ASN A C 1
ATOM 2792 O O . ASN A 1 338 ? 19.028 -29.074 -7.841 1.00 53.91 338 ASN A O 1
ATOM 2796 N N . PHE A 1 339 ? 21.091 -29.389 -7.056 1.00 49.62 339 PHE A N 1
ATOM 2797 C CA . PHE A 1 339 ? 21.679 -28.267 -7.822 1.00 49.62 339 PHE A CA 1
ATOM 2798 C C . PHE A 1 339 ? 21.460 -28.396 -9.346 1.00 49.62 339 PHE A C 1
ATOM 2800 O O . PHE A 1 339 ? 21.470 -27.403 -10.062 1.00 49.62 339 PHE A O 1
ATOM 2807 N N . TYR A 1 340 ? 21.199 -29.617 -9.822 1.00 48.69 340 TYR A N 1
ATOM 2808 C CA . TYR A 1 340 ? 21.052 -29.968 -11.233 1.00 48.69 340 TYR A CA 1
ATOM 2809 C C . TYR A 1 340 ? 19.604 -30.265 -11.655 1.00 48.69 340 TYR A C 1
ATOM 2811 O O . TYR A 1 340 ? 19.360 -30.552 -12.824 1.00 48.69 340 TYR A O 1
ATOM 2819 N N . LYS A 1 341 ? 18.639 -30.252 -10.725 1.00 45.78 341 LYS A N 1
ATOM 2820 C CA . LYS A 1 341 ? 17.267 -30.715 -10.972 1.00 45.78 341 LYS A CA 1
ATOM 2821 C C . LYS A 1 341 ? 16.284 -29.821 -10.226 1.00 45.78 341 LYS A C 1
ATOM 2823 O O . LYS A 1 341 ? 15.994 -30.045 -9.053 1.00 45.78 341 LYS A O 1
ATOM 2828 N N . GLU A 1 342 ? 15.806 -28.793 -10.915 1.00 47.88 342 GLU A N 1
ATOM 2829 C CA . GLU A 1 342 ? 14.712 -27.932 -10.467 1.00 47.88 342 GLU A CA 1
ATOM 2830 C C . GLU A 1 342 ? 13.401 -28.452 -11.077 1.00 47.88 342 GLU A C 1
ATOM 2832 O O . GLU A 1 342 ? 13.314 -28.659 -12.288 1.00 47.88 342 GLU A O 1
ATOM 2837 N N . LEU A 1 343 ? 12.384 -28.706 -10.246 1.00 45.44 343 LEU A N 1
ATOM 2838 C CA . LEU A 1 343 ? 11.026 -28.967 -10.726 1.00 45.44 343 LEU A CA 1
ATOM 2839 C C . LEU A 1 343 ? 10.399 -27.633 -11.144 1.00 45.44 343 LEU A C 1
ATOM 2841 O O . LEU A 1 343 ? 9.827 -26.916 -10.322 1.00 45.44 343 LEU A O 1
ATOM 2845 N N . LEU A 1 344 ? 10.523 -27.301 -12.428 1.00 46.66 344 LEU A N 1
ATOM 2846 C CA . LEU A 1 344 ? 9.779 -26.205 -13.040 1.00 46.66 344 LEU A CA 1
ATOM 2847 C C . LEU A 1 344 ? 8.284 -26.541 -12.965 1.00 46.66 344 LEU A C 1
ATOM 2849 O O . LEU A 1 344 ? 7.853 -27.590 -13.442 1.00 46.66 344 LEU A O 1
ATOM 2853 N N . SER A 1 345 ? 7.478 -25.669 -12.357 1.00 40.19 345 SER A N 1
ATOM 2854 C CA . SER A 1 345 ? 6.024 -25.795 -12.445 1.00 40.19 345 SER A CA 1
ATOM 2855 C C . SER A 1 345 ? 5.613 -25.674 -13.911 1.00 40.19 345 SER A C 1
ATOM 2857 O O . SER A 1 345 ? 5.907 -24.663 -14.548 1.00 40.19 345 SER A O 1
ATOM 2859 N N . THR A 1 346 ? 4.890 -26.662 -14.430 1.00 37.62 346 THR A N 1
ATOM 2860 C CA . THR A 1 346 ? 4.370 -26.748 -15.809 1.00 37.62 346 THR A CA 1
ATOM 2861 C C . THR A 1 346 ? 3.350 -25.659 -16.179 1.00 37.62 346 THR A C 1
ATOM 2863 O O . THR A 1 346 ? 2.682 -25.761 -17.199 1.00 37.62 346 THR A O 1
ATOM 2866 N N . ASN A 1 347 ? 3.229 -24.599 -15.376 1.00 34.06 347 ASN A N 1
ATOM 2867 C CA . ASN A 1 347 ? 2.355 -23.457 -15.640 1.00 34.06 347 ASN A CA 1
ATOM 2868 C C . ASN A 1 347 ? 2.972 -22.417 -16.580 1.00 34.06 347 ASN A C 1
ATOM 2870 O O . ASN A 1 347 ? 2.296 -21.447 -16.917 1.00 34.06 347 ASN A O 1
ATOM 2874 N N . ASN A 1 348 ? 4.190 -22.641 -17.078 1.00 36.84 348 ASN A N 1
ATOM 2875 C CA . ASN A 1 348 ? 4.589 -22.050 -18.349 1.00 36.84 348 ASN A CA 1
ATOM 2876 C C . ASN A 1 348 ? 3.815 -22.779 -19.457 1.00 36.84 348 ASN A C 1
ATOM 2878 O O . ASN A 1 348 ? 4.394 -23.518 -20.249 1.00 36.84 348 ASN A O 1
ATOM 2882 N N . MET A 1 349 ? 2.490 -22.554 -19.516 1.00 31.30 349 MET A N 1
ATOM 2883 C CA . MET A 1 349 ? 1.831 -22.488 -20.815 1.00 31.30 349 MET A CA 1
ATOM 2884 C C . MET A 1 349 ? 2.763 -21.658 -21.673 1.00 31.30 349 MET A C 1
ATOM 2886 O O . MET A 1 349 ? 3.190 -20.588 -21.231 1.00 31.30 349 MET A O 1
ATOM 2890 N N . GLU A 1 350 ? 3.123 -22.195 -22.831 1.00 33.69 350 GLU A N 1
ATOM 2891 C CA . GLU A 1 350 ? 3.748 -21.460 -23.910 1.00 33.69 350 GLU A CA 1
ATOM 2892 C C . GLU A 1 350 ? 3.035 -20.111 -24.003 1.00 33.69 350 GLU A C 1
ATOM 2894 O O . GLU A 1 350 ? 1.962 -19.982 -24.594 1.00 33.69 350 GLU A O 1
ATOM 2899 N N . ASN A 1 351 ? 3.594 -19.090 -23.350 1.00 32.12 351 ASN A N 1
ATOM 2900 C CA . ASN A 1 351 ? 3.262 -17.723 -23.648 1.00 32.12 351 ASN A CA 1
ATOM 2901 C C . ASN A 1 351 ? 3.827 -17.609 -25.041 1.00 32.12 351 ASN A C 1
ATOM 2903 O O . ASN A 1 351 ? 5.018 -17.356 -25.190 1.00 32.12 351 ASN A O 1
ATOM 2907 N N . SER A 1 352 ? 2.990 -17.912 -26.037 1.00 33.28 352 SER A N 1
ATOM 2908 C CA . SER A 1 352 ? 3.246 -17.653 -27.437 1.00 33.28 352 SER A CA 1
ATOM 2909 C C . SER A 1 352 ? 3.812 -16.249 -27.447 1.00 33.28 352 SER A C 1
ATOM 2911 O O . SER A 1 352 ? 3.075 -15.297 -27.158 1.00 33.28 352 SER A O 1
ATOM 2913 N N . THR A 1 353 ? 5.131 -16.126 -27.585 1.00 40.03 353 THR A N 1
ATOM 2914 C CA . THR A 1 353 ? 5.821 -14.852 -27.470 1.00 40.03 353 THR A CA 1
ATOM 2915 C C . THR A 1 353 ? 5.219 -14.053 -28.598 1.00 40.03 353 THR A C 1
ATOM 2917 O O . THR A 1 353 ? 5.498 -14.351 -29.757 1.00 40.03 353 THR A O 1
ATOM 2920 N N . LYS A 1 354 ? 4.251 -13.176 -28.281 1.00 39.78 354 LYS A N 1
ATOM 2921 C CA . LYS A 1 354 ? 3.481 -12.447 -29.285 1.00 39.78 354 LYS A CA 1
ATOM 2922 C C . LYS A 1 354 ? 4.530 -11.770 -30.140 1.00 39.78 354 LYS A C 1
ATOM 2924 O O . LYS A 1 354 ? 5.186 -10.852 -29.653 1.00 39.78 354 LYS A O 1
ATOM 2929 N N . ARG A 1 355 ? 4.729 -12.277 -31.361 1.00 47.03 355 ARG A N 1
ATOM 2930 C CA . ARG A 1 355 ? 5.656 -11.710 -32.333 1.00 47.03 355 ARG A CA 1
ATOM 2931 C C . ARG A 1 355 ? 5.322 -10.222 -32.347 1.00 47.03 355 ARG A C 1
ATOM 2933 O O . ARG A 1 355 ? 4.151 -9.862 -32.520 1.00 47.03 355 ARG A O 1
ATOM 2940 N N . SER A 1 356 ? 6.285 -9.365 -32.026 1.00 51.91 356 SER A N 1
ATOM 2941 C CA . SER A 1 356 ? 6.150 -7.928 -32.237 1.00 51.91 356 SER A CA 1
ATOM 2942 C C . SER A 1 356 ? 6.084 -7.748 -33.750 1.00 51.91 356 SER A C 1
ATOM 2944 O O . SER A 1 356 ? 7.090 -7.593 -34.426 1.00 51.91 356 SER A O 1
ATOM 2946 N N . ILE A 1 357 ? 4.889 -7.944 -34.308 1.00 57.03 357 ILE A N 1
ATOM 2947 C CA . ILE A 1 357 ? 4.635 -7.790 -35.734 1.00 57.03 357 ILE A CA 1
ATOM 2948 C C . ILE A 1 357 ? 4.783 -6.295 -35.999 1.00 57.03 357 ILE A C 1
ATOM 2950 O O . ILE A 1 357 ? 3.947 -5.511 -35.539 1.00 57.03 357 ILE A O 1
ATOM 2954 N N . LEU A 1 358 ? 5.876 -5.927 -36.667 1.00 67.25 358 LEU A N 1
ATOM 2955 C CA . LEU A 1 358 ? 6.082 -4.590 -37.210 1.00 67.25 358 LEU A CA 1
ATOM 2956 C C . LEU A 1 358 ? 4.947 -4.287 -38.185 1.00 67.25 358 LEU A C 1
ATOM 2958 O O . LEU A 1 358 ? 4.568 -5.134 -38.998 1.00 67.25 358 LEU A O 1
ATOM 2962 N N . LYS A 1 359 ? 4.388 -3.083 -38.099 1.00 74.56 359 LYS A N 1
ATOM 2963 C CA . LYS A 1 359 ? 3.398 -2.615 -39.061 1.00 74.56 359 LYS A CA 1
ATOM 2964 C C . LYS A 1 359 ? 4.143 -2.070 -40.272 1.00 74.56 359 LYS A C 1
ATOM 2966 O O . LYS A 1 359 ? 4.892 -1.104 -40.161 1.00 74.56 359 LYS A O 1
ATOM 2971 N N . LEU A 1 360 ? 3.926 -2.692 -41.421 1.00 78.31 360 LEU A N 1
ATOM 2972 C CA . LEU A 1 360 ? 4.450 -2.208 -42.688 1.00 78.31 360 LEU A CA 1
ATOM 2973 C C . LEU A 1 360 ? 3.536 -1.103 -43.231 1.00 78.31 360 LEU A C 1
ATOM 2975 O O . LEU A 1 360 ? 2.341 -1.334 -43.422 1.00 78.31 360 LEU A O 1
ATOM 2979 N N . ASN A 1 361 ? 4.093 0.078 -43.499 1.00 79.12 361 ASN A N 1
ATOM 2980 C CA . ASN A 1 361 ? 3.339 1.219 -44.040 1.00 79.12 361 ASN A CA 1
ATOM 2981 C C . ASN A 1 361 ? 3.453 1.356 -45.569 1.00 79.12 361 ASN A C 1
ATOM 2983 O O . ASN A 1 361 ? 3.010 2.348 -46.138 1.00 79.12 361 ASN A O 1
ATOM 2987 N N . VAL A 1 362 ? 4.027 0.356 -46.240 1.00 78.31 362 VAL A N 1
ATOM 2988 C CA . VAL A 1 362 ? 4.187 0.302 -47.699 1.00 78.31 362 VAL A CA 1
ATOM 2989 C C . VAL A 1 362 ? 3.261 -0.756 -48.281 1.00 78.31 362 VAL A C 1
ATOM 2991 O O . VAL A 1 362 ? 3.186 -1.866 -47.752 1.00 78.31 362 VAL A O 1
ATOM 2994 N N . LYS A 1 363 ? 2.604 -0.451 -49.406 1.00 79.81 363 LYS A N 1
ATOM 2995 C CA . LYS A 1 363 ? 1.882 -1.447 -50.208 1.00 79.81 363 LYS A CA 1
ATOM 2996 C C . LYS A 1 363 ? 2.476 -1.579 -51.601 1.00 79.81 363 LYS A C 1
ATOM 2998 O O . LYS A 1 363 ? 3.007 -0.626 -52.169 1.00 79.81 363 LYS A O 1
ATOM 3003 N N . ALA A 1 364 ? 2.361 -2.781 -52.158 1.00 79.19 364 ALA A N 1
ATOM 3004 C CA . ALA A 1 364 ? 2.810 -3.042 -53.514 1.00 79.19 364 ALA A CA 1
ATOM 3005 C C . ALA A 1 364 ? 2.021 -2.185 -54.523 1.00 79.19 364 ALA A C 1
ATOM 3007 O O . ALA A 1 364 ? 0.796 -2.089 -54.439 1.00 79.19 364 ALA A O 1
ATOM 3008 N N . GLY A 1 365 ? 2.727 -1.562 -55.467 1.00 76.31 365 GLY A N 1
ATOM 3009 C CA . GLY A 1 365 ? 2.158 -0.729 -56.531 1.00 76.31 365 GLY A CA 1
ATOM 3010 C C . GLY A 1 365 ? 1.835 0.728 -56.163 1.00 76.31 365 GLY A C 1
ATOM 3011 O O . GLY A 1 365 ? 1.557 1.517 -57.071 1.00 76.31 365 GLY A O 1
ATOM 3012 N N . GLU A 1 366 ? 1.907 1.117 -54.884 1.00 82.88 366 GLU A N 1
ATOM 3013 C CA . GLU A 1 366 ? 1.747 2.518 -54.461 1.00 82.88 366 GLU A CA 1
ATOM 3014 C C . GLU A 1 366 ? 2.998 3.339 -54.838 1.00 82.88 366 GLU A C 1
ATOM 3016 O O . GLU A 1 366 ? 4.132 2.882 -54.686 1.00 82.88 366 GLU A O 1
ATOM 3021 N N . ALA A 1 367 ? 2.788 4.542 -55.389 1.00 82.81 367 ALA A N 1
ATOM 3022 C CA . ALA A 1 367 ? 3.859 5.447 -55.811 1.00 82.81 367 ALA A CA 1
ATOM 3023 C C . ALA A 1 367 ? 4.254 6.360 -54.650 1.00 82.81 367 ALA A C 1
ATOM 3025 O O . ALA A 1 367 ? 3.424 7.132 -54.182 1.00 82.81 367 ALA A O 1
ATOM 3026 N N . LEU A 1 368 ? 5.505 6.302 -54.207 1.00 87.81 368 LEU A N 1
ATOM 3027 C CA . LEU A 1 368 ? 5.955 6.984 -52.996 1.00 87.81 368 LEU A CA 1
ATOM 3028 C C . LEU A 1 368 ? 7.332 7.625 -53.164 1.00 87.81 368 LEU A C 1
ATOM 3030 O O . LEU A 1 368 ? 8.107 7.233 -54.034 1.00 87.81 368 LEU A O 1
ATOM 3034 N N . GLN A 1 369 ? 7.658 8.597 -52.316 1.00 88.00 369 GLN A N 1
ATOM 3035 C CA . GLN A 1 369 ? 8.982 9.225 -52.295 1.00 88.00 369 GLN A CA 1
ATOM 3036 C C . GLN A 1 369 ? 9.739 8.855 -51.029 1.00 88.00 369 GLN A C 1
ATOM 3038 O O . GLN A 1 369 ? 9.167 8.862 -49.941 1.00 88.00 369 GLN A O 1
ATOM 3043 N N . LEU A 1 370 ? 11.037 8.578 -51.168 1.00 88.81 370 LEU A N 1
ATOM 3044 C CA . LEU A 1 370 ? 11.928 8.395 -50.024 1.00 88.81 370 LEU A CA 1
ATOM 3045 C C . LEU A 1 370 ? 12.509 9.751 -49.637 1.00 88.81 370 LEU A C 1
ATOM 3047 O O . LEU A 1 370 ? 13.161 10.402 -50.456 1.00 88.81 370 LEU A O 1
ATOM 3051 N N . THR A 1 371 ? 12.304 10.171 -48.396 1.00 89.25 371 THR A N 1
ATOM 3052 C CA . THR A 1 371 ? 12.793 11.443 -47.861 1.00 89.25 371 THR A CA 1
ATOM 3053 C C . THR A 1 371 ? 13.727 11.211 -46.677 1.00 89.25 371 THR A C 1
ATOM 3055 O O . THR A 1 371 ? 13.641 10.223 -45.952 1.00 89.25 371 THR A O 1
ATOM 3058 N N . CYS A 1 372 ? 14.683 12.117 -46.486 1.00 89.19 372 CYS A N 1
ATOM 3059 C CA . CYS A 1 372 ? 15.582 12.081 -45.337 1.00 89.19 372 CYS A CA 1
ATOM 3060 C C . CYS A 1 372 ? 14.823 12.468 -44.061 1.00 89.19 372 CYS A C 1
ATOM 3062 O O . CYS A 1 372 ? 14.285 13.573 -43.998 1.00 89.19 372 CYS A O 1
ATOM 3064 N N . ALA A 1 373 ? 14.868 11.630 -43.021 1.00 87.81 373 ALA A N 1
ATOM 3065 C CA . ALA A 1 373 ? 14.184 11.900 -41.753 1.00 87.81 373 ALA A CA 1
ATOM 3066 C C . ALA A 1 373 ? 14.669 13.184 -41.047 1.00 87.81 373 ALA A C 1
ATOM 3068 O O . ALA A 1 373 ? 13.909 13.802 -40.308 1.00 87.81 373 ALA A O 1
ATOM 3069 N N . ASN A 1 374 ? 15.914 13.612 -41.297 1.00 87.81 374 ASN A N 1
ATOM 3070 C CA . ASN A 1 374 ? 16.517 14.783 -40.652 1.00 87.81 374 ASN A CA 1
ATOM 3071 C C . ASN A 1 374 ? 16.178 16.127 -41.330 1.00 87.81 374 ASN A C 1
ATOM 3073 O O . ASN A 1 374 ? 16.104 17.153 -40.665 1.00 87.81 374 ASN A O 1
ATOM 3077 N N . CYS A 1 375 ? 16.032 16.173 -42.660 1.00 88.44 375 CYS A N 1
ATOM 3078 C CA . CYS A 1 375 ? 15.852 17.449 -43.384 1.00 88.44 375 CYS A CA 1
ATOM 3079 C C . CYS A 1 375 ? 14.744 17.441 -44.442 1.00 88.44 375 CYS A C 1
ATOM 3081 O O . CYS A 1 375 ? 14.662 18.379 -45.245 1.00 88.44 375 CYS A O 1
ATOM 3083 N N . CYS A 1 376 ? 13.962 16.359 -44.488 1.00 86.88 376 CYS A N 1
ATOM 3084 C CA . CYS A 1 376 ? 12.877 16.097 -45.436 1.00 86.88 376 CYS A CA 1
ATOM 3085 C C . CYS A 1 376 ? 13.283 16.193 -46.917 1.00 86.88 376 CYS A C 1
ATOM 3087 O O . CYS A 1 376 ? 12.434 16.253 -47.800 1.00 86.88 376 CYS A O 1
ATOM 3089 N N . ASN A 1 377 ? 14.584 16.203 -47.227 1.00 87.44 377 ASN A N 1
ATOM 3090 C CA . ASN A 1 377 ? 15.054 16.232 -48.606 1.00 87.44 377 ASN A CA 1
ATOM 3091 C C . ASN A 1 377 ? 14.692 14.921 -49.303 1.00 87.44 377 ASN A C 1
ATOM 3093 O O . ASN A 1 377 ? 15.022 13.854 -48.783 1.00 87.44 377 ASN A O 1
ATOM 3097 N N . VAL A 1 378 ? 14.090 15.010 -50.488 1.00 86.81 378 VAL A N 1
ATOM 3098 C CA . VAL A 1 378 ? 13.808 13.846 -51.334 1.00 86.81 378 VAL A CA 1
ATOM 3099 C C . VAL A 1 378 ? 15.128 13.202 -51.749 1.00 86.81 378 VAL A C 1
ATOM 3101 O O . VAL A 1 378 ? 16.034 13.859 -52.264 1.00 86.81 378 VAL A O 1
ATOM 3104 N N . VAL A 1 379 ? 15.264 11.921 -51.434 1.00 86.88 379 VAL A N 1
ATOM 3105 C CA . VAL A 1 379 ? 16.454 11.113 -51.700 1.00 86.88 379 VAL A CA 1
ATOM 3106 C C . VAL A 1 379 ? 16.246 10.246 -52.938 1.00 86.88 379 VAL A C 1
ATOM 3108 O O . VAL A 1 379 ? 17.217 9.962 -53.635 1.00 86.88 379 VAL A O 1
ATOM 3111 N N . SER A 1 380 ? 15.009 9.864 -53.257 1.00 85.75 380 SER A N 1
ATOM 3112 C CA . SER A 1 380 ? 14.698 9.141 -54.493 1.00 85.75 380 SER A CA 1
ATOM 3113 C C . SER A 1 380 ? 14.788 10.037 -55.738 1.00 85.75 380 SER A C 1
ATOM 3115 O O . SER A 1 380 ? 14.664 11.256 -55.643 1.00 85.75 380 SER A O 1
ATOM 3117 N N . VAL A 1 381 ? 15.044 9.443 -56.911 1.00 78.81 381 VAL A N 1
ATOM 3118 C CA . VAL A 1 381 ? 15.101 10.177 -58.196 1.00 78.81 381 VAL A CA 1
ATOM 3119 C C . VAL A 1 381 ? 13.721 10.698 -58.604 1.00 78.81 381 VAL A C 1
ATOM 3121 O O . VAL A 1 381 ? 13.608 11.846 -59.011 1.00 78.81 381 VAL A O 1
ATOM 3124 N N . ASP A 1 382 ? 12.696 9.858 -58.449 1.00 77.06 382 ASP A N 1
ATOM 3125 C CA . ASP A 1 382 ? 11.290 10.117 -58.774 1.00 77.06 382 ASP A CA 1
ATOM 3126 C C . ASP A 1 382 ? 10.390 9.404 -57.740 1.00 77.06 382 ASP A C 1
ATOM 3128 O O . ASP A 1 382 ? 10.864 8.933 -56.696 1.00 77.06 382 ASP A O 1
ATOM 3132 N N . ASN A 1 383 ? 9.089 9.291 -58.029 1.00 80.88 383 ASN A N 1
ATOM 3133 C CA . ASN A 1 383 ? 8.186 8.415 -57.284 1.00 80.88 383 ASN A CA 1
ATOM 3134 C C . ASN A 1 383 ? 8.567 6.945 -57.523 1.00 80.88 383 ASN A C 1
ATOM 3136 O O . ASN A 1 383 ? 8.478 6.435 -58.641 1.00 80.88 383 ASN A O 1
ATOM 3140 N N . VAL A 1 384 ? 8.965 6.257 -56.458 1.00 81.81 384 VAL A N 1
ATOM 3141 C CA . VAL A 1 384 ? 9.317 4.837 -56.448 1.00 81.81 384 VAL A CA 1
ATOM 3142 C C . VAL A 1 384 ? 8.045 4.012 -56.285 1.00 81.81 384 VAL A C 1
ATOM 3144 O O . VAL A 1 384 ? 7.178 4.349 -55.483 1.00 81.81 384 VAL A O 1
ATOM 3147 N N . LYS A 1 385 ? 7.931 2.914 -57.035 1.00 80.94 385 LYS A N 1
ATOM 3148 C CA . LYS A 1 385 ? 6.903 1.888 -56.835 1.00 80.94 385 LYS A CA 1
ATOM 3149 C C . LYS A 1 385 ? 7.581 0.575 -56.484 1.00 80.94 385 LYS A C 1
ATOM 3151 O O . LYS A 1 385 ? 8.554 0.194 -57.129 1.00 80.94 385 LYS A O 1
ATOM 3156 N N . PHE A 1 386 ? 7.057 -0.116 -55.478 1.00 76.88 386 PHE A N 1
ATOM 3157 C CA . PHE A 1 386 ? 7.512 -1.458 -55.131 1.00 76.88 386 PHE A CA 1
ATOM 3158 C C . PHE A 1 386 ? 6.556 -2.485 -55.735 1.00 76.88 386 PHE A C 1
ATOM 3160 O O . PHE A 1 386 ? 5.401 -2.561 -55.326 1.00 76.88 386 PHE A O 1
ATOM 3167 N N . ASP A 1 387 ? 7.016 -3.283 -56.699 1.00 69.62 387 ASP A N 1
ATOM 3168 C CA . ASP A 1 387 ? 6.172 -4.304 -57.344 1.00 69.62 387 ASP A CA 1
ATOM 3169 C C . ASP A 1 387 ? 5.894 -5.495 -56.420 1.00 69.62 387 ASP A C 1
ATOM 3171 O O . ASP A 1 387 ? 4.848 -6.141 -56.493 1.00 69.62 387 ASP A O 1
ATOM 3175 N N . ARG A 1 388 ? 6.846 -5.802 -55.535 1.00 67.56 388 ARG A N 1
ATOM 3176 C CA . ARG A 1 388 ? 6.764 -6.889 -54.561 1.00 67.56 388 ARG A CA 1
ATOM 3177 C C . ARG A 1 388 ? 7.414 -6.458 -53.259 1.00 67.56 388 ARG A C 1
ATOM 3179 O O . ARG A 1 388 ? 8.466 -5.828 -53.266 1.00 67.56 388 ARG A O 1
ATOM 3186 N N . ILE A 1 389 ? 6.810 -6.870 -52.153 1.00 69.88 389 ILE A N 1
ATOM 3187 C CA . ILE A 1 389 ? 7.377 -6.743 -50.815 1.00 69.88 389 ILE A CA 1
ATOM 3188 C C . ILE A 1 389 ? 7.652 -8.165 -50.342 1.00 69.88 389 ILE A C 1
ATOM 3190 O O . ILE A 1 389 ? 6.731 -8.977 -50.260 1.00 69.88 389 ILE A O 1
ATOM 3194 N N . LEU A 1 390 ? 8.925 -8.489 -50.125 1.00 62.94 390 LEU A N 1
ATOM 3195 C CA . LEU A 1 390 ? 9.363 -9.820 -49.716 1.00 62.94 390 LEU A CA 1
ATOM 3196 C C . LEU A 1 390 ? 9.873 -9.755 -48.283 1.00 62.94 390 LEU A C 1
ATOM 3198 O O . LEU A 1 390 ? 10.730 -8.932 -47.972 1.00 62.94 390 LEU A O 1
ATOM 3202 N N . GLU A 1 391 ? 9.375 -10.644 -47.429 1.00 59.19 391 GLU A N 1
ATOM 3203 C CA . GLU A 1 391 ? 10.036 -10.924 -46.158 1.00 59.19 391 GLU A CA 1
ATOM 3204 C C . GLU A 1 391 ? 11.320 -11.706 -46.460 1.00 59.19 391 GLU A C 1
ATOM 3206 O O . GLU A 1 391 ? 11.289 -12.707 -47.184 1.00 59.19 391 GLU A O 1
ATOM 3211 N N . LEU A 1 392 ? 12.462 -11.229 -45.957 1.00 53.69 392 LEU A N 1
ATOM 3212 C CA . LEU A 1 392 ? 13.728 -11.947 -46.102 1.00 53.69 392 LEU A CA 1
ATOM 3213 C C . LEU A 1 392 ? 13.624 -13.320 -45.409 1.00 53.69 392 LEU A C 1
ATOM 3215 O O . LEU A 1 392 ? 12.964 -13.427 -44.370 1.00 53.69 392 LEU A O 1
ATOM 3219 N N . PRO A 1 393 ? 14.252 -14.383 -45.953 1.00 48.41 393 PRO A N 1
ATOM 3220 C CA . PRO A 1 393 ? 14.255 -15.687 -45.307 1.00 48.41 393 PRO A CA 1
ATOM 3221 C C . PRO A 1 393 ? 14.842 -15.560 -43.900 1.00 48.41 393 PRO A C 1
ATOM 3223 O O . PRO A 1 393 ? 16.006 -15.205 -43.739 1.00 48.41 393 PRO A O 1
ATOM 3226 N N . THR A 1 394 ? 14.056 -15.918 -42.885 1.00 47.75 394 THR A N 1
ATOM 3227 C CA . THR A 1 394 ? 14.400 -15.856 -41.449 1.00 47.75 394 THR A CA 1
ATOM 3228 C C . THR A 1 394 ? 15.644 -16.658 -41.039 1.00 47.75 394 THR A C 1
ATOM 3230 O O . THR A 1 394 ? 16.001 -16.667 -39.870 1.00 47.75 394 THR A O 1
ATOM 3233 N N . ALA A 1 395 ? 16.288 -17.364 -41.970 1.00 42.88 395 ALA A N 1
ATOM 3234 C CA . ALA A 1 395 ? 17.516 -18.115 -41.731 1.00 42.88 395 ALA A CA 1
ATOM 3235 C C . ALA A 1 395 ? 18.791 -17.259 -41.862 1.00 42.88 395 ALA A C 1
ATOM 3237 O O . ALA A 1 395 ? 19.827 -17.663 -41.346 1.00 42.88 395 ALA A O 1
ATOM 3238 N N . ASN A 1 396 ? 18.726 -16.095 -42.523 1.00 41.84 396 ASN A N 1
ATOM 3239 C CA . ASN A 1 396 ? 19.887 -15.243 -42.784 1.00 41.84 396 ASN A CA 1
ATOM 3240 C C . ASN A 1 396 ? 19.647 -13.816 -42.267 1.00 41.84 396 ASN A C 1
ATOM 3242 O O . ASN A 1 396 ? 19.200 -12.972 -43.034 1.00 41.84 396 ASN A O 1
ATOM 3246 N N . LEU A 1 397 ? 19.942 -13.598 -40.978 1.00 48.84 397 LEU A N 1
ATOM 3247 C CA . LEU A 1 397 ? 20.576 -12.425 -40.329 1.00 48.84 397 LEU A CA 1
ATOM 3248 C C . LEU A 1 397 ? 20.160 -10.977 -40.656 1.00 48.84 397 LEU A C 1
ATOM 3250 O O . LEU A 1 397 ? 20.686 -10.059 -40.025 1.00 48.84 397 LEU A O 1
ATOM 3254 N N . ASP A 1 398 ? 19.234 -10.718 -41.569 1.00 51.50 398 ASP A N 1
ATOM 3255 C CA . ASP A 1 398 ? 18.904 -9.354 -41.954 1.00 51.50 398 ASP A CA 1
ATOM 3256 C C . ASP A 1 398 ? 17.780 -8.804 -41.058 1.00 51.50 398 ASP A C 1
ATOM 3258 O O . ASP A 1 398 ? 16.580 -8.961 -41.293 1.00 51.50 398 ASP A O 1
ATOM 3262 N N . ILE A 1 399 ? 18.225 -8.197 -39.957 1.00 59.72 399 ILE A N 1
ATOM 3263 C CA . ILE A 1 399 ? 17.422 -7.567 -38.909 1.00 59.72 399 ILE A CA 1
ATOM 3264 C C . ILE A 1 399 ? 16.556 -6.456 -39.529 1.00 59.72 399 ILE A C 1
ATOM 3266 O O . ILE A 1 399 ? 17.061 -5.560 -40.198 1.00 59.72 399 ILE A O 1
ATOM 3270 N N . LEU A 1 400 ? 15.243 -6.494 -39.280 1.00 59.84 400 LEU A N 1
ATOM 3271 C CA . LEU A 1 400 ? 14.196 -5.655 -39.902 1.00 59.84 400 LEU A CA 1
ATOM 3272 C C . LEU A 1 400 ? 14.271 -4.132 -39.600 1.00 59.84 400 LEU A C 1
ATOM 3274 O O . LEU A 1 400 ? 13.275 -3.428 -39.727 1.00 59.84 400 LEU A O 1
ATOM 3278 N N . THR A 1 401 ? 15.430 -3.605 -39.203 1.00 70.06 401 THR A N 1
ATOM 3279 C CA . THR A 1 401 ? 15.702 -2.165 -39.030 1.00 70.06 401 THR A CA 1
ATOM 3280 C C . THR A 1 401 ? 16.407 -1.540 -40.229 1.00 70.06 401 THR A C 1
ATOM 3282 O O . THR A 1 401 ? 16.672 -0.337 -40.242 1.00 70.06 401 THR A O 1
ATOM 3285 N N . PHE A 1 402 ? 16.717 -2.340 -41.246 1.00 77.88 402 PHE A N 1
ATOM 3286 C CA . PHE A 1 402 ? 17.134 -1.852 -42.548 1.00 77.88 402 PHE A CA 1
ATOM 3287 C C . PHE A 1 402 ? 16.275 -2.446 -43.653 1.00 77.88 402 PHE A C 1
ATOM 3289 O O . PHE A 1 402 ? 15.653 -3.497 -43.517 1.00 77.88 402 PHE A O 1
ATOM 3296 N N . PHE A 1 403 ? 16.269 -1.756 -44.780 1.00 79.12 403 PHE A N 1
ATOM 3297 C CA . PHE A 1 403 ? 15.698 -2.247 -46.020 1.00 79.12 403 PHE A CA 1
ATOM 3298 C C . PHE A 1 403 ? 16.688 -1.971 -47.145 1.00 79.12 403 PHE A C 1
ATOM 3300 O O . PHE A 1 403 ? 17.462 -1.012 -47.106 1.00 79.12 403 PHE A O 1
ATOM 3307 N N . VAL A 1 404 ? 16.700 -2.855 -48.134 1.00 81.25 404 VAL A N 1
ATOM 3308 C CA . VAL A 1 404 ? 17.665 -2.800 -49.230 1.00 81.25 404 VAL A CA 1
ATOM 3309 C C . VAL A 1 404 ? 16.982 -2.254 -50.467 1.00 81.25 404 VAL A C 1
ATOM 3311 O O . VAL A 1 404 ? 15.914 -2.724 -50.858 1.00 81.25 404 VAL A O 1
ATOM 3314 N N . VAL A 1 405 ? 17.614 -1.269 -51.095 1.00 83.06 405 VAL A N 1
ATOM 3315 C CA . VAL A 1 405 ? 17.153 -0.684 -52.352 1.00 83.06 405 VAL A CA 1
ATOM 3316 C C . VAL A 1 405 ? 18.244 -0.735 -53.410 1.00 83.06 405 VAL A C 1
ATOM 3318 O O . VAL A 1 405 ? 19.430 -0.731 -53.090 1.00 83.06 405 VAL A O 1
ATOM 3321 N N . ASN A 1 406 ? 17.859 -0.776 -54.684 1.00 83.44 406 ASN A N 1
ATOM 3322 C CA . ASN A 1 406 ? 18.817 -0.648 -55.780 1.00 83.44 406 ASN A CA 1
ATOM 3323 C C . ASN A 1 406 ? 19.309 0.804 -55.866 1.00 83.44 406 ASN A C 1
ATOM 3325 O O . ASN A 1 406 ? 18.506 1.731 -55.782 1.00 83.44 406 ASN A O 1
ATOM 3329 N N . ASN A 1 407 ? 20.606 1.019 -56.073 1.00 79.25 407 ASN A N 1
ATOM 3330 C CA . ASN A 1 407 ? 21.180 2.358 -56.167 1.00 79.25 407 ASN A CA 1
ATOM 3331 C C . ASN A 1 407 ? 20.538 3.216 -57.281 1.00 79.25 407 ASN A C 1
ATOM 3333 O O . ASN A 1 407 ? 20.502 4.438 -57.173 1.00 79.25 407 ASN A O 1
ATOM 3337 N N . THR A 1 408 ? 19.950 2.600 -58.314 1.00 80.56 408 THR A N 1
ATOM 3338 C CA . THR A 1 408 ? 19.253 3.311 -59.403 1.00 80.56 408 THR A CA 1
ATOM 3339 C C . THR A 1 408 ? 18.049 4.137 -58.950 1.00 80.56 408 THR A C 1
ATOM 3341 O O . THR A 1 408 ? 17.670 5.070 -59.654 1.00 80.56 408 THR A O 1
ATOM 3344 N N . ILE A 1 409 ? 17.425 3.807 -57.811 1.00 81.75 409 ILE A N 1
ATOM 3345 C CA . ILE A 1 409 ? 16.255 4.553 -57.317 1.00 81.75 409 ILE A CA 1
ATOM 3346 C C . ILE A 1 409 ? 16.648 5.815 -56.542 1.00 81.75 409 ILE A C 1
ATOM 3348 O O . ILE A 1 409 ? 15.792 6.657 -56.263 1.00 81.75 409 ILE A O 1
ATOM 3352 N N . LEU A 1 410 ? 17.924 5.938 -56.170 1.00 82.81 410 LEU A N 1
ATOM 3353 C CA . LEU A 1 410 ? 18.453 7.013 -55.343 1.00 82.81 410 LEU A CA 1
ATOM 3354 C C . LEU A 1 410 ? 19.067 8.116 -56.212 1.00 82.81 410 LEU A C 1
ATOM 3356 O O . LEU A 1 410 ? 19.705 7.872 -57.236 1.00 82.81 410 LEU A O 1
ATOM 3360 N N . SER A 1 411 ? 18.887 9.365 -55.794 1.00 70.81 411 SER A N 1
ATOM 3361 C CA . SER A 1 411 ? 19.398 10.549 -56.484 1.00 70.81 411 SER A CA 1
ATOM 3362 C C . SER A 1 411 ? 20.904 10.719 -56.247 1.00 70.81 411 SER A C 1
ATOM 3364 O O . SER A 1 411 ? 21.360 11.560 -55.481 1.00 70.81 411 SER A O 1
ATOM 3366 N N . ASP A 1 412 ? 21.726 9.920 -56.923 1.00 64.00 412 ASP A N 1
ATOM 3367 C CA . ASP A 1 412 ? 23.194 9.997 -56.802 1.00 64.00 412 ASP A CA 1
ATOM 3368 C C . ASP A 1 412 ? 23.805 11.261 -57.461 1.00 64.00 412 ASP A C 1
ATOM 3370 O O . ASP A 1 412 ? 24.991 11.551 -57.302 1.00 64.00 412 ASP A O 1
ATOM 3374 N N . LYS A 1 413 ? 23.013 12.046 -58.205 1.00 55.91 413 LYS A N 1
ATOM 3375 C CA . LYS A 1 413 ? 23.519 13.008 -59.204 1.00 55.91 413 LYS A CA 1
ATOM 3376 C C . LYS A 1 413 ? 24.147 14.308 -58.670 1.00 55.91 413 LYS A C 1
ATOM 3378 O O . LYS A 1 413 ? 24.626 15.091 -59.484 1.00 55.91 413 LYS A O 1
ATOM 3383 N N . THR A 1 414 ? 24.198 14.567 -57.361 1.00 53.06 414 THR A N 1
ATOM 3384 C CA . THR A 1 414 ? 24.700 15.863 -56.840 1.00 53.06 414 THR A CA 1
ATOM 3385 C C . THR A 1 414 ? 25.774 15.778 -55.755 1.00 53.06 414 THR A C 1
ATOM 3387 O O . THR A 1 414 ? 26.409 16.793 -55.466 1.00 53.06 414 THR A O 1
ATOM 3390 N N . ASN A 1 415 ? 26.059 14.601 -55.187 1.00 62.00 415 ASN A N 1
ATOM 3391 C CA . ASN A 1 415 ? 26.941 14.487 -54.023 1.00 62.00 415 ASN A CA 1
ATOM 3392 C C . ASN A 1 415 ? 28.210 13.661 -54.299 1.00 62.00 415 ASN A C 1
ATOM 3394 O O . ASN A 1 415 ? 28.191 12.430 -54.284 1.00 62.00 415 ASN A O 1
ATOM 3398 N N . LYS A 1 416 ? 29.355 14.344 -54.468 1.00 63.53 416 LYS A N 1
ATOM 3399 C CA . LYS A 1 416 ? 30.680 13.714 -54.667 1.00 63.53 416 LYS A CA 1
ATOM 3400 C C . LYS A 1 416 ? 31.079 12.752 -53.533 1.00 63.53 416 LYS A C 1
ATOM 3402 O O . LYS A 1 416 ? 31.882 11.848 -53.764 1.00 63.53 416 LYS A O 1
ATOM 3407 N N . PHE A 1 417 ? 30.522 12.908 -52.325 1.00 66.69 417 PHE A N 1
ATOM 3408 C CA . PHE A 1 417 ? 30.779 11.993 -51.208 1.00 66.69 417 PHE A CA 1
ATOM 3409 C C . PHE A 1 417 ? 30.169 10.606 -51.439 1.00 66.69 417 PHE A C 1
ATOM 3411 O O . PHE A 1 417 ? 30.791 9.612 -51.073 1.00 66.69 417 PHE A O 1
ATOM 3418 N N . ASN A 1 418 ? 29.012 10.521 -52.101 1.00 74.00 418 ASN A N 1
ATOM 3419 C CA . ASN A 1 418 ? 28.343 9.246 -52.377 1.00 74.00 418 ASN A CA 1
ATOM 3420 C C . ASN A 1 418 ? 29.057 8.431 -53.466 1.00 74.00 418 ASN A C 1
ATOM 3422 O O . ASN A 1 418 ? 28.887 7.218 -53.516 1.00 74.00 418 ASN A O 1
ATOM 3426 N N . ALA A 1 419 ? 29.884 9.056 -54.307 1.00 67.44 419 ALA A N 1
ATOM 3427 C CA . ALA A 1 419 ? 30.653 8.356 -55.339 1.00 67.44 419 ALA A CA 1
ATOM 3428 C C . ALA A 1 419 ? 31.892 7.618 -54.795 1.00 67.44 419 ALA A C 1
ATOM 3430 O O . ALA A 1 419 ? 32.394 6.706 -55.441 1.00 67.44 419 ALA A O 1
ATOM 3431 N N . THR A 1 420 ? 32.412 8.028 -53.634 1.00 66.81 420 THR A N 1
ATOM 3432 C CA . THR A 1 420 ? 33.724 7.578 -53.125 1.00 66.81 420 THR A CA 1
ATOM 3433 C C . THR A 1 420 ? 33.657 6.875 -51.773 1.00 66.81 420 THR A C 1
ATOM 3435 O O . THR A 1 420 ? 34.614 6.208 -51.389 1.00 66.81 420 THR A O 1
ATOM 3438 N N . ARG A 1 421 ? 32.556 7.028 -51.027 1.00 73.19 421 ARG A N 1
ATOM 3439 C CA . ARG A 1 421 ? 32.420 6.496 -49.666 1.00 73.19 421 ARG A CA 1
ATOM 3440 C C . ARG A 1 421 ? 31.532 5.250 -49.624 1.00 73.19 421 ARG A C 1
ATOM 3442 O O . ARG A 1 421 ? 30.568 5.172 -50.379 1.00 73.19 421 ARG A O 1
ATOM 3449 N N . PRO A 1 422 ? 31.779 4.337 -48.667 1.00 75.62 422 PRO A N 1
ATOM 3450 C CA . PRO A 1 422 ? 30.918 3.176 -48.423 1.00 75.62 422 PRO A CA 1
ATOM 3451 C C . PRO A 1 422 ? 29.567 3.545 -47.781 1.00 75.62 422 PRO A C 1
ATOM 3453 O O . PRO A 1 422 ? 28.711 2.688 -47.608 1.00 75.62 422 PRO A O 1
ATOM 3456 N N . VAL A 1 423 ? 29.359 4.816 -47.426 1.00 81.50 423 VAL A N 1
ATOM 3457 C CA . VAL A 1 423 ? 28.154 5.320 -46.753 1.00 81.50 423 VAL A CA 1
ATOM 3458 C C . VAL A 1 423 ? 27.344 6.179 -47.719 1.00 81.50 423 VAL A C 1
ATOM 3460 O O . VAL A 1 423 ? 27.896 7.055 -48.393 1.00 81.50 423 VAL A O 1
ATOM 3463 N N . TYR A 1 424 ? 26.027 5.975 -47.739 1.00 86.12 424 TYR A N 1
ATOM 3464 C CA . TYR A 1 424 ? 25.087 6.814 -48.474 1.00 86.12 424 TYR A CA 1
ATOM 3465 C C . TYR A 1 424 ? 24.648 8.013 -47.619 1.00 86.12 424 TYR A C 1
ATOM 3467 O O . TYR A 1 424 ? 24.063 7.855 -46.545 1.00 86.12 424 TYR A O 1
ATOM 3475 N N . HIS A 1 425 ? 24.928 9.224 -48.100 1.00 86.81 425 HIS A N 1
ATOM 3476 C CA . HIS A 1 425 ? 24.636 10.483 -47.418 1.00 86.81 425 HIS A CA 1
ATOM 3477 C C . HIS A 1 425 ? 23.446 11.201 -48.055 1.00 86.81 425 HIS A C 1
ATOM 3479 O O . HIS A 1 425 ? 23.286 11.207 -49.277 1.00 86.81 425 HIS A O 1
ATOM 3485 N N . CYS A 1 426 ? 22.677 11.916 -47.234 1.00 87.00 426 CYS A N 1
ATOM 3486 C CA . CYS A 1 426 ? 21.704 12.888 -47.714 1.00 87.00 426 CYS A CA 1
ATOM 3487 C C . CYS A 1 426 ? 22.398 13.995 -48.522 1.00 87.00 426 CYS A C 1
ATOM 3489 O O . CYS A 1 426 ? 23.365 14.600 -48.059 1.00 87.00 426 CYS A O 1
ATOM 3491 N N . ASN A 1 427 ? 21.857 14.332 -49.692 1.00 83.50 427 ASN A N 1
ATOM 3492 C CA . ASN A 1 427 ? 22.410 15.376 -50.561 1.00 83.50 427 ASN A CA 1
ATOM 3493 C C . ASN A 1 427 ? 22.298 16.797 -49.981 1.00 83.50 427 ASN A C 1
ATOM 3495 O O . ASN A 1 427 ? 23.021 17.686 -50.419 1.00 8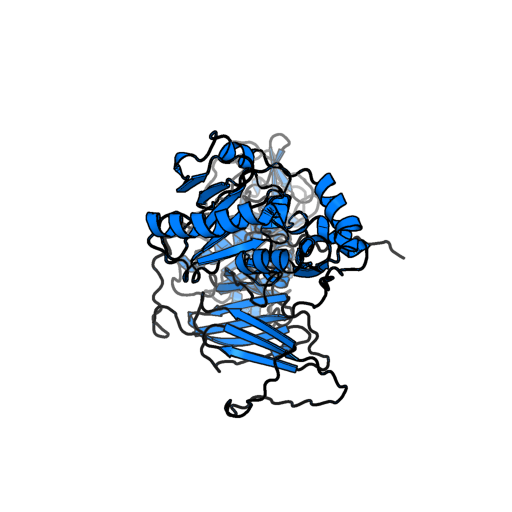3.50 427 ASN A O 1
ATOM 3499 N N . ARG A 1 428 ? 21.410 17.015 -49.000 1.00 85.69 428 ARG A N 1
ATOM 3500 C CA . ARG A 1 428 ? 21.169 18.330 -48.387 1.00 85.69 428 ARG A CA 1
ATOM 3501 C C . ARG A 1 428 ? 21.885 18.502 -47.051 1.00 85.69 428 ARG A C 1
ATOM 3503 O O . ARG A 1 428 ? 22.688 19.413 -46.905 1.00 85.69 428 ARG A O 1
ATOM 3510 N N . CYS A 1 429 ? 21.589 17.648 -46.071 1.00 86.69 429 CYS A N 1
ATOM 3511 C CA . CYS A 1 429 ? 22.121 17.790 -44.710 1.00 86.69 429 CYS A CA 1
ATOM 3512 C C . CYS A 1 429 ? 23.335 16.899 -44.418 1.00 86.69 429 CYS A C 1
ATOM 3514 O O . CYS A 1 429 ? 23.844 16.926 -43.301 1.00 86.69 429 CYS A O 1
ATOM 3516 N N . LEU A 1 430 ? 23.778 16.087 -45.389 1.00 84.88 430 LEU A N 1
ATOM 3517 C CA . LEU A 1 430 ? 24.875 15.123 -45.239 1.00 84.88 430 LEU A CA 1
ATOM 3518 C C . LEU A 1 430 ? 24.664 14.084 -44.120 1.00 84.88 430 LEU A C 1
ATOM 3520 O O . LEU A 1 430 ? 25.618 13.410 -43.732 1.00 84.88 430 LEU A O 1
ATOM 3524 N N . ALA A 1 431 ? 23.430 13.921 -43.627 1.00 85.25 431 ALA A N 1
ATOM 3525 C CA . ALA A 1 431 ? 23.074 12.855 -42.695 1.00 85.25 431 ALA A CA 1
ATOM 3526 C C . ALA A 1 431 ? 23.351 11.480 -43.311 1.00 85.25 431 ALA A C 1
ATOM 3528 O O . ALA A 1 431 ? 23.245 11.298 -44.526 1.00 85.25 431 ALA A O 1
ATOM 3529 N N . TRP A 1 432 ? 23.720 10.528 -42.465 1.00 87.06 432 TRP A N 1
ATOM 3530 C CA . TRP A 1 432 ? 24.094 9.179 -42.865 1.00 87.06 432 TRP A CA 1
ATOM 3531 C C . TRP A 1 432 ? 22.846 8.315 -42.911 1.00 87.06 432 TRP A C 1
ATOM 3533 O O . TRP A 1 432 ? 22.250 8.049 -41.875 1.00 87.06 432 TRP A O 1
ATOM 3543 N N . LEU A 1 433 ? 22.439 7.913 -44.111 1.00 87.75 433 LEU A N 1
ATOM 3544 C CA . LEU A 1 433 ? 21.151 7.250 -44.317 1.00 87.75 433 LEU A CA 1
ATOM 3545 C C . LEU A 1 433 ? 21.283 5.732 -44.455 1.00 87.75 433 LEU A C 1
ATOM 3547 O O . LEU A 1 433 ? 20.309 5.008 -44.269 1.00 87.75 433 LEU A O 1
ATOM 3551 N N . GLY A 1 434 ? 22.474 5.241 -44.798 1.00 87.56 434 GLY A N 1
ATOM 3552 C CA . GLY A 1 434 ? 22.696 3.822 -45.037 1.00 87.56 434 GLY A CA 1
ATOM 3553 C C . GLY A 1 434 ? 24.083 3.493 -45.569 1.00 87.56 434 GLY A C 1
ATOM 3554 O O . GLY A 1 434 ? 24.962 4.355 -45.651 1.00 87.56 434 GLY A O 1
ATOM 3555 N N . LEU A 1 435 ? 24.259 2.239 -45.964 1.00 83.38 435 LEU A N 1
ATOM 3556 C CA . LEU A 1 435 ? 25.522 1.650 -46.401 1.00 83.38 435 LEU A CA 1
ATOM 3557 C C . LEU A 1 435 ? 25.404 1.148 -47.837 1.00 83.38 435 LEU A C 1
ATOM 3559 O O . LEU A 1 435 ? 24.402 0.535 -48.205 1.00 83.38 435 LEU A O 1
ATOM 3563 N N . LYS A 1 436 ? 26.430 1.400 -48.646 1.00 81.25 436 LYS A N 1
ATOM 3564 C CA . LYS A 1 436 ? 26.515 0.923 -50.026 1.00 81.25 436 LYS A CA 1
ATOM 3565 C C . LYS A 1 436 ? 27.115 -0.479 -50.052 1.00 81.25 436 LYS A C 1
ATOM 3567 O O . LYS A 1 436 ? 28.196 -0.694 -49.510 1.00 81.25 436 LYS A O 1
ATOM 3572 N N . ASP A 1 437 ? 26.445 -1.395 -50.741 1.00 81.44 437 ASP A N 1
ATOM 3573 C CA . ASP A 1 437 ? 26.973 -2.711 -51.091 1.00 81.44 437 ASP A CA 1
ATOM 3574 C C . ASP A 1 437 ? 26.745 -2.976 -52.584 1.00 81.44 437 ASP A C 1
ATOM 3576 O O . ASP A 1 437 ? 25.625 -3.248 -53.029 1.00 81.44 437 ASP A O 1
ATOM 3580 N N . LYS A 1 438 ? 27.826 -2.863 -53.366 1.00 82.25 438 LYS A N 1
ATOM 3581 C CA . LYS A 1 438 ? 27.829 -2.978 -54.835 1.00 82.25 438 LYS A CA 1
ATOM 3582 C C . LYS A 1 438 ? 26.749 -2.093 -55.482 1.00 82.25 438 LYS A C 1
ATOM 3584 O O . LYS A 1 438 ? 26.843 -0.872 -55.401 1.00 82.25 438 LYS A O 1
ATOM 3589 N N . ASP A 1 439 ? 25.733 -2.705 -56.091 1.00 83.06 439 ASP A N 1
ATOM 3590 C CA . ASP A 1 439 ? 24.630 -2.031 -56.790 1.00 83.06 439 ASP A CA 1
ATOM 3591 C C . ASP A 1 439 ? 23.425 -1.740 -55.877 1.00 83.06 439 ASP A C 1
ATOM 3593 O O . ASP A 1 439 ? 22.384 -1.259 -56.327 1.00 83.06 439 ASP A O 1
ATOM 3597 N N . THR A 1 440 ? 23.541 -2.037 -54.583 1.00 85.56 440 THR A N 1
ATOM 3598 C CA . THR A 1 440 ? 22.469 -1.873 -53.601 1.00 85.56 440 THR A CA 1
ATOM 3599 C C . THR A 1 440 ? 22.882 -0.957 -52.458 1.00 85.56 440 THR A C 1
ATOM 3601 O O . THR A 1 440 ? 24.063 -0.750 -52.177 1.00 85.56 440 THR A O 1
ATOM 3604 N N . VAL A 1 441 ? 21.889 -0.387 -51.785 1.00 85.69 441 VAL A N 1
ATOM 3605 C CA . VAL A 1 441 ? 22.076 0.433 -50.592 1.00 85.69 441 VAL A CA 1
ATOM 3606 C C . VAL A 1 441 ? 21.180 -0.114 -49.488 1.00 85.69 441 VAL A C 1
ATOM 3608 O O . VAL A 1 441 ? 19.962 -0.196 -49.657 1.00 85.69 441 VAL A O 1
ATOM 3611 N N . LYS A 1 442 ? 21.784 -0.489 -48.358 1.00 86.31 442 LYS A N 1
ATOM 3612 C CA . LYS A 1 442 ? 21.080 -0.834 -47.120 1.00 86.31 442 LYS A CA 1
ATOM 3613 C C . LYS A 1 442 ? 20.758 0.461 -46.383 1.00 86.31 442 LYS A C 1
ATOM 3615 O O . LYS A 1 442 ? 21.666 1.104 -45.861 1.00 86.31 442 LYS A O 1
ATOM 3620 N N . LEU A 1 443 ? 19.497 0.871 -46.373 1.00 87.88 443 LEU A N 1
ATOM 3621 C CA . LEU A 1 443 ? 19.042 2.093 -45.712 1.00 87.88 443 LEU A CA 1
ATOM 3622 C C . LEU A 1 443 ? 18.505 1.780 -44.316 1.00 87.88 443 LEU A C 1
ATOM 3624 O O . LEU A 1 443 ? 17.773 0.807 -44.138 1.00 87.88 443 LEU A O 1
ATOM 3628 N N . PHE A 1 444 ? 18.850 2.614 -43.336 1.00 88.88 444 PHE A N 1
ATOM 3629 C CA . PHE A 1 444 ? 18.327 2.501 -41.975 1.00 88.88 444 PHE A CA 1
ATOM 3630 C C . PHE A 1 444 ? 16.883 3.012 -41.928 1.00 88.88 444 PHE A C 1
ATOM 3632 O O . PHE A 1 444 ? 16.603 4.124 -42.380 1.00 88.88 444 PHE A O 1
ATOM 3639 N N . ASN A 1 445 ? 15.973 2.223 -41.354 1.00 87.31 445 ASN A N 1
ATOM 3640 C CA . ASN A 1 445 ? 14.552 2.566 -41.246 1.00 87.31 445 ASN A CA 1
ATOM 3641 C C . ASN A 1 445 ? 14.339 3.898 -40.516 1.00 87.31 445 ASN A C 1
ATOM 3643 O O . ASN A 1 445 ? 13.627 4.764 -41.008 1.00 87.31 445 ASN A O 1
ATOM 3647 N N . SER A 1 446 ? 15.029 4.101 -39.395 1.00 86.81 446 SER A N 1
ATOM 3648 C CA . SER A 1 446 ? 14.921 5.333 -38.611 1.00 86.81 446 SER A CA 1
ATOM 3649 C C . SER A 1 446 ? 15.482 6.597 -39.291 1.00 86.81 446 SER A C 1
ATOM 3651 O O . SER A 1 446 ? 15.169 7.705 -38.861 1.00 86.81 446 SER A O 1
ATOM 3653 N N . GLU A 1 447 ? 16.260 6.470 -40.373 1.00 89.75 447 GLU A N 1
ATOM 3654 C CA . GLU A 1 447 ? 16.871 7.610 -41.084 1.00 89.75 447 GLU A CA 1
ATOM 3655 C C . GLU A 1 447 ? 16.111 8.005 -42.367 1.00 89.75 447 GLU A C 1
ATOM 3657 O O . GLU A 1 447 ? 16.373 9.063 -42.956 1.00 89.75 447 GLU A O 1
ATOM 3662 N N . ILE A 1 448 ? 15.153 7.178 -42.802 1.00 89.25 448 ILE A N 1
ATOM 3663 C CA . ILE A 1 448 ? 14.364 7.378 -44.021 1.00 89.25 448 ILE A CA 1
ATOM 3664 C C . ILE A 1 448 ? 12.874 7.443 -43.693 1.00 89.25 448 ILE A C 1
ATOM 3666 O O . ILE A 1 448 ? 12.321 6.586 -43.011 1.00 89.25 448 ILE A O 1
ATOM 3670 N N . ARG A 1 449 ? 12.199 8.444 -44.255 1.00 88.25 449 ARG A N 1
ATOM 3671 C CA . ARG A 1 449 ? 10.741 8.540 -44.273 1.00 88.25 449 ARG A CA 1
ATOM 3672 C C . ARG A 1 449 ? 10.209 8.281 -45.670 1.00 88.25 449 ARG A C 1
ATOM 3674 O O . ARG A 1 449 ? 10.914 8.411 -46.671 1.00 88.25 449 ARG A O 1
ATOM 3681 N N . ILE A 1 450 ? 8.940 7.924 -45.719 1.00 87.81 450 ILE A N 1
ATOM 3682 C CA . ILE A 1 450 ? 8.155 7.838 -46.933 1.00 87.81 450 ILE A CA 1
ATOM 3683 C C . ILE A 1 450 ? 7.156 8.980 -46.939 1.00 87.81 450 ILE A C 1
ATOM 3685 O O . ILE A 1 450 ? 6.446 9.178 -45.955 1.00 87.81 450 ILE A O 1
ATOM 3689 N N . SER A 1 451 ? 7.066 9.673 -48.069 1.00 83.19 451 SER A N 1
ATOM 3690 C CA . SER A 1 451 ? 5.978 10.601 -48.359 1.00 83.19 451 SER A CA 1
ATOM 3691 C C . SER A 1 451 ? 5.015 9.988 -49.379 1.00 83.19 451 SER A C 1
ATOM 3693 O O . SER A 1 451 ? 5.438 9.539 -50.451 1.00 83.19 451 SER A O 1
ATOM 3695 N N . HIS A 1 452 ? 3.726 9.957 -49.032 1.00 79.56 452 HIS A N 1
ATOM 3696 C CA . HIS A 1 452 ? 2.623 9.541 -49.901 1.00 79.56 452 HIS A CA 1
ATOM 3697 C C . HIS A 1 452 ? 1.408 10.451 -49.659 1.00 79.56 452 HIS A C 1
ATOM 3699 O O . HIS A 1 452 ? 0.957 10.572 -48.522 1.00 79.56 452 HIS A O 1
ATOM 3705 N N . ASN A 1 453 ? 0.859 11.079 -50.707 1.00 69.62 453 ASN A N 1
ATOM 3706 C CA . ASN A 1 453 ? -0.288 12.004 -50.620 1.00 69.62 453 ASN A CA 1
ATOM 3707 C C . ASN A 1 453 ? -0.150 13.061 -49.498 1.00 69.62 453 ASN A C 1
ATOM 3709 O O . ASN A 1 453 ? -1.062 13.222 -48.691 1.00 69.62 453 ASN A O 1
ATOM 3713 N N . ASP A 1 454 ? 1.013 13.717 -49.407 1.00 69.06 454 ASP A N 1
ATOM 3714 C CA . ASP A 1 454 ? 1.364 14.711 -48.373 1.00 69.06 454 ASP A CA 1
ATOM 3715 C C . ASP A 1 454 ? 1.371 14.193 -46.920 1.00 69.06 454 ASP A C 1
ATOM 3717 O O . ASP A 1 454 ? 1.470 14.973 -45.972 1.00 69.06 454 ASP A O 1
ATOM 3721 N N . THR A 1 455 ? 1.322 12.873 -46.724 1.00 77.62 455 THR A N 1
ATOM 3722 C CA . THR A 1 455 ? 1.495 12.234 -45.414 1.00 77.62 455 THR A CA 1
ATOM 3723 C C . THR A 1 455 ? 2.874 11.588 -45.309 1.00 77.62 455 THR A C 1
ATOM 3725 O O . THR A 1 455 ? 3.271 10.803 -46.173 1.00 77.62 455 THR A O 1
ATOM 3728 N N . GLU A 1 456 ? 3.616 11.927 -44.250 1.00 81.19 456 GLU A N 1
ATOM 3729 C CA . GLU A 1 456 ? 4.909 11.314 -43.936 1.00 81.19 456 GLU A CA 1
ATOM 3730 C C . GLU A 1 456 ? 4.736 10.134 -42.974 1.00 81.19 456 GLU A C 1
ATOM 3732 O O . GLU A 1 456 ? 4.050 10.237 -41.957 1.00 81.19 456 GLU A O 1
ATOM 3737 N N . SER A 1 457 ? 5.393 9.014 -43.268 1.00 83.69 457 SER A N 1
ATOM 3738 C CA . SER A 1 457 ? 5.436 7.838 -42.393 1.00 83.69 457 SER A CA 1
ATOM 3739 C C . SER A 1 457 ? 6.787 7.125 -42.483 1.00 83.69 457 SER A C 1
ATOM 3741 O O . SER A 1 457 ? 7.583 7.388 -43.380 1.00 83.69 457 SER A O 1
ATOM 3743 N N . VAL A 1 458 ? 7.079 6.236 -41.537 1.00 83.69 458 VAL A N 1
ATOM 3744 C CA . VAL A 1 458 ? 8.245 5.331 -41.595 1.00 83.69 458 VAL A CA 1
ATOM 3745 C C . VAL A 1 458 ? 7.881 4.041 -42.326 1.00 83.69 458 VAL A C 1
ATOM 3747 O O . VAL A 1 458 ? 6.707 3.679 -42.371 1.00 83.69 458 VAL A O 1
ATOM 3750 N N . ILE A 1 459 ? 8.863 3.318 -42.870 1.00 80.00 459 ILE A N 1
ATOM 3751 C CA . ILE A 1 459 ? 8.619 2.050 -43.586 1.00 80.00 459 ILE A CA 1
ATOM 3752 C C . ILE A 1 459 ? 8.091 0.980 -42.632 1.00 80.00 459 ILE A C 1
ATOM 3754 O O . ILE A 1 459 ? 7.059 0.358 -42.908 1.00 80.00 459 ILE A O 1
ATOM 3758 N N . PHE A 1 460 ? 8.772 0.813 -41.497 1.00 80.62 460 PHE A N 1
ATOM 3759 C CA . PHE A 1 460 ? 8.370 -0.084 -40.422 1.00 80.62 460 PHE A CA 1
ATOM 3760 C C . PHE A 1 460 ? 7.987 0.735 -39.189 1.00 80.62 460 PHE A C 1
ATOM 3762 O O . PHE A 1 460 ? 8.796 1.510 -38.682 1.00 80.62 460 PHE A O 1
ATOM 3769 N N . ALA A 1 461 ? 6.753 0.561 -38.713 1.00 75.12 461 ALA A N 1
ATOM 3770 C CA . ALA A 1 461 ? 6.252 1.189 -37.495 1.00 75.12 461 ALA A CA 1
ATOM 3771 C C . ALA A 1 461 ? 6.078 0.165 -36.364 1.00 75.12 461 ALA A C 1
ATOM 3773 O O . ALA A 1 461 ? 5.576 -0.950 -36.568 1.00 75.12 461 ALA A O 1
ATOM 3774 N N . HIS A 1 462 ? 6.455 0.573 -35.152 1.00 73.00 462 HIS A N 1
ATOM 3775 C CA . HIS A 1 462 ? 6.234 -0.179 -33.916 1.00 73.00 462 HIS A CA 1
ATOM 3776 C C . HIS A 1 462 ? 4.857 0.150 -33.322 1.00 73.00 462 HIS A C 1
ATOM 3778 O O . HIS A 1 462 ? 4.229 1.139 -33.680 1.00 73.00 462 HIS A O 1
ATOM 3784 N N . LYS A 1 463 ? 4.344 -0.697 -32.419 1.00 59.97 463 LYS A N 1
ATOM 3785 C CA . LYS A 1 463 ? 2.998 -0.516 -31.828 1.00 59.97 463 LYS A CA 1
ATOM 3786 C C . LYS A 1 463 ? 2.890 0.666 -30.857 1.00 59.97 463 LYS A C 1
ATOM 3788 O O . LYS A 1 463 ? 1.777 1.121 -30.612 1.00 59.97 463 LYS A O 1
ATOM 3793 N N . ASN A 1 464 ? 4.011 1.106 -30.292 1.00 59.72 464 ASN A N 1
ATOM 3794 C CA . ASN A 1 464 ? 4.096 2.236 -29.376 1.00 59.72 464 ASN A CA 1
ATOM 3795 C C . ASN A 1 464 ? 4.901 3.324 -30.092 1.00 59.72 464 ASN A C 1
ATOM 3797 O O . ASN A 1 464 ? 6.074 3.113 -30.354 1.00 59.72 464 ASN A O 1
ATOM 3801 N N . GLU A 1 465 ? 4.277 4.439 -30.459 1.00 54.75 465 GLU A N 1
ATOM 3802 C CA . GLU A 1 465 ? 4.919 5.505 -31.240 1.00 54.75 465 GLU A CA 1
ATOM 3803 C C . GLU A 1 465 ? 5.455 6.607 -30.307 1.00 54.75 465 GLU A C 1
ATOM 3805 O O . GLU A 1 465 ? 4.846 7.668 -30.188 1.00 54.75 465 GLU A O 1
ATOM 3810 N N . GLU A 1 466 ? 6.570 6.358 -29.606 1.00 63.94 466 GLU A N 1
ATOM 3811 C CA . GLU A 1 466 ? 7.268 7.418 -28.849 1.00 63.94 466 GLU A CA 1
ATOM 3812 C C . GLU A 1 466 ? 8.531 7.913 -29.578 1.00 63.94 466 GLU A C 1
ATOM 3814 O O . GLU A 1 466 ? 8.620 9.101 -29.885 1.00 63.94 466 GLU A O 1
ATOM 3819 N N . ASP A 1 467 ? 9.491 7.026 -29.887 1.00 80.44 467 ASP A N 1
ATOM 3820 C CA . ASP A 1 467 ? 10.735 7.358 -30.605 1.00 80.44 467 ASP A CA 1
ATOM 3821 C C . ASP A 1 467 ? 11.232 6.178 -31.458 1.00 80.44 467 ASP A C 1
ATOM 3823 O O . ASP A 1 467 ? 11.726 5.174 -30.939 1.00 80.44 467 ASP A O 1
ATOM 3827 N N . ILE A 1 468 ? 11.195 6.353 -32.782 1.00 83.44 468 ILE A N 1
ATOM 3828 C CA . ILE A 1 468 ? 11.572 5.329 -33.766 1.00 83.44 468 ILE A CA 1
ATOM 3829 C C . ILE A 1 468 ? 13.005 4.817 -33.597 1.00 83.44 468 ILE A C 1
ATOM 3831 O O . ILE A 1 468 ? 13.252 3.631 -33.794 1.00 83.44 468 ILE A O 1
ATOM 3835 N N . HIS A 1 469 ? 13.959 5.676 -33.221 1.00 86.81 469 HIS A N 1
ATOM 3836 C CA . HIS A 1 469 ? 15.352 5.251 -33.067 1.00 86.81 469 HIS A CA 1
ATOM 3837 C C . HIS A 1 469 ? 15.513 4.312 -31.869 1.00 86.81 469 HIS A C 1
ATOM 3839 O O . HIS A 1 469 ? 16.239 3.321 -31.954 1.00 86.81 469 HIS A O 1
ATOM 3845 N N . THR A 1 470 ? 14.831 4.620 -30.762 1.00 85.56 470 THR A N 1
ATOM 3846 C CA . THR A 1 470 ? 14.815 3.784 -29.559 1.00 85.56 470 THR A CA 1
ATOM 3847 C C . THR A 1 470 ? 14.084 2.469 -29.826 1.00 85.56 470 THR A C 1
ATOM 3849 O O . THR A 1 470 ? 14.583 1.407 -29.455 1.00 85.56 470 THR A O 1
ATOM 3852 N N . ASP A 1 471 ? 12.946 2.514 -30.517 1.00 81.56 471 ASP A N 1
ATOM 3853 C CA . ASP A 1 471 ? 12.160 1.318 -30.821 1.00 81.56 471 ASP A CA 1
ATOM 3854 C C . ASP A 1 471 ? 12.890 0.373 -31.792 1.00 81.56 471 ASP A C 1
ATOM 3856 O O . ASP A 1 471 ? 12.970 -0.833 -31.535 1.00 81.56 471 ASP A O 1
ATOM 3860 N N . ASP A 1 472 ? 13.512 0.907 -32.852 1.00 83.31 472 ASP A N 1
ATOM 3861 C CA . ASP A 1 472 ? 14.365 0.129 -33.760 1.00 83.31 472 ASP A CA 1
ATOM 3862 C C . ASP A 1 472 ? 15.551 -0.486 -33.000 1.00 83.31 472 ASP A C 1
ATOM 3864 O O . ASP A 1 472 ? 15.858 -1.666 -33.171 1.00 83.31 472 ASP A O 1
ATOM 3868 N N . PHE A 1 473 ? 16.207 0.278 -32.118 1.00 86.56 473 PHE A N 1
ATOM 3869 C CA . PHE A 1 473 ? 17.333 -0.214 -31.317 1.00 86.56 473 PHE A CA 1
ATOM 3870 C C . PHE A 1 473 ? 16.937 -1.407 -30.439 1.00 86.56 473 PHE A C 1
ATOM 3872 O O . PHE A 1 473 ? 17.605 -2.444 -30.420 1.00 86.56 473 PHE A O 1
ATOM 3879 N N . ILE A 1 474 ? 15.821 -1.270 -29.731 1.00 81.94 474 ILE A N 1
ATOM 3880 C CA . ILE A 1 474 ? 15.272 -2.305 -28.864 1.00 81.94 474 ILE A CA 1
ATOM 3881 C C . ILE A 1 474 ? 14.905 -3.552 -29.675 1.00 81.94 474 ILE A C 1
ATOM 3883 O O . ILE A 1 474 ? 15.275 -4.665 -29.289 1.00 81.94 474 ILE A O 1
ATOM 3887 N N . TYR A 1 475 ? 14.200 -3.377 -30.796 1.00 80.19 475 TYR A N 1
ATOM 3888 C CA . TYR A 1 475 ? 13.780 -4.481 -31.655 1.00 80.19 475 TYR A CA 1
ATOM 3889 C C . TYR A 1 475 ? 14.982 -5.252 -32.211 1.00 80.19 475 TYR A C 1
ATOM 3891 O O . TYR A 1 475 ? 14.973 -6.486 -32.220 1.00 80.19 475 TYR A O 1
ATOM 3899 N N . THR A 1 476 ? 16.042 -4.541 -32.610 1.00 81.38 476 THR A N 1
ATOM 3900 C CA . THR A 1 476 ? 17.312 -5.138 -33.041 1.00 81.38 476 THR A CA 1
ATOM 3901 C C . THR A 1 476 ? 17.891 -6.049 -31.965 1.00 81.38 476 THR A C 1
ATOM 3903 O O . THR A 1 476 ? 18.152 -7.222 -32.237 1.00 81.38 476 THR A O 1
ATOM 3906 N N . ILE A 1 477 ? 18.010 -5.568 -30.723 1.00 81.88 477 ILE A N 1
ATOM 3907 C CA . ILE A 1 477 ? 18.538 -6.381 -29.619 1.00 81.88 477 ILE A CA 1
ATOM 3908 C C . ILE A 1 477 ? 17.643 -7.598 -29.348 1.00 81.88 477 ILE A C 1
ATOM 3910 O O . ILE A 1 477 ? 18.156 -8.704 -29.160 1.00 81.88 477 ILE A O 1
ATOM 3914 N N . GLU A 1 478 ? 16.317 -7.433 -29.340 1.00 77.12 478 GLU A N 1
ATOM 3915 C CA . GLU A 1 478 ? 15.382 -8.544 -29.123 1.00 77.12 478 GLU A CA 1
ATOM 3916 C C . GLU A 1 478 ? 15.481 -9.609 -30.220 1.00 77.12 478 GLU A C 1
ATOM 3918 O O . GLU A 1 478 ? 15.485 -10.806 -29.916 1.00 77.12 478 GLU A O 1
ATOM 3923 N N . SER A 1 479 ? 15.588 -9.194 -31.486 1.00 74.81 479 SER A N 1
ATOM 3924 C CA . SER A 1 479 ? 15.714 -10.121 -32.610 1.00 74.81 479 SER A CA 1
ATOM 3925 C C . SER A 1 479 ? 17.024 -10.901 -32.539 1.00 74.81 479 SER A C 1
ATOM 3927 O O . SER A 1 479 ? 16.995 -12.133 -32.570 1.00 74.81 479 SER A O 1
ATOM 3929 N N . MET A 1 480 ? 18.150 -10.209 -32.326 1.00 76.50 480 MET A N 1
ATOM 3930 C CA . MET A 1 480 ? 19.468 -10.842 -32.184 1.00 76.50 480 MET A CA 1
ATOM 3931 C C . MET A 1 480 ? 19.509 -11.811 -30.992 1.00 76.50 480 MET A C 1
ATOM 3933 O O . MET A 1 480 ? 20.025 -12.923 -31.087 1.00 76.50 480 MET A O 1
ATOM 3937 N N . THR A 1 481 ? 18.895 -11.429 -29.869 1.00 73.62 481 THR A N 1
ATOM 3938 C CA . THR A 1 481 ? 18.847 -12.254 -28.653 1.00 73.62 481 THR A CA 1
ATOM 3939 C C . THR A 1 481 ? 17.960 -13.496 -28.817 1.00 73.62 481 THR A C 1
ATOM 3941 O O . THR A 1 481 ? 18.198 -14.517 -28.161 1.00 73.62 481 THR A O 1
ATOM 3944 N N . ARG A 1 482 ? 16.917 -13.423 -29.654 1.00 68.81 482 ARG A N 1
ATOM 3945 C CA . ARG A 1 482 ? 15.992 -14.530 -29.937 1.00 68.81 482 ARG A CA 1
ATOM 3946 C C . ARG A 1 482 ? 16.601 -15.553 -30.889 1.00 68.81 482 ARG A C 1
ATOM 3948 O O . ARG A 1 482 ? 16.465 -16.745 -30.636 1.00 68.81 482 ARG A O 1
ATOM 3955 N N . GLU A 1 483 ? 17.268 -15.115 -31.951 1.00 60.12 483 GLU A N 1
ATOM 3956 C CA . GLU A 1 483 ? 17.869 -16.022 -32.940 1.00 60.12 483 GLU A CA 1
ATOM 3957 C C . GLU A 1 483 ? 19.020 -16.843 -32.354 1.00 60.12 483 GLU A C 1
ATOM 3959 O O . GLU A 1 483 ? 19.139 -18.030 -32.654 1.00 60.12 483 GLU A O 1
ATOM 3964 N N . PHE A 1 484 ? 19.766 -16.277 -31.398 1.00 60.03 484 PHE A N 1
ATOM 3965 C CA . PHE A 1 484 ? 20.769 -17.019 -30.630 1.00 60.03 484 PHE A CA 1
ATOM 3966 C C . PHE A 1 484 ? 20.194 -18.279 -29.941 1.00 60.03 484 PHE A C 1
ATOM 3968 O O . PHE A 1 484 ? 20.873 -19.301 -29.851 1.00 60.03 484 PHE A O 1
ATOM 3975 N N . ASN A 1 485 ? 18.919 -18.257 -29.521 1.00 54.50 485 ASN A N 1
ATOM 3976 C CA . ASN A 1 485 ? 18.265 -19.410 -28.884 1.00 54.50 485 ASN A CA 1
ATOM 3977 C C . ASN A 1 485 ? 17.926 -20.549 -29.865 1.00 54.50 485 ASN A C 1
ATOM 3979 O O . ASN A 1 485 ? 17.734 -21.680 -29.422 1.00 54.50 485 ASN A O 1
ATOM 3983 N N . LEU A 1 486 ? 17.812 -20.274 -31.172 1.00 52.94 486 LEU A N 1
ATOM 3984 C CA . LEU A 1 486 ? 17.464 -21.288 -32.177 1.00 52.94 486 LEU A CA 1
ATOM 3985 C C . LEU A 1 486 ? 18.670 -22.165 -32.550 1.00 52.94 486 LEU A C 1
ATOM 3987 O O . LEU A 1 486 ? 18.482 -23.330 -32.891 1.00 52.94 486 LEU A O 1
ATOM 3991 N N . GLY A 1 487 ? 19.893 -21.627 -32.453 1.00 48.44 487 GLY A N 1
ATOM 3992 C CA . GLY A 1 487 ? 21.137 -22.348 -32.756 1.00 48.44 487 GLY A CA 1
ATOM 3993 C C . GLY A 1 487 ? 21.761 -23.080 -31.562 1.00 48.44 487 GLY A C 1
ATOM 3994 O O . GLY A 1 487 ? 22.358 -24.139 -31.736 1.00 48.44 487 GLY A O 1
ATOM 3995 N N . PHE A 1 488 ? 21.597 -22.556 -30.342 1.00 49.56 488 PHE A N 1
ATOM 3996 C CA . PHE A 1 488 ? 22.202 -23.112 -29.128 1.00 49.56 488 PHE A CA 1
ATOM 3997 C C . PHE A 1 488 ? 21.180 -23.142 -27.985 1.00 49.56 488 PHE A C 1
ATOM 3999 O O . PHE A 1 488 ? 21.065 -22.208 -27.197 1.00 49.56 488 PHE A O 1
ATOM 4006 N N . GLN A 1 489 ? 20.442 -24.247 -27.860 1.00 44.38 489 GLN A N 1
ATOM 4007 C CA . GLN A 1 489 ? 19.338 -24.410 -26.894 1.00 44.38 489 GLN A CA 1
ATOM 4008 C C . GLN A 1 489 ? 19.748 -24.334 -25.403 1.00 44.38 489 GLN A C 1
ATOM 4010 O O . GLN A 1 489 ? 18.891 -24.425 -24.526 1.00 44.38 489 GLN A O 1
ATOM 4015 N N . TYR A 1 490 ? 21.037 -24.151 -25.090 1.00 47.22 490 TYR A N 1
ATOM 4016 C CA . TYR A 1 490 ? 21.576 -24.252 -23.729 1.00 47.22 490 TYR A CA 1
ATOM 4017 C C . TYR A 1 490 ? 22.399 -23.040 -23.260 1.00 47.22 490 TYR A C 1
ATOM 4019 O O . TYR A 1 490 ? 22.790 -22.993 -22.091 1.00 47.22 490 TYR A O 1
ATOM 4027 N N . THR A 1 491 ? 22.661 -22.041 -24.109 1.00 50.12 491 THR A N 1
ATOM 4028 C CA . THR A 1 491 ? 23.462 -20.865 -23.731 1.00 50.12 491 THR A CA 1
ATOM 4029 C C . THR A 1 491 ? 22.568 -19.722 -23.243 1.00 50.12 491 THR A C 1
ATOM 4031 O O . THR A 1 491 ? 21.904 -19.017 -23.995 1.00 50.12 491 THR A O 1
ATOM 4034 N N . VAL A 1 492 ? 22.553 -19.531 -21.921 1.00 55.12 492 VAL A N 1
ATOM 4035 C CA . VAL A 1 492 ? 21.760 -18.496 -21.222 1.00 55.12 492 VAL A CA 1
ATOM 4036 C C . VAL A 1 492 ? 22.304 -17.086 -21.487 1.00 55.12 492 VAL A C 1
ATOM 4038 O O . VAL A 1 492 ? 21.565 -16.105 -21.408 1.00 55.12 492 VAL A O 1
ATOM 4041 N N . MET A 1 493 ? 23.595 -16.994 -21.811 1.00 66.12 493 MET A N 1
ATOM 4042 C CA . MET A 1 493 ? 24.319 -15.743 -22.001 1.00 66.12 493 MET A CA 1
ATOM 4043 C C . MET A 1 493 ? 24.536 -15.469 -23.488 1.00 66.12 493 MET A C 1
ATOM 4045 O O . MET A 1 493 ? 24.975 -16.356 -24.216 1.00 66.12 493 MET A O 1
ATOM 4049 N N . CYS A 1 494 ? 24.256 -14.241 -23.918 1.00 77.44 494 CYS A N 1
ATOM 4050 C CA . CYS A 1 494 ? 24.407 -13.800 -25.305 1.00 77.44 494 CYS A CA 1
ATOM 4051 C C . CYS A 1 494 ? 25.223 -12.506 -25.336 1.00 77.44 494 CYS A C 1
ATOM 4053 O O . CYS A 1 494 ? 24.969 -11.597 -24.543 1.00 77.44 494 CYS A O 1
ATOM 4055 N N . LYS A 1 495 ? 26.215 -12.437 -26.221 1.00 86.69 495 LYS A N 1
ATOM 4056 C CA . LYS A 1 495 ? 27.044 -11.251 -26.439 1.00 86.69 495 LYS A CA 1
ATOM 4057 C C . LYS A 1 495 ? 26.708 -10.657 -27.801 1.00 86.69 495 LYS A C 1
ATOM 4059 O O . LYS A 1 495 ? 26.644 -11.380 -28.793 1.00 86.69 495 LYS A O 1
ATOM 4064 N N . LEU A 1 496 ? 26.503 -9.350 -27.832 1.00 87.88 496 LEU A N 1
ATOM 4065 C CA . LEU A 1 496 ? 26.162 -8.589 -29.024 1.00 87.88 496 LEU A CA 1
ATOM 4066 C C . LEU A 1 496 ? 27.158 -7.444 -29.192 1.00 87.88 496 LEU A C 1
ATOM 4068 O O . LEU A 1 496 ? 27.564 -6.821 -28.206 1.00 87.88 496 LEU A O 1
ATOM 4072 N N . VAL A 1 497 ? 27.504 -7.145 -30.439 1.00 90.31 497 VAL A N 1
ATOM 4073 C CA . VAL A 1 497 ? 28.307 -5.975 -30.801 1.00 90.31 497 VAL A CA 1
ATOM 4074 C C . VAL A 1 497 ? 27.503 -5.132 -31.776 1.00 90.31 497 VAL A C 1
ATOM 4076 O O . VAL A 1 497 ? 27.180 -5.573 -32.878 1.00 90.31 497 VAL A O 1
ATOM 4079 N N . LEU A 1 498 ? 27.160 -3.915 -31.362 1.00 90.56 498 LEU A N 1
ATOM 4080 C CA . LEU A 1 498 ? 26.524 -2.940 -32.242 1.00 90.56 498 LEU A CA 1
ATOM 4081 C C . LEU A 1 498 ? 27.585 -1.958 -32.731 1.00 90.56 498 LEU A C 1
ATOM 4083 O O . LEU A 1 498 ? 28.171 -1.222 -31.935 1.00 90.56 498 LEU A O 1
ATOM 4087 N N . GLU A 1 499 ? 27.840 -1.959 -34.034 1.00 90.06 499 GLU A N 1
ATOM 4088 C CA . GLU A 1 499 ? 28.787 -1.050 -34.672 1.00 90.06 499 GLU A CA 1
ATOM 4089 C C . GLU A 1 499 ? 28.065 0.213 -35.143 1.00 90.06 499 GLU A C 1
ATOM 4091 O O . GLU A 1 499 ? 27.041 0.142 -35.817 1.00 90.06 499 GLU A O 1
ATOM 4096 N N . CYS A 1 500 ? 28.605 1.385 -34.825 1.00 88.69 500 CYS A N 1
ATOM 4097 C CA . CYS A 1 500 ? 28.137 2.657 -35.359 1.00 88.69 500 CYS A CA 1
ATOM 4098 C C . CYS A 1 500 ? 29.301 3.378 -36.027 1.00 88.69 500 CYS A C 1
ATOM 4100 O O . CYS A 1 500 ? 30.242 3.844 -35.375 1.00 88.69 500 CYS A O 1
ATOM 4102 N N . THR A 1 501 ? 29.236 3.516 -37.344 1.00 82.88 501 THR A N 1
ATOM 4103 C CA . THR A 1 501 ? 30.233 4.282 -38.084 1.00 82.88 501 THR A CA 1
ATOM 4104 C C . THR A 1 501 ? 29.949 5.787 -37.903 1.00 82.88 501 THR A C 1
ATOM 4106 O O . THR A 1 501 ? 28.847 6.263 -38.155 1.00 82.88 501 THR A O 1
ATOM 4109 N N . VAL A 1 502 ? 30.933 6.551 -37.411 1.00 75.88 502 VAL A N 1
ATOM 4110 C CA . VAL A 1 502 ? 30.802 7.993 -37.089 1.00 75.88 502 VAL A CA 1
ATOM 4111 C C . VAL A 1 502 ? 31.479 8.871 -38.139 1.00 75.88 502 VAL A C 1
ATOM 4113 O O . VAL A 1 502 ? 31.039 9.986 -38.421 1.00 75.88 502 VAL A O 1
ATOM 4116 N N . SER A 1 503 ? 32.582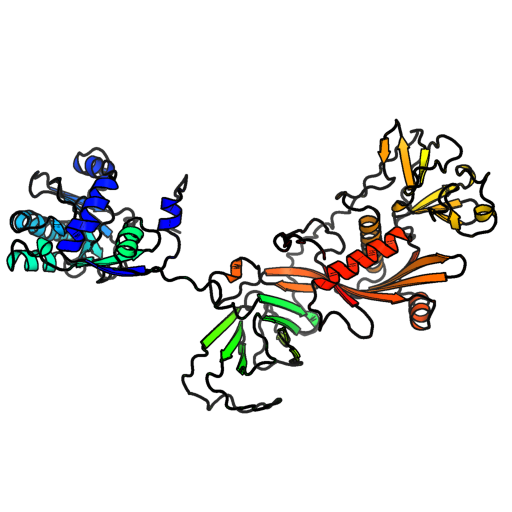 8.388 -38.707 1.00 72.12 503 SER A N 1
ATOM 4117 C CA . SER A 1 503 ? 33.271 9.006 -39.839 1.00 72.12 503 SER A CA 1
ATOM 4118 C C . SER A 1 503 ? 33.890 7.921 -40.720 1.00 72.12 503 SER A C 1
ATOM 4120 O O . SER A 1 503 ? 33.915 6.757 -40.335 1.00 72.12 503 SER A O 1
ATOM 4122 N N . ALA A 1 504 ? 34.433 8.288 -41.884 1.00 65.31 504 ALA A N 1
ATOM 4123 C CA . ALA A 1 504 ? 35.041 7.330 -42.817 1.00 65.31 504 ALA A CA 1
ATOM 4124 C C . ALA A 1 504 ? 36.160 6.459 -42.204 1.00 65.31 504 ALA A C 1
ATOM 4126 O O . ALA A 1 504 ? 36.513 5.439 -42.782 1.00 65.31 504 ALA A O 1
ATOM 4127 N N . VAL A 1 505 ? 36.721 6.863 -41.057 1.00 69.44 505 VAL A N 1
ATOM 4128 C CA . VAL A 1 505 ? 37.832 6.169 -40.382 1.00 69.44 505 VAL A CA 1
ATOM 4129 C C . VAL A 1 505 ? 37.511 5.846 -38.915 1.00 69.44 505 VAL A C 1
ATOM 4131 O O . VAL A 1 505 ? 38.264 5.129 -38.265 1.00 69.44 505 VAL A O 1
ATOM 4134 N N . LYS A 1 506 ? 36.408 6.369 -38.356 1.00 80.19 506 LYS A N 1
ATOM 4135 C CA . LYS A 1 506 ? 36.050 6.180 -36.942 1.00 80.19 506 LYS A CA 1
ATOM 4136 C C . LYS A 1 506 ? 34.750 5.399 -36.805 1.00 80.19 506 LYS A C 1
ATOM 4138 O O . LYS A 1 506 ? 33.699 5.863 -37.251 1.00 80.19 506 LYS A O 1
ATOM 4143 N N . LYS A 1 507 ? 34.838 4.269 -36.110 1.00 86.69 507 LYS A N 1
ATOM 4144 C CA . LYS A 1 507 ? 33.713 3.461 -35.641 1.00 86.69 507 LY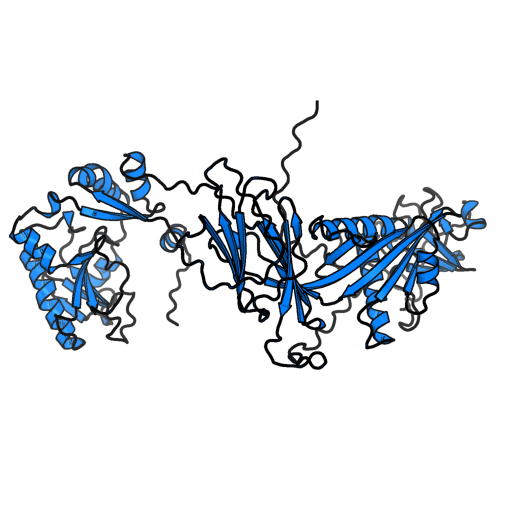S A CA 1
ATOM 4145 C C . LYS A 1 507 ? 33.635 3.509 -34.119 1.00 86.69 507 LYS A C 1
ATOM 4147 O O . LYS A 1 507 ? 34.665 3.573 -33.452 1.00 86.69 507 LYS A O 1
ATOM 4152 N N . GLN A 1 508 ? 32.416 3.484 -33.606 1.00 91.88 508 GLN A N 1
ATOM 4153 C CA . GLN A 1 508 ? 32.097 3.262 -32.203 1.00 91.88 508 GLN A CA 1
ATOM 4154 C C . GLN A 1 508 ? 31.440 1.892 -32.067 1.00 91.88 508 GLN A C 1
ATOM 4156 O O . GLN A 1 508 ? 30.758 1.434 -32.984 1.00 91.88 508 GLN A O 1
ATOM 4161 N N . TYR A 1 509 ? 31.645 1.255 -30.924 1.00 93.50 509 TYR A N 1
ATOM 4162 C CA . TYR A 1 509 ? 31.152 -0.081 -30.634 1.00 93.50 509 TYR A CA 1
ATOM 4163 C C . TYR A 1 509 ? 30.385 -0.043 -29.321 1.00 93.50 509 TYR A C 1
ATOM 4165 O O . TYR A 1 509 ? 30.869 0.489 -28.323 1.00 93.50 509 TYR A O 1
ATOM 4173 N N . LEU A 1 510 ? 29.186 -0.609 -29.319 1.00 93.50 510 LEU A N 1
ATOM 4174 C CA . LEU A 1 510 ? 28.417 -0.855 -28.111 1.00 93.50 510 LEU A CA 1
ATOM 4175 C C . LEU A 1 510 ? 28.417 -2.362 -27.862 1.00 93.50 510 LEU A C 1
ATOM 4177 O O . LEU A 1 510 ? 27.779 -3.133 -28.581 1.00 93.50 510 LEU A O 1
ATOM 4181 N N . LEU A 1 511 ? 29.182 -2.764 -26.852 1.00 93.00 511 LEU A N 1
ATOM 4182 C CA . LEU A 1 511 ? 29.282 -4.136 -26.381 1.00 93.00 511 LEU A CA 1
ATOM 4183 C C . LEU A 1 511 ? 28.123 -4.392 -25.427 1.00 93.00 511 LEU A C 1
ATOM 4185 O O . LEU A 1 511 ? 27.979 -3.680 -24.435 1.00 93.00 511 LEU A O 1
ATOM 4189 N N . ILE A 1 512 ? 27.303 -5.399 -25.710 1.00 90.31 512 ILE A N 1
ATOM 4190 C CA . ILE A 1 512 ? 26.146 -5.762 -24.891 1.00 90.31 512 ILE A CA 1
ATOM 4191 C C . ILE A 1 512 ? 26.259 -7.231 -24.504 1.00 90.31 512 ILE A C 1
ATOM 4193 O O . ILE A 1 512 ? 26.266 -8.114 -25.354 1.00 90.31 512 ILE A O 1
ATOM 4197 N N . TRP A 1 513 ? 26.301 -7.506 -23.208 1.00 88.69 513 TRP A N 1
ATOM 4198 C CA . TRP A 1 513 ? 26.291 -8.851 -22.654 1.00 88.69 513 TRP A CA 1
ATOM 4199 C C . TRP A 1 513 ? 24.984 -9.101 -21.906 1.00 88.69 513 TRP A C 1
ATOM 4201 O O . TRP A 1 513 ? 24.755 -8.599 -20.804 1.00 88.69 513 TRP A O 1
ATOM 4211 N N . VAL A 1 514 ? 24.114 -9.903 -22.508 1.00 83.44 514 VAL A N 1
ATOM 4212 C CA . VAL A 1 514 ? 22.889 -10.393 -21.880 1.00 83.44 514 VAL A CA 1
ATOM 4213 C C . VAL A 1 514 ? 23.267 -11.510 -20.912 1.00 83.44 514 VAL A C 1
ATOM 4215 O O . VAL A 1 514 ? 23.702 -12.582 -21.331 1.00 83.44 514 VAL A O 1
ATOM 4218 N N . MET A 1 515 ? 23.122 -11.242 -19.614 1.00 78.38 515 MET A N 1
ATOM 4219 C CA . MET A 1 515 ? 23.523 -12.153 -18.537 1.00 78.38 515 MET A CA 1
ATOM 4220 C C . MET A 1 515 ? 22.408 -13.129 -18.166 1.00 78.38 515 MET A C 1
ATOM 4222 O O . MET A 1 515 ? 22.669 -14.304 -17.914 1.00 78.38 515 MET A O 1
ATOM 4226 N N . ASP A 1 516 ? 21.176 -12.625 -18.097 1.00 75.00 516 ASP A N 1
ATOM 4227 C CA . ASP A 1 516 ? 19.986 -13.404 -17.765 1.00 75.00 516 ASP A CA 1
ATOM 4228 C C . ASP A 1 516 ? 18.762 -12.778 -18.445 1.00 75.00 516 ASP A C 1
ATOM 4230 O O . ASP A 1 516 ? 18.555 -11.567 -18.359 1.00 75.00 516 ASP A O 1
ATOM 4234 N N . LYS A 1 517 ? 17.972 -13.588 -19.153 1.00 72.25 517 LYS A N 1
ATOM 4235 C CA . LYS A 1 517 ? 16.787 -13.130 -19.894 1.00 72.25 517 LYS A CA 1
ATOM 4236 C C . LYS A 1 517 ? 15.546 -13.064 -19.010 1.00 72.25 517 LYS A C 1
ATOM 4238 O O . LYS A 1 517 ? 14.698 -12.202 -19.234 1.00 72.25 517 LYS A O 1
ATOM 4243 N N . GLU A 1 518 ? 15.474 -13.941 -18.012 1.00 73.75 518 GLU A N 1
ATOM 4244 C CA . GLU A 1 518 ? 14.295 -14.177 -17.181 1.00 73.75 518 GLU A CA 1
ATOM 4245 C C . GLU A 1 518 ? 14.655 -14.124 -15.692 1.00 73.75 518 GLU A C 1
ATOM 4247 O O . GLU A 1 518 ? 14.219 -14.944 -14.884 1.00 73.75 518 GLU A O 1
ATOM 4252 N N . LEU A 1 519 ? 15.459 -13.131 -15.314 1.00 76.38 519 LEU A N 1
ATOM 4253 C CA . LEU A 1 519 ? 15.854 -12.941 -13.931 1.00 76.38 519 LEU A CA 1
ATOM 4254 C C . LEU A 1 519 ? 14.628 -12.582 -13.097 1.00 76.38 519 LEU A C 1
ATOM 4256 O O . LEU A 1 519 ? 13.965 -11.572 -13.340 1.00 76.38 519 LEU A O 1
ATOM 4260 N N . GLN A 1 520 ? 14.349 -13.387 -12.080 1.00 80.75 520 GLN A N 1
ATOM 4261 C CA . GLN A 1 520 ? 13.298 -13.078 -11.129 1.00 80.75 520 GLN A CA 1
ATOM 4262 C C . GLN A 1 520 ? 13.807 -12.038 -10.127 1.00 80.75 520 GLN A C 1
ATOM 4264 O O . GLN A 1 520 ? 14.800 -12.249 -9.425 1.00 80.75 520 GLN A O 1
ATOM 4269 N N . VAL A 1 521 ? 13.108 -10.912 -10.038 1.00 83.88 521 VAL A N 1
ATOM 4270 C CA . VAL A 1 521 ? 13.386 -9.854 -9.069 1.00 83.88 521 VAL A CA 1
ATOM 4271 C C . VAL A 1 521 ? 12.178 -9.605 -8.181 1.00 83.88 521 VAL A C 1
ATOM 4273 O O . VAL A 1 521 ? 11.035 -9.744 -8.614 1.00 83.88 521 VAL A O 1
ATOM 4276 N N . LEU A 1 522 ? 12.429 -9.250 -6.925 1.00 84.88 522 LEU A N 1
ATOM 4277 C CA . LEU A 1 522 ? 11.406 -8.830 -5.974 1.00 84.88 522 LEU A CA 1
ATOM 4278 C C . LEU A 1 522 ? 11.579 -7.345 -5.673 1.00 84.88 522 LEU A C 1
ATOM 4280 O O . LEU A 1 522 ? 12.705 -6.897 -5.441 1.00 84.88 522 LEU A O 1
ATOM 4284 N N . ARG A 1 523 ? 10.478 -6.593 -5.683 1.00 83.69 523 ARG A N 1
ATOM 4285 C CA . ARG A 1 523 ? 10.455 -5.146 -5.421 1.00 83.69 523 ARG A CA 1
ATOM 4286 C C . ARG A 1 523 ? 9.290 -4.764 -4.528 1.00 83.69 523 ARG A C 1
ATOM 4288 O O . ARG A 1 523 ? 8.227 -5.366 -4.638 1.00 83.69 523 ARG A O 1
ATOM 4295 N N . ASN A 1 524 ? 9.470 -3.753 -3.690 1.00 80.62 524 ASN A N 1
ATOM 4296 C CA . ASN A 1 524 ? 8.371 -3.146 -2.948 1.00 80.62 524 ASN A CA 1
ATOM 4297 C C . ASN A 1 524 ? 7.657 -2.071 -3.782 1.00 80.62 524 ASN A C 1
ATOM 4299 O O . ASN A 1 524 ? 8.260 -1.409 -4.627 1.00 80.62 524 ASN A O 1
ATOM 4303 N N . ASN A 1 525 ? 6.359 -1.891 -3.538 1.00 68.19 525 ASN A N 1
ATOM 4304 C CA . ASN A 1 525 ? 5.577 -0.802 -4.121 1.00 68.19 525 ASN A CA 1
ATOM 4305 C C . ASN A 1 525 ? 5.675 0.440 -3.226 1.00 68.19 525 ASN A C 1
ATOM 4307 O O . ASN A 1 525 ? 5.442 0.356 -2.024 1.00 68.19 525 ASN A O 1
ATOM 4311 N N . MET A 1 526 ? 5.956 1.608 -3.814 1.00 56.53 526 MET A N 1
ATOM 4312 C CA . MET A 1 526 ? 6.150 2.864 -3.065 1.00 56.53 526 MET A CA 1
ATOM 4313 C C . MET A 1 526 ? 4.921 3.286 -2.237 1.00 56.53 526 MET A C 1
ATOM 4315 O O . MET A 1 526 ? 5.071 3.952 -1.221 1.00 56.53 526 MET A O 1
ATOM 4319 N N . GLN A 1 527 ? 3.711 2.897 -2.657 1.00 50.09 527 GLN A N 1
ATOM 4320 C CA . GLN A 1 527 ? 2.454 3.246 -1.980 1.00 50.09 527 GLN A CA 1
ATOM 4321 C C . GLN A 1 527 ? 2.128 2.328 -0.789 1.00 50.09 527 GLN A C 1
ATOM 4323 O O . GLN A 1 527 ? 1.503 2.779 0.166 1.00 50.09 527 GLN A O 1
ATOM 4328 N N . THR A 1 528 ? 2.565 1.064 -0.812 1.00 44.16 528 THR A N 1
ATOM 4329 C CA . THR A 1 528 ? 2.255 0.062 0.232 1.00 44.16 528 THR A CA 1
ATOM 4330 C C . THR A 1 528 ? 3.096 0.235 1.494 1.00 44.16 528 THR A C 1
ATOM 4332 O O . THR A 1 528 ? 2.793 -0.327 2.536 1.00 44.16 528 THR A O 1
ATOM 4335 N N . ILE A 1 529 ? 4.153 1.036 1.393 1.00 49.81 529 ILE A N 1
ATOM 4336 C CA . ILE A 1 529 ? 5.074 1.371 2.476 1.00 49.81 529 ILE A CA 1
ATOM 4337 C C . ILE A 1 529 ? 4.347 2.169 3.582 1.00 49.81 529 ILE A C 1
ATOM 4339 O O . ILE A 1 529 ? 4.723 2.101 4.735 1.00 49.81 529 ILE A O 1
ATOM 4343 N N . LEU A 1 530 ? 3.241 2.857 3.289 1.00 47.03 530 LEU A N 1
ATOM 4344 C CA . LEU A 1 530 ? 2.659 3.875 4.176 1.00 47.03 530 LEU A CA 1
ATOM 4345 C C . LEU A 1 530 ? 1.883 3.377 5.418 1.00 47.03 530 LEU A C 1
ATOM 4347 O O . LEU A 1 530 ? 1.383 4.227 6.152 1.00 47.03 530 LEU A O 1
ATOM 4351 N N . LEU A 1 531 ? 1.725 2.066 5.654 1.00 43.94 531 LEU A N 1
ATOM 4352 C CA . LEU A 1 531 ? 0.732 1.565 6.627 1.00 43.94 531 LEU A CA 1
ATOM 4353 C C . LEU A 1 531 ? 1.220 0.519 7.649 1.00 43.94 531 LEU A C 1
ATOM 4355 O O . LEU A 1 531 ? 0.554 0.362 8.667 1.00 43.94 531 LEU A O 1
ATOM 4359 N N . GLU A 1 532 ? 2.354 -0.166 7.450 1.00 50.16 532 GLU A N 1
ATOM 4360 C CA . GLU A 1 532 ? 2.837 -1.207 8.381 1.00 50.16 532 GLU A CA 1
ATOM 4361 C C . GLU A 1 532 ? 4.380 -1.306 8.393 1.00 50.16 532 GLU A C 1
ATOM 4363 O O . GLU A 1 532 ? 5.021 -1.115 7.361 1.00 50.16 532 GLU A O 1
ATOM 4368 N N . ASP A 1 533 ? 4.991 -1.736 9.510 1.00 61.59 533 ASP A N 1
ATOM 4369 C CA . ASP A 1 533 ? 6.425 -2.113 9.627 1.00 61.59 533 ASP A CA 1
ATOM 4370 C C . ASP A 1 533 ? 6.827 -3.337 8.764 1.00 61.59 533 ASP A C 1
ATOM 4372 O O . ASP A 1 533 ? 7.899 -3.940 8.920 1.00 61.59 533 ASP A O 1
ATOM 4376 N N . ARG A 1 534 ? 5.947 -3.754 7.849 1.00 69.88 534 ARG A N 1
ATOM 4377 C CA . ARG A 1 534 ? 6.094 -4.901 6.957 1.00 69.88 534 ARG A CA 1
ATOM 4378 C C . ARG A 1 534 ? 6.131 -4.444 5.511 1.00 69.88 534 ARG A C 1
ATOM 4380 O O . ARG A 1 534 ? 5.213 -3.807 5.012 1.00 69.88 534 ARG A O 1
ATOM 4387 N N . ILE A 1 535 ? 7.181 -4.849 4.806 1.00 76.19 535 ILE A N 1
ATOM 4388 C CA . ILE A 1 535 ? 7.360 -4.511 3.394 1.00 76.19 535 ILE A CA 1
ATOM 4389 C C . ILE A 1 535 ? 6.795 -5.626 2.520 1.00 76.19 535 ILE A C 1
ATOM 4391 O O . ILE A 1 535 ? 7.358 -6.719 2.445 1.00 76.19 535 ILE A O 1
ATOM 4395 N N . GLU A 1 536 ? 5.702 -5.346 1.813 1.00 79.31 536 GLU A N 1
ATOM 4396 C CA . GLU A 1 536 ? 5.209 -6.252 0.779 1.00 79.31 536 GLU A CA 1
ATOM 4397 C C . GLU A 1 536 ? 6.100 -6.204 -0.466 1.00 79.31 536 GLU A C 1
ATOM 4399 O O . GLU A 1 536 ? 6.459 -5.137 -0.971 1.00 79.31 536 GLU A O 1
ATOM 4404 N N . LEU A 1 537 ? 6.452 -7.387 -0.968 1.00 82.50 537 LEU A N 1
ATOM 4405 C CA . LEU A 1 537 ? 7.257 -7.560 -2.170 1.00 82.50 537 LEU A CA 1
ATOM 4406 C C . LEU A 1 537 ? 6.400 -8.127 -3.302 1.00 82.50 537 LEU A C 1
ATOM 4408 O O . LEU A 1 537 ? 5.627 -9.061 -3.106 1.00 82.50 537 LEU A O 1
ATOM 4412 N N . HIS A 1 538 ? 6.613 -7.621 -4.509 1.00 82.25 538 HIS A N 1
ATOM 4413 C CA . HIS A 1 538 ? 6.053 -8.141 -5.747 1.00 82.25 538 HIS A CA 1
ATOM 4414 C C . HIS A 1 538 ? 7.156 -8.784 -6.579 1.00 82.25 538 HIS A C 1
ATOM 4416 O O . HIS A 1 538 ? 8.237 -8.215 -6.739 1.00 82.25 538 HIS A O 1
ATOM 4422 N N . SER A 1 539 ? 6.879 -9.970 -7.120 1.00 81.94 539 SER A N 1
ATOM 4423 C CA . SER A 1 539 ? 7.803 -10.653 -8.020 1.00 81.94 539 SER A CA 1
ATOM 4424 C C . SER A 1 539 ? 7.559 -10.245 -9.460 1.00 81.94 539 SER A C 1
ATOM 4426 O O . SER A 1 539 ? 6.426 -10.259 -9.939 1.00 81.94 539 SER A O 1
ATOM 4428 N N . THR A 1 540 ? 8.644 -9.934 -10.158 1.00 79.75 540 THR A N 1
ATOM 4429 C CA . THR A 1 540 ? 8.627 -9.670 -11.585 1.00 79.75 540 THR A CA 1
ATOM 4430 C C . THR A 1 540 ? 9.812 -10.310 -12.294 1.00 79.75 540 THR A C 1
ATOM 4432 O O . THR A 1 540 ? 10.843 -10.587 -11.686 1.00 79.75 540 THR A O 1
ATOM 4435 N N . THR A 1 541 ? 9.658 -10.557 -13.592 1.00 75.50 541 THR A N 1
ATOM 4436 C CA . THR A 1 541 ? 10.724 -11.091 -14.445 1.00 75.50 541 THR A CA 1
ATOM 4437 C C . THR A 1 541 ? 11.328 -9.961 -15.267 1.00 75.50 541 THR A C 1
ATOM 4439 O O . THR A 1 541 ? 10.600 -9.153 -15.848 1.00 75.50 541 THR A O 1
ATOM 4442 N N . VAL A 1 542 ? 12.656 -9.892 -15.293 1.00 78.25 542 VAL A N 1
ATOM 4443 C CA . VAL A 1 542 ? 13.430 -8.840 -15.958 1.00 78.25 542 VAL A CA 1
ATOM 4444 C C . VAL A 1 542 ? 14.633 -9.433 -16.693 1.00 78.25 542 VAL A C 1
ATOM 4446 O O . VAL A 1 542 ? 15.182 -10.457 -16.301 1.00 78.25 542 VAL A O 1
ATOM 4449 N N . THR A 1 543 ? 15.089 -8.760 -17.741 1.00 78.62 543 THR A N 1
ATOM 4450 C CA . THR A 1 543 ? 16.343 -9.051 -18.433 1.00 78.62 543 THR A CA 1
ATOM 4451 C C . THR A 1 543 ? 17.477 -8.239 -17.812 1.00 78.62 543 THR A C 1
ATOM 4453 O O . THR A 1 543 ? 17.356 -7.025 -17.619 1.00 78.62 543 THR A O 1
ATOM 4456 N N . LYS A 1 544 ? 18.587 -8.913 -17.503 1.00 82.75 544 LYS A N 1
ATOM 4457 C CA . LYS A 1 544 ? 19.816 -8.337 -16.954 1.00 82.75 544 LYS A CA 1
ATOM 4458 C C . LYS A 1 544 ? 20.886 -8.252 -18.033 1.00 82.75 544 LYS A C 1
ATOM 4460 O O . LYS A 1 544 ? 21.275 -9.270 -18.606 1.00 82.75 544 LYS A O 1
ATOM 4465 N N . ILE A 1 545 ? 21.385 -7.044 -18.266 1.00 86.94 545 ILE A N 1
ATOM 4466 C CA . ILE A 1 545 ? 22.339 -6.740 -19.332 1.00 86.94 545 ILE A CA 1
ATOM 4467 C C . ILE A 1 545 ? 23.503 -5.935 -18.762 1.00 86.94 545 ILE A C 1
ATOM 4469 O O . ILE A 1 545 ? 23.295 -5.017 -17.972 1.00 86.94 545 ILE A O 1
ATOM 4473 N N . LEU A 1 546 ? 24.718 -6.270 -19.180 1.00 89.56 546 LEU A N 1
ATOM 4474 C CA . LEU A 1 546 ? 25.892 -5.417 -19.047 1.00 89.56 546 LEU A CA 1
ATOM 4475 C C . LEU A 1 546 ? 26.162 -4.752 -20.393 1.00 89.56 546 LEU A C 1
ATOM 4477 O O . LEU A 1 546 ? 26.102 -5.424 -21.418 1.00 89.56 546 LEU A O 1
ATOM 4481 N N . PHE A 1 547 ? 26.469 -3.462 -20.406 1.00 92.62 547 PHE A N 1
ATOM 4482 C CA . PHE A 1 547 ? 26.836 -2.767 -21.633 1.00 92.62 547 PHE A CA 1
ATOM 4483 C C . PHE A 1 547 ? 28.060 -1.877 -21.444 1.00 92.62 547 PHE A C 1
ATOM 4485 O O . PHE A 1 547 ? 28.319 -1.385 -20.344 1.00 92.62 547 PHE A O 1
ATOM 4492 N N . LYS A 1 548 ? 28.826 -1.687 -22.516 1.00 93.00 548 LYS A N 1
ATOM 4493 C CA . LYS A 1 548 ? 30.027 -0.851 -22.540 1.00 93.00 548 LYS A CA 1
ATOM 4494 C C . LYS A 1 548 ? 30.170 -0.189 -23.902 1.00 93.00 548 LYS A C 1
ATOM 4496 O O . LYS A 1 548 ? 29.944 -0.826 -24.928 1.00 93.00 548 LYS A O 1
ATOM 4501 N N . VAL A 1 549 ? 30.550 1.082 -23.898 1.00 93.31 549 VAL A N 1
ATOM 4502 C CA . VAL A 1 549 ? 30.823 1.846 -25.116 1.00 93.31 549 VAL A CA 1
ATOM 4503 C C . VAL A 1 549 ? 32.325 1.919 -25.333 1.00 93.31 549 VAL A C 1
ATOM 4505 O O . VAL A 1 549 ? 33.065 2.288 -24.424 1.00 93.31 549 VAL A O 1
ATOM 4508 N N . GLU A 1 550 ? 32.755 1.611 -26.549 1.00 93.38 550 GLU A N 1
ATOM 4509 C CA . GLU A 1 550 ? 34.134 1.734 -27.003 1.00 93.38 550 GLU A CA 1
ATOM 4510 C C . GLU A 1 550 ? 34.210 2.653 -28.221 1.00 93.38 550 GLU A C 1
ATOM 4512 O O . GLU A 1 550 ? 33.437 2.542 -29.173 1.00 93.38 550 GLU A O 1
ATOM 4517 N N . PHE A 1 551 ? 35.158 3.586 -28.199 1.00 89.88 551 PHE A N 1
ATOM 4518 C CA . PHE A 1 551 ? 35.289 4.619 -29.233 1.00 89.88 551 PHE A CA 1
ATOM 4519 C C . PHE A 1 551 ? 36.275 4.250 -30.350 1.00 89.88 551 PHE A C 1
ATOM 4521 O O . PHE A 1 551 ? 36.509 5.052 -31.259 1.00 89.88 551 PHE A O 1
ATOM 4528 N N . CYS A 1 552 ? 36.882 3.066 -30.270 1.00 89.06 552 CYS A N 1
ATOM 4529 C CA . CYS A 1 552 ? 37.817 2.534 -31.251 1.00 89.06 552 CYS A CA 1
ATOM 4530 C C . CYS A 1 552 ? 37.840 0.999 -31.219 1.00 89.06 552 CYS A C 1
ATOM 4532 O O . CYS A 1 552 ? 37.310 0.370 -30.305 1.00 89.06 552 CYS A O 1
ATOM 4534 N N . MET A 1 553 ? 38.472 0.401 -32.232 1.00 88.38 553 MET A N 1
ATOM 4535 C CA . MET A 1 553 ? 38.707 -1.042 -32.297 1.00 88.38 553 MET A CA 1
ATOM 4536 C C . MET A 1 553 ? 39.857 -1.410 -31.347 1.00 88.38 553 MET A C 1
ATOM 4538 O O . MET A 1 553 ? 41.022 -1.387 -31.741 1.00 88.38 553 MET A O 1
ATOM 4542 N N . ASN A 1 554 ? 39.538 -1.668 -30.081 1.00 90.38 554 ASN A N 1
ATOM 4543 C CA . ASN A 1 554 ? 40.507 -2.098 -29.073 1.00 90.38 554 ASN A CA 1
ATOM 4544 C C . ASN A 1 554 ? 40.596 -3.640 -29.006 1.00 90.38 554 ASN A C 1
ATOM 4546 O O . ASN A 1 554 ? 39.839 -4.345 -29.675 1.00 90.38 554 ASN A O 1
ATOM 4550 N N . GLU A 1 555 ? 41.512 -4.176 -28.193 1.00 91.12 555 GLU A N 1
ATOM 4551 C CA . GLU A 1 555 ? 41.696 -5.632 -28.041 1.00 91.12 555 GLU A CA 1
ATOM 4552 C C . GLU A 1 555 ? 40.415 -6.360 -27.595 1.00 91.12 555 GLU A C 1
ATOM 4554 O O . GLU A 1 555 ? 40.153 -7.480 -28.036 1.00 91.12 555 GLU A O 1
ATOM 4559 N N . GLU A 1 556 ? 39.586 -5.721 -26.764 1.00 90.56 556 GLU A N 1
ATOM 4560 C CA . GLU A 1 556 ? 38.329 -6.293 -26.273 1.00 90.56 556 GLU A CA 1
ATOM 4561 C C . GLU A 1 556 ? 37.287 -6.417 -27.394 1.00 90.56 556 GLU A C 1
ATOM 4563 O O . GLU A 1 556 ? 36.691 -7.481 -27.560 1.00 90.56 556 GLU A O 1
ATOM 4568 N N . VAL A 1 557 ? 37.119 -5.377 -28.216 1.00 90.69 557 VAL A N 1
ATOM 4569 C CA . VAL A 1 557 ? 36.230 -5.404 -29.386 1.00 90.69 557 VAL A CA 1
ATOM 4570 C C . VAL A 1 557 ? 36.708 -6.450 -30.395 1.00 90.69 557 VAL A C 1
ATOM 4572 O O . VAL A 1 557 ? 35.897 -7.232 -30.881 1.00 90.69 557 VAL A O 1
ATOM 4575 N N . VAL A 1 558 ? 38.016 -6.524 -30.677 1.00 91.94 558 VAL A N 1
ATOM 4576 C CA . VAL A 1 558 ? 38.591 -7.548 -31.577 1.00 91.94 558 VAL A CA 1
ATOM 4577 C C . VAL A 1 558 ? 38.300 -8.954 -31.064 1.00 91.94 558 VAL A C 1
ATOM 4579 O O . VAL A 1 558 ? 37.894 -9.816 -31.844 1.00 91.94 558 VAL A O 1
ATOM 4582 N N . SER A 1 559 ? 38.459 -9.176 -29.759 1.00 92.19 559 SER A N 1
ATOM 4583 C CA . SER A 1 559 ? 38.161 -10.453 -29.113 1.00 92.19 559 SER A CA 1
ATOM 4584 C C . SER A 1 559 ? 36.687 -10.843 -29.256 1.00 92.19 559 SER A C 1
ATOM 4586 O O . SER A 1 559 ? 36.391 -11.979 -29.617 1.00 92.19 559 SER A O 1
ATOM 4588 N N . TRP A 1 560 ? 35.759 -9.902 -29.054 1.00 90.94 560 TRP A N 1
ATOM 4589 C CA . TRP A 1 560 ? 34.325 -10.164 -29.208 1.00 90.94 560 TRP A CA 1
ATOM 4590 C C . TRP A 1 560 ? 33.929 -10.400 -30.665 1.00 90.94 560 TRP A C 1
ATOM 4592 O O . TRP A 1 560 ? 33.252 -11.373 -30.953 1.00 90.94 560 TRP A O 1
ATOM 4602 N N . VAL A 1 561 ? 34.361 -9.554 -31.599 1.00 87.56 561 VAL A N 1
ATOM 4603 C CA . VAL A 1 561 ? 33.985 -9.690 -33.018 1.00 87.56 561 VAL A CA 1
ATOM 4604 C C . VAL A 1 561 ? 34.549 -10.973 -33.642 1.00 87.56 561 VAL A C 1
ATOM 4606 O O . VAL A 1 561 ? 33.947 -11.527 -34.557 1.00 87.56 561 VAL A O 1
ATOM 4609 N N . SER A 1 562 ? 35.685 -11.467 -33.142 1.00 87.94 562 SER A N 1
ATOM 4610 C CA . SER A 1 562 ? 36.285 -12.727 -33.604 1.00 87.94 562 SER A CA 1
ATOM 4611 C C . SER A 1 562 ? 35.629 -13.976 -33.000 1.00 87.94 562 SER A C 1
ATOM 4613 O O . SER A 1 562 ? 35.887 -15.083 -33.474 1.00 87.94 562 SER A O 1
ATOM 4615 N N . ASP A 1 563 ? 34.819 -13.827 -31.948 1.00 84.12 563 ASP A N 1
ATOM 4616 C CA . ASP A 1 563 ? 34.130 -14.933 -31.283 1.00 84.12 563 ASP A CA 1
ATOM 4617 C C . ASP A 1 563 ? 32.881 -15.325 -32.099 1.00 84.12 563 ASP A C 1
ATOM 4619 O O . ASP A 1 563 ? 31.958 -14.521 -32.238 1.00 84.12 563 ASP A O 1
ATOM 4623 N N . PRO A 1 564 ? 32.796 -16.562 -32.628 1.00 78.25 564 PRO A N 1
ATOM 4624 C CA . PRO A 1 564 ? 31.651 -17.004 -33.426 1.00 78.25 564 PRO A CA 1
ATOM 4625 C C . PRO A 1 564 ? 30.334 -17.055 -32.631 1.00 78.25 564 PRO A C 1
ATOM 4627 O O . PRO A 1 564 ? 29.264 -17.165 -33.226 1.00 78.25 564 PRO A O 1
ATOM 4630 N N . GLY A 1 565 ? 30.391 -16.997 -31.295 1.00 75.38 565 GLY A N 1
ATOM 4631 C CA . GLY A 1 565 ? 29.226 -16.880 -30.420 1.00 75.38 565 GLY A CA 1
ATOM 4632 C C . GLY A 1 565 ? 28.720 -15.445 -30.227 1.00 75.38 565 GLY A C 1
ATOM 4633 O O . GLY A 1 565 ? 27.749 -15.246 -29.493 1.00 75.38 565 GLY A O 1
ATOM 4634 N N . VAL A 1 566 ? 29.360 -14.446 -30.840 1.00 82.38 566 VAL A N 1
ATOM 4635 C CA . VAL A 1 566 ? 28.964 -13.036 -30.767 1.00 82.38 566 VAL A CA 1
ATOM 4636 C C . VAL A 1 566 ? 28.213 -12.643 -32.031 1.00 82.38 566 VAL A C 1
ATOM 4638 O O . VAL A 1 566 ? 28.667 -12.884 -33.147 1.00 82.38 566 VAL A O 1
ATOM 4641 N N . VAL A 1 567 ? 27.054 -12.007 -31.859 1.00 80.69 567 VAL A N 1
ATOM 4642 C CA . VAL A 1 567 ? 26.278 -11.483 -32.988 1.00 80.69 567 VAL A CA 1
ATOM 4643 C C . VAL A 1 567 ? 26.609 -10.007 -33.174 1.00 80.69 567 VAL A C 1
ATOM 4645 O O . VAL A 1 567 ? 26.410 -9.199 -32.264 1.00 80.69 567 VAL A O 1
ATOM 4648 N N . THR A 1 568 ? 27.082 -9.653 -34.364 1.00 84.06 568 THR A N 1
ATOM 4649 C CA . THR A 1 568 ? 27.493 -8.287 -34.704 1.00 84.06 568 THR A CA 1
ATOM 4650 C C . THR A 1 568 ? 26.554 -7.695 -35.749 1.00 84.06 568 THR A C 1
ATOM 4652 O O . THR A 1 568 ? 26.220 -8.363 -36.726 1.00 84.06 568 THR A O 1
ATOM 4655 N N . THR A 1 569 ? 26.130 -6.444 -35.568 1.00 85.06 569 THR A N 1
ATOM 4656 C CA . THR A 1 569 ? 25.367 -5.701 -36.585 1.00 85.06 569 THR A CA 1
ATOM 4657 C C . THR A 1 569 ? 25.739 -4.225 -36.588 1.00 85.06 569 THR A C 1
ATOM 4659 O O . THR A 1 569 ? 26.086 -3.657 -35.553 1.00 85.06 569 THR A O 1
ATOM 4662 N N . GLU A 1 570 ? 25.624 -3.584 -37.749 1.00 85.25 570 GLU A N 1
ATOM 4663 C CA . GLU A 1 570 ? 25.781 -2.137 -37.882 1.00 85.25 570 GLU A CA 1
ATOM 4664 C C . GLU A 1 570 ? 24.438 -1.426 -37.643 1.00 85.25 570 GLU A C 1
ATOM 4666 O O . GLU A 1 570 ? 23.387 -1.907 -38.075 1.00 85.25 570 GLU A O 1
ATOM 4671 N N . ILE A 1 571 ? 24.462 -0.295 -36.934 1.00 87.94 571 ILE A N 1
ATOM 4672 C CA . ILE A 1 571 ? 23.283 0.513 -36.591 1.00 87.94 571 ILE A CA 1
ATOM 4673 C C . ILE A 1 571 ? 23.483 1.985 -36.966 1.00 87.94 571 ILE A C 1
ATOM 4675 O O . ILE A 1 571 ? 24.612 2.462 -37.107 1.00 87.94 571 ILE A O 1
ATOM 4679 N N . SER A 1 572 ? 22.379 2.725 -37.108 1.00 87.69 572 SER A N 1
ATOM 4680 C CA . SER A 1 572 ? 22.445 4.157 -37.400 1.00 87.69 572 SER A CA 1
ATOM 4681 C C . SER A 1 572 ? 22.983 4.952 -36.207 1.00 87.69 572 SER A C 1
ATOM 4683 O O . SER A 1 572 ? 22.879 4.542 -35.047 1.00 87.69 572 SER A O 1
ATOM 4685 N N . LYS A 1 573 ? 23.508 6.151 -36.479 1.00 86.81 573 LYS A N 1
ATOM 4686 C CA . LYS A 1 573 ? 23.960 7.070 -35.429 1.00 86.81 573 LYS A CA 1
ATOM 4687 C C . LYS A 1 573 ? 22.818 7.492 -34.496 1.00 86.81 573 LYS A C 1
ATOM 4689 O O . LYS A 1 573 ? 23.049 7.647 -33.297 1.00 86.81 573 LYS A O 1
ATOM 4694 N N . GLY A 1 574 ? 21.605 7.676 -35.026 1.00 86.62 574 GLY A N 1
ATOM 4695 C CA . GLY A 1 574 ? 20.415 7.971 -34.223 1.00 86.62 574 GLY A CA 1
ATOM 4696 C C . GLY A 1 574 ? 20.084 6.827 -33.265 1.00 86.62 574 GLY A C 1
ATOM 4697 O O . GLY A 1 574 ? 19.948 7.052 -32.064 1.00 86.62 574 GLY A O 1
ATOM 4698 N N . MET A 1 575 ? 20.077 5.588 -33.770 1.00 88.19 575 MET A N 1
ATOM 4699 C CA . MET A 1 575 ? 19.874 4.385 -32.953 1.00 88.19 575 MET A CA 1
ATOM 4700 C C . MET A 1 575 ? 20.952 4.218 -31.880 1.00 88.19 575 MET A C 1
ATOM 4702 O O . MET A 1 575 ? 20.626 3.881 -30.747 1.00 88.19 575 MET A O 1
ATOM 4706 N N . PHE A 1 576 ? 22.225 4.468 -32.205 1.00 90.38 576 PHE A N 1
ATOM 4707 C CA . PHE A 1 576 ? 23.319 4.348 -31.239 1.00 90.38 576 PHE A CA 1
ATOM 4708 C C . PHE A 1 576 ? 23.152 5.332 -30.075 1.00 90.38 576 PHE A C 1
ATOM 4710 O O . PHE A 1 576 ? 23.209 4.929 -28.917 1.00 90.38 576 PHE A O 1
ATOM 4717 N N . ASN A 1 577 ? 22.903 6.611 -30.371 1.00 90.00 577 ASN A N 1
ATOM 4718 C CA . ASN A 1 577 ? 22.781 7.643 -29.340 1.00 90.00 577 ASN A CA 1
ATOM 4719 C C . ASN A 1 577 ? 21.515 7.466 -28.492 1.00 90.00 577 ASN A C 1
ATOM 4721 O O . ASN A 1 577 ? 21.598 7.491 -27.265 1.00 90.00 577 ASN A O 1
ATOM 4725 N N . ASN A 1 578 ? 20.355 7.261 -29.127 1.00 89.12 578 ASN A N 1
ATOM 4726 C CA . ASN A 1 578 ? 19.087 7.116 -28.408 1.00 89.12 578 ASN A CA 1
ATOM 4727 C C . ASN A 1 578 ? 19.024 5.778 -27.664 1.00 89.12 578 ASN A C 1
ATOM 4729 O O . ASN A 1 578 ? 18.580 5.725 -26.518 1.00 89.12 578 ASN A O 1
ATOM 4733 N N . GLY A 1 579 ? 19.557 4.713 -28.266 1.00 88.56 579 GLY A N 1
ATOM 4734 C CA . GLY A 1 579 ? 19.718 3.414 -27.624 1.00 88.56 579 GLY A CA 1
ATOM 4735 C C . GLY A 1 579 ? 20.630 3.477 -26.402 1.00 88.56 579 GLY A C 1
ATOM 4736 O O . GLY A 1 579 ? 20.257 2.986 -25.338 1.00 88.56 579 GLY A O 1
ATOM 4737 N N . LEU A 1 580 ? 21.786 4.143 -26.503 1.00 90.19 580 LEU A N 1
ATOM 4738 C CA . LEU A 1 580 ? 22.680 4.357 -25.363 1.00 90.19 580 LEU A CA 1
ATOM 4739 C C . LEU A 1 580 ? 22.000 5.177 -24.259 1.00 90.19 580 LEU A C 1
ATOM 4741 O O . LEU A 1 580 ? 22.011 4.757 -23.104 1.00 90.19 580 LEU A O 1
ATOM 4745 N N . ALA A 1 581 ? 21.343 6.286 -24.609 1.00 88.81 581 ALA A N 1
ATOM 4746 C CA . ALA A 1 581 ? 20.597 7.102 -23.652 1.00 88.81 581 ALA A CA 1
ATOM 4747 C C . ALA A 1 581 ? 19.480 6.300 -22.959 1.00 88.81 581 ALA A C 1
ATOM 4749 O O . ALA A 1 581 ? 19.251 6.447 -21.756 1.00 88.81 581 ALA A O 1
ATOM 4750 N N . HIS A 1 582 ? 18.805 5.406 -23.689 1.00 86.69 582 HIS A N 1
ATOM 4751 C CA . HIS A 1 582 ? 17.821 4.481 -23.127 1.00 86.69 582 HIS A CA 1
ATOM 4752 C C . HIS A 1 582 ? 18.461 3.482 -22.157 1.00 86.69 582 HIS A C 1
ATOM 4754 O O . HIS A 1 582 ? 17.956 3.313 -21.044 1.00 86.69 582 HIS A O 1
ATOM 4760 N N . LEU A 1 583 ? 19.587 2.862 -22.524 1.00 87.88 583 LEU A N 1
ATOM 4761 C CA . LEU A 1 583 ? 20.327 1.950 -21.643 1.00 87.88 583 LEU A CA 1
ATOM 4762 C C . LEU A 1 583 ? 20.790 2.654 -20.358 1.00 87.88 583 LEU A C 1
ATOM 4764 O O . LEU A 1 583 ? 20.596 2.123 -19.263 1.00 87.88 583 LEU A O 1
ATOM 4768 N N . GLU A 1 584 ? 21.334 3.866 -20.466 1.00 87.25 584 GLU A N 1
ATOM 4769 C CA . GLU A 1 584 ? 21.751 4.691 -19.327 1.00 87.25 584 GLU A CA 1
ATOM 4770 C C . GLU A 1 584 ? 20.564 5.060 -18.429 1.00 87.25 584 GLU A C 1
ATOM 4772 O O . GLU A 1 584 ? 20.618 4.867 -17.211 1.00 87.25 584 GLU A O 1
ATOM 4777 N N . LYS A 1 585 ? 19.445 5.500 -19.017 1.00 84.06 585 LYS A N 1
ATOM 4778 C CA . LYS A 1 585 ? 18.199 5.794 -18.292 1.00 84.06 585 LYS A CA 1
ATOM 4779 C C . LYS A 1 585 ? 17.671 4.568 -17.548 1.00 84.06 585 LYS A C 1
ATOM 4781 O O . LYS A 1 585 ? 17.226 4.671 -16.406 1.00 84.06 585 LYS A O 1
ATOM 4786 N N . MET A 1 586 ? 17.709 3.391 -18.166 1.00 78.88 586 MET A N 1
ATOM 4787 C CA . MET A 1 586 ? 17.279 2.151 -17.516 1.00 78.88 586 MET A CA 1
ATOM 4788 C C . MET A 1 586 ? 18.268 1.690 -16.443 1.00 78.88 586 MET A C 1
ATOM 4790 O O . MET A 1 586 ? 17.853 1.140 -15.423 1.00 78.88 586 MET A O 1
ATOM 4794 N N . SER A 1 587 ? 19.558 1.960 -16.626 1.00 82.62 587 SER A N 1
ATOM 4795 C CA . SER A 1 587 ? 20.607 1.685 -15.647 1.00 82.62 587 SER A CA 1
ATOM 4796 C C . SER A 1 587 ? 20.470 2.527 -14.371 1.00 82.62 587 SER A C 1
ATOM 4798 O O . SER A 1 587 ? 20.790 2.056 -13.278 1.00 82.62 587 SER A O 1
ATOM 4800 N N . GLN A 1 588 ? 19.882 3.726 -14.454 1.00 76.81 588 GLN A N 1
ATOM 4801 C CA . GLN A 1 588 ? 19.562 4.540 -13.272 1.00 76.81 588 GLN A CA 1
ATOM 4802 C C . GLN A 1 588 ? 18.592 3.856 -12.296 1.00 76.81 588 GLN A C 1
ATOM 4804 O O . GLN A 1 588 ? 18.577 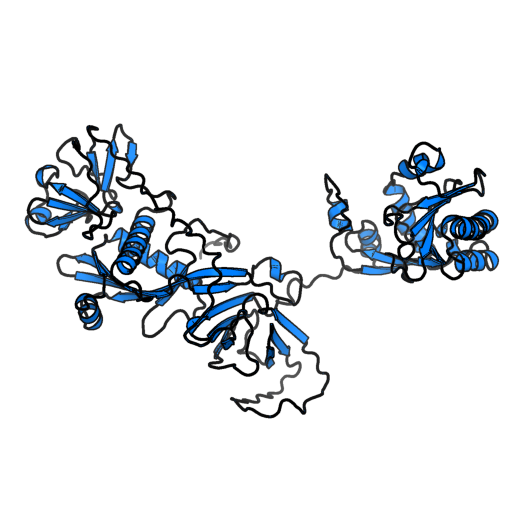4.196 -11.116 1.00 76.81 588 GLN A O 1
ATOM 4809 N N . LYS A 1 589 ? 17.829 2.851 -12.750 1.00 71.31 589 LYS A N 1
ATOM 4810 C CA . LYS A 1 589 ? 16.965 2.030 -11.883 1.00 71.31 589 LYS A CA 1
ATOM 4811 C C . LYS A 1 589 ? 17.756 1.086 -10.969 1.00 71.31 589 LYS A C 1
ATOM 4813 O O . LYS A 1 589 ? 17.179 0.508 -10.051 1.00 71.31 589 LYS A O 1
ATOM 4818 N N . VAL A 1 590 ? 19.046 0.891 -11.239 1.00 70.69 590 VAL A N 1
ATOM 4819 C CA . VAL A 1 590 ? 19.978 0.147 -10.389 1.00 70.69 590 VAL A CA 1
ATOM 4820 C C . VAL A 1 590 ? 20.696 1.151 -9.474 1.00 70.69 590 VAL A C 1
ATOM 4822 O O . VAL A 1 590 ? 21.168 2.186 -9.972 1.00 70.69 590 VAL A O 1
ATOM 4825 N N . PRO A 1 591 ? 20.801 0.880 -8.155 1.00 65.12 591 PRO A N 1
ATOM 4826 C CA . PRO A 1 591 ? 21.522 1.766 -7.247 1.00 65.12 591 PRO A CA 1
ATOM 4827 C C . PRO A 1 591 ? 22.967 1.983 -7.710 1.00 65.12 591 PRO A C 1
ATOM 4829 O O . PRO A 1 591 ? 23.607 1.067 -8.230 1.00 65.12 591 PRO A O 1
ATOM 4832 N N . GLU A 1 592 ? 23.472 3.203 -7.528 1.00 67.62 592 GLU A N 1
ATOM 4833 C CA . GLU A 1 592 ? 24.739 3.677 -8.103 1.00 67.62 592 GLU A CA 1
ATOM 4834 C C . GLU A 1 592 ? 25.931 2.761 -7.787 1.00 67.62 592 GLU A C 1
ATOM 4836 O O . GLU A 1 592 ? 26.686 2.391 -8.687 1.00 67.62 592 GLU A O 1
ATOM 4841 N N . CYS A 1 593 ? 26.035 2.295 -6.543 1.00 63.22 593 CYS A N 1
ATOM 4842 C CA . CYS A 1 593 ? 27.097 1.402 -6.078 1.00 63.22 593 CYS A CA 1
ATOM 4843 C C . CYS A 1 593 ? 27.103 0.009 -6.748 1.00 63.22 593 CYS A C 1
ATOM 4845 O O . CYS A 1 593 ? 28.107 -0.701 -6.667 1.00 63.22 593 CYS A O 1
ATOM 4847 N N . PHE A 1 594 ? 26.030 -0.380 -7.449 1.00 68.25 594 PHE A N 1
ATOM 4848 C CA . PHE A 1 594 ? 25.934 -1.638 -8.212 1.00 68.25 594 PHE A CA 1
ATOM 4849 C C . PHE A 1 594 ? 25.857 -1.425 -9.721 1.00 68.25 594 PHE A C 1
ATOM 4851 O O . PHE A 1 594 ? 25.725 -2.393 -10.472 1.00 68.25 594 PHE A O 1
ATOM 4858 N N . ARG A 1 595 ? 25.914 -0.171 -10.174 1.00 77.88 595 ARG A N 1
ATOM 4859 C CA . ARG A 1 595 ? 25.727 0.171 -11.579 1.00 77.88 595 ARG A CA 1
ATOM 4860 C C . ARG A 1 595 ? 26.925 -0.213 -12.436 1.00 77.88 595 ARG A C 1
ATOM 4862 O O . ARG A 1 595 ? 26.736 -0.566 -13.587 1.00 77.88 595 ARG A O 1
ATOM 4869 N N . ASN A 1 596 ? 28.134 -0.187 -11.885 1.00 81.44 596 ASN A N 1
ATOM 4870 C CA . ASN A 1 596 ? 29.357 -0.422 -12.649 1.00 81.44 596 ASN A CA 1
ATOM 4871 C C . ASN A 1 596 ? 30.078 -1.685 -12.173 1.00 81.44 596 ASN A C 1
ATOM 4873 O O . ASN A 1 596 ? 30.231 -1.923 -10.975 1.00 81.44 596 ASN A O 1
ATOM 4877 N N . THR A 1 597 ? 30.535 -2.519 -13.103 1.00 80.19 597 THR A N 1
ATOM 4878 C CA . THR A 1 597 ? 31.335 -3.717 -12.815 1.00 80.19 597 THR A CA 1
ATOM 4879 C C . THR A 1 597 ? 32.309 -3.964 -13.957 1.00 80.19 597 THR A C 1
ATOM 4881 O O . THR A 1 597 ? 31.891 -4.121 -15.097 1.00 80.19 597 THR A O 1
ATOM 4884 N N . ASN A 1 598 ? 33.611 -4.013 -13.654 1.00 80.69 598 ASN A N 1
ATOM 4885 C CA . ASN A 1 598 ? 34.681 -4.266 -14.630 1.00 80.69 598 ASN A CA 1
ATOM 4886 C C . ASN A 1 598 ? 34.629 -3.350 -15.871 1.00 80.69 598 ASN A C 1
ATOM 4888 O O . ASN A 1 598 ? 34.896 -3.790 -16.982 1.00 80.69 598 ASN A O 1
ATOM 4892 N N . GLY A 1 599 ? 34.243 -2.082 -15.694 1.00 81.19 599 GLY A N 1
ATOM 4893 C CA . GLY A 1 599 ? 34.100 -1.125 -16.798 1.00 81.19 599 GLY A CA 1
ATOM 4894 C C . GLY A 1 599 ? 32.818 -1.274 -17.627 1.00 81.19 599 GLY A C 1
ATOM 4895 O O . GLY A 1 599 ? 32.634 -0.512 -18.569 1.00 81.19 599 GLY A O 1
ATOM 4896 N N . TYR A 1 600 ? 31.928 -2.204 -17.271 1.00 87.88 600 TYR A N 1
ATOM 4897 C CA . TYR A 1 600 ? 30.587 -2.329 -17.838 1.00 87.88 600 TYR A CA 1
ATOM 4898 C C . TYR A 1 600 ? 29.547 -1.678 -16.931 1.00 87.88 600 TYR A C 1
ATOM 4900 O O . TYR A 1 600 ? 29.637 -1.756 -15.703 1.00 87.88 600 TYR A O 1
ATOM 4908 N N . CYS A 1 601 ? 28.523 -1.105 -17.551 1.00 85.75 601 CYS A N 1
ATOM 4909 C CA . CYS A 1 601 ? 27.347 -0.564 -16.894 1.00 85.75 601 CYS A CA 1
ATOM 4910 C C . CYS A 1 601 ? 26.231 -1.622 -16.855 1.00 85.75 601 CYS A C 1
ATOM 4912 O O . CYS A 1 601 ? 25.983 -2.323 -17.836 1.00 85.75 601 CYS A O 1
ATOM 4914 N N . LEU A 1 602 ? 25.563 -1.767 -15.715 1.00 85.62 602 LEU A N 1
ATOM 4915 C CA . LEU A 1 602 ? 24.521 -2.752 -15.459 1.00 85.62 602 LEU A CA 1
ATOM 4916 C C . LEU A 1 602 ? 23.135 -2.148 -15.675 1.00 85.62 602 LEU A C 1
ATOM 4918 O O . LEU A 1 602 ? 22.802 -1.096 -15.129 1.00 85.62 602 LEU A O 1
ATOM 4922 N N . MET A 1 603 ? 22.290 -2.874 -16.399 1.00 83.69 603 MET A N 1
ATOM 4923 C CA . MET A 1 603 ? 20.893 -2.536 -16.644 1.00 83.69 603 MET A CA 1
ATOM 4924 C C . MET A 1 603 ? 19.977 -3.718 -16.306 1.00 83.69 603 MET A C 1
ATOM 4926 O O . MET A 1 603 ? 20.306 -4.878 -16.566 1.00 83.69 603 MET A O 1
ATOM 4930 N N . VAL A 1 604 ? 18.797 -3.415 -15.751 1.00 75.00 604 VAL A N 1
ATOM 4931 C CA . VAL A 1 604 ? 17.738 -4.391 -15.466 1.00 75.00 604 VAL A CA 1
ATOM 4932 C C . VAL A 1 604 ? 16.384 -3.858 -15.952 1.00 75.00 604 VAL A C 1
ATOM 4934 O O . VAL A 1 604 ? 15.931 -2.815 -15.475 1.00 75.00 604 VAL A O 1
ATOM 4937 N N . ALA A 1 605 ? 15.713 -4.570 -16.865 1.00 68.19 605 ALA A N 1
ATOM 4938 C CA . ALA A 1 605 ? 14.447 -4.122 -17.464 1.00 68.19 605 ALA A CA 1
ATOM 4939 C C . ALA A 1 605 ? 13.437 -5.268 -17.678 1.00 68.19 605 ALA A C 1
ATOM 4941 O O . ALA A 1 605 ? 13.817 -6.357 -18.075 1.00 68.19 605 ALA A O 1
ATOM 4942 N N . HIS A 1 606 ? 12.141 -5.022 -17.435 1.00 55.78 606 HIS A N 1
ATOM 4943 C CA . HIS A 1 606 ? 11.037 -6.001 -17.578 1.00 55.78 606 HIS A CA 1
ATOM 4944 C C . HIS A 1 606 ? 10.911 -6.611 -18.975 1.00 55.78 606 HIS A C 1
ATOM 4946 O O . HIS A 1 606 ? 10.603 -7.785 -19.145 1.00 55.78 606 HIS A O 1
ATOM 4952 N N . LYS A 1 607 ? 11.149 -5.770 -19.968 1.00 52.31 607 LYS A N 1
ATOM 4953 C CA . LYS A 1 607 ? 11.483 -6.092 -21.344 1.00 52.31 607 LYS A CA 1
ATOM 4954 C C . LYS A 1 607 ? 12.505 -5.040 -21.729 1.00 52.31 607 LYS A C 1
ATOM 4956 O O . LYS A 1 607 ? 12.459 -3.928 -21.198 1.00 52.31 607 LYS A O 1
ATOM 4961 N N . ILE A 1 608 ? 13.368 -5.338 -22.688 1.00 49.78 608 ILE A N 1
ATOM 4962 C CA . ILE A 1 608 ? 14.183 -4.295 -23.331 1.00 49.78 608 ILE A CA 1
ATOM 4963 C C . ILE A 1 608 ? 13.248 -3.184 -23.895 1.00 49.78 608 ILE A C 1
ATOM 4965 O O . ILE A 1 608 ? 13.639 -2.022 -23.977 1.00 49.78 608 ILE A O 1
ATOM 4969 N N . CYS A 1 609 ? 11.973 -3.550 -24.132 1.00 42.31 609 CYS A N 1
ATOM 4970 C CA . CYS A 1 609 ? 10.978 -2.940 -25.008 1.00 42.31 609 CYS A CA 1
ATOM 4971 C C . CYS A 1 609 ? 9.696 -2.354 -24.380 1.00 42.31 609 CYS A C 1
ATOM 4973 O O . CYS A 1 609 ? 8.631 -2.446 -24.985 1.00 42.31 609 CYS A O 1
ATOM 4975 N N . SER A 1 610 ? 9.712 -1.739 -23.195 1.00 37.22 610 SER A N 1
ATOM 4976 C CA . SER A 1 610 ? 8.534 -0.941 -22.798 1.00 37.22 610 SER A CA 1
ATOM 4977 C C . SER A 1 610 ? 8.905 0.419 -22.230 1.00 37.22 610 SER A C 1
ATOM 4979 O O . SER A 1 610 ? 9.211 0.544 -21.043 1.00 37.22 610 SER A O 1
ATOM 4981 N N . THR A 1 611 ? 8.776 1.443 -23.069 1.00 37.19 611 THR A N 1
ATOM 4982 C CA . THR A 1 611 ? 8.454 2.812 -22.643 1.00 37.19 611 THR A CA 1
ATOM 4983 C C . THR A 1 611 ? 7.114 2.852 -21.889 1.00 37.19 611 THR A C 1
ATOM 4985 O O . THR A 1 611 ? 6.969 3.573 -20.906 1.00 37.19 611 THR A O 1
ATOM 4988 N N . SER A 1 612 ? 6.181 1.960 -22.250 1.00 31.69 612 SER A N 1
ATOM 4989 C CA . SER A 1 612 ? 4.789 1.933 -21.784 1.00 31.69 612 SER A CA 1
ATOM 4990 C C . SER A 1 612 ? 4.497 1.158 -20.485 1.00 31.69 612 SER A C 1
ATOM 4992 O O . SER A 1 612 ? 3.341 1.082 -20.083 1.00 31.69 612 SER A O 1
ATOM 4994 N N . CYS A 1 613 ? 5.497 0.611 -19.781 1.00 32.47 613 CYS A N 1
ATOM 4995 C CA . CYS A 1 613 ? 5.334 0.259 -18.358 1.00 32.47 613 CYS A CA 1
ATOM 4996 C C . CYS A 1 613 ? 5.824 1.422 -17.490 1.00 32.47 613 CYS A C 1
ATOM 4998 O O . CYS A 1 613 ? 6.714 1.286 -16.649 1.00 32.47 613 CYS A O 1
ATOM 5000 N N . ALA A 1 614 ? 5.215 2.584 -17.717 1.00 29.52 614 ALA A N 1
ATOM 5001 C CA . ALA A 1 614 ? 5.106 3.613 -16.708 1.00 29.52 614 ALA A CA 1
ATOM 5002 C C . ALA A 1 614 ? 4.104 3.117 -15.653 1.00 29.52 614 ALA A C 1
ATOM 5004 O O . ALA A 1 614 ? 2.902 3.324 -15.766 1.00 29.52 614 ALA A O 1
ATOM 5005 N N . VAL A 1 615 ? 4.602 2.447 -14.614 1.00 28.91 615 VAL A N 1
ATOM 5006 C CA . VAL A 1 615 ? 4.066 2.760 -13.287 1.00 28.91 615 VAL A CA 1
ATOM 5007 C C . VAL A 1 615 ? 4.668 4.126 -12.972 1.00 28.91 615 VAL A C 1
ATOM 5009 O O . VAL A 1 615 ? 5.891 4.273 -12.966 1.00 28.91 615 VAL A O 1
ATOM 5012 N N . GLU A 1 616 ? 3.817 5.144 -12.889 1.00 27.11 616 GLU A N 1
ATOM 5013 C CA . GLU A 1 616 ? 4.197 6.549 -12.766 1.00 27.11 616 GLU A CA 1
ATOM 5014 C C . GLU A 1 616 ? 5.260 6.785 -11.680 1.00 27.11 616 GLU A C 1
ATOM 5016 O O . GLU A 1 616 ? 5.035 6.554 -10.498 1.00 27.11 616 GLU A O 1
ATOM 5021 N N . LEU A 1 617 ? 6.402 7.344 -12.088 1.00 31.97 617 LEU A N 1
ATOM 5022 C CA . LEU A 1 617 ? 7.295 8.147 -11.244 1.00 31.97 617 LEU A CA 1
ATOM 5023 C C . LEU A 1 617 ? 7.048 9.646 -11.516 1.00 31.97 617 LEU A C 1
ATOM 5025 O O . LEU A 1 617 ? 7.979 10.445 -11.607 1.00 31.97 617 LEU A O 1
ATOM 5029 N N . ARG A 1 618 ? 5.784 10.052 -11.710 1.00 27.39 618 ARG A N 1
ATOM 5030 C CA . ARG A 1 618 ? 5.409 11.464 -11.887 1.00 27.39 618 ARG A CA 1
ATOM 5031 C C . ARG A 1 618 ? 5.073 12.104 -10.541 1.00 27.39 618 ARG A C 1
ATOM 5033 O O . ARG A 1 618 ? 3.909 12.280 -10.216 1.00 27.39 618 ARG A O 1
ATOM 5040 N N . SER A 1 619 ? 6.098 12.501 -9.787 1.00 28.62 619 SER A N 1
ATOM 5041 C CA . SER A 1 619 ? 5.977 13.590 -8.797 1.00 28.62 619 SER A CA 1
ATOM 5042 C C . SER A 1 619 ? 7.335 14.160 -8.361 1.00 28.62 619 SER A C 1
ATOM 5044 O O . SER A 1 619 ? 7.547 14.407 -7.180 1.00 28.62 619 SER A O 1
ATOM 5046 N N . TRP A 1 620 ? 8.289 14.331 -9.279 1.00 28.94 620 TRP A N 1
ATOM 5047 C CA . TRP A 1 620 ? 9.574 14.993 -8.992 1.00 28.94 620 TRP A CA 1
ATOM 5048 C C . TRP A 1 620 ? 9.894 16.011 -10.093 1.00 28.94 620 TRP A C 1
ATOM 5050 O O . TRP A 1 620 ? 10.905 15.929 -10.780 1.00 28.94 620 TRP A O 1
ATOM 5060 N N . ALA A 1 621 ? 8.988 16.969 -10.280 1.00 23.86 621 ALA A N 1
ATOM 5061 C CA . ALA A 1 621 ? 9.282 18.231 -10.946 1.00 23.86 621 ALA A CA 1
ATOM 5062 C C . ALA A 1 621 ? 8.992 19.348 -9.939 1.00 23.86 621 ALA A C 1
ATOM 5064 O O . ALA A 1 621 ? 7.855 19.784 -9.783 1.00 23.86 621 ALA A O 1
ATOM 5065 N N . ILE A 1 622 ? 10.025 19.763 -9.207 1.00 28.52 622 ILE A N 1
ATOM 5066 C CA . ILE A 1 622 ? 10.053 21.099 -8.612 1.00 28.52 622 ILE A CA 1
ATOM 5067 C C . ILE A 1 622 ? 10.328 22.044 -9.794 1.00 28.52 622 ILE A C 1
ATOM 5069 O O . ILE A 1 622 ? 11.255 21.766 -10.560 1.00 28.52 622 ILE A O 1
ATOM 5073 N N . PRO A 1 623 ? 9.522 23.095 -10.022 1.00 26.98 623 PRO A N 1
ATOM 5074 C CA . PRO A 1 623 ? 9.759 24.007 -11.134 1.00 26.98 623 PRO A CA 1
ATOM 5075 C C . PRO A 1 623 ? 11.115 24.712 -10.960 1.00 26.98 623 PRO A C 1
ATOM 5077 O O . PRO A 1 623 ? 11.481 25.041 -9.828 1.00 26.98 623 PRO A O 1
ATOM 5080 N N . PRO A 1 624 ? 11.855 24.983 -12.050 1.00 27.55 624 PRO A N 1
ATOM 5081 C CA . PRO A 1 624 ? 13.013 25.857 -11.987 1.00 27.55 624 PRO A CA 1
ATOM 5082 C C . PRO A 1 624 ? 12.518 27.280 -11.707 1.00 27.55 624 PRO A C 1
ATOM 5084 O O . PRO A 1 624 ? 11.999 27.960 -12.591 1.00 27.55 624 PRO A O 1
ATOM 5087 N N . THR A 1 625 ? 12.639 27.730 -10.459 1.00 29.14 625 THR A N 1
ATOM 5088 C CA . THR A 1 625 ? 12.689 29.165 -10.177 1.00 29.14 625 THR A CA 1
ATOM 5089 C C . THR A 1 625 ? 13.980 29.732 -10.752 1.00 29.14 625 THR A C 1
ATOM 5091 O O . THR A 1 625 ? 15.015 29.071 -10.778 1.00 29.14 625 THR A O 1
ATOM 5094 N N . MET A 1 626 ? 13.836 30.940 -11.278 1.00 26.56 626 MET A N 1
ATOM 5095 C CA . MET A 1 626 ? 14.719 31.623 -12.208 1.00 26.56 626 MET A CA 1
ATOM 5096 C C . MET A 1 626 ? 16.166 31.775 -11.729 1.00 26.56 626 MET A C 1
ATOM 5098 O O . MET A 1 626 ? 16.438 31.875 -10.536 1.00 26.56 626 MET A O 1
ATOM 5102 N N . MET A 1 627 ? 17.043 31.834 -12.734 1.00 24.02 627 MET A N 1
ATOM 5103 C CA . MET A 1 627 ? 18.381 32.425 -12.718 1.00 24.02 627 MET A CA 1
ATOM 5104 C C . MET A 1 627 ? 18.473 33.682 -11.840 1.00 24.02 627 MET A C 1
ATOM 5106 O O . MET A 1 627 ? 17.627 34.571 -11.949 1.00 24.02 627 MET A O 1
ATOM 5110 N N . GLU A 1 628 ? 19.574 33.785 -11.100 1.00 24.47 628 GLU A N 1
ATOM 5111 C CA . GLU A 1 628 ? 20.610 34.755 -11.482 1.00 24.47 628 GLU A CA 1
ATOM 5112 C C . GLU A 1 628 ? 21.699 34.031 -12.278 1.00 24.47 628 GLU A C 1
ATOM 5114 O O . GLU A 1 628 ? 21.995 32.861 -11.929 1.00 24.47 628 GLU A O 1
#

InterPro domains:
  IPR008594 Scavenger mRNA decapping enzyme DcpS/DCS2 [PTHR12978] (1-217)
  IPR036265 HIT-like superfamily [G3DSA:3.30.428.10] (21-228)
  IPR036265 HIT-like superfamily [SSF54197] (20-202)

Foldseek 3Di:
DDDDDDPPQDPVNVVVPDDFDKDKFFAFLVNCVPAVVVVQVVVPDDCVVVVCVLVVNDPVVFWLDWDVDQQQTWTKGFDPQDPPPDQLWGKIKTFGNHPDQFFLQSAFPSRLSNLVCCLPVVQVSCCVPPVQHSVQWQKWGFVVHPTGGDMIMIGGNNHPDPQCDPQTTDGSVVSSVQNVVPRNRSSGGGHMHMDGCPPPSNVRCCVVPRDPPDPPPPPPFFQFQKWKKFDDVLVQKIKIKTFGPAFPVDDWDWDWFDDFFKIKIAIADDPDPDDPPPPPDDDPDDPPPDPDPPRGPAMFIETDNVPWTWDGPQWADWDDHGGMTMTMTGTDHPVDDDSVDDDDDPVPPPPVVPPQPWDFPDDAQAFKFKAFPPPRHTFFPGGDGHNDDDDDPLVDDDQPQWDKDFCNRTDPPQDPCCVPAQFDADNPPRFTFFGDDPRMTTGGQLGIWMDDPNDIDTRTHGPDPDHPLLQSLQSRVVSQVVVLCVVPVPDQKAWEWEWEDPDRQWIKIKIKIWPHAFTKMWIFDSVVSPDDSYTDIDIATKTKMWIAMDGHCDPVNVVQVPDPRYHYDYGYPSNVVVNVVLQVVQLVVPPPVPQDDPRIGMGIGSGSDDPPPPPDPPDPDPDDDDDD